Protein AF-A0A1V6BD80-F1 (afdb_monomer_lite)

Structure (mmCIF, N/CA/C/O backbone):
data_AF-A0A1V6BD80-F1
#
_entry.id   AF-A0A1V6BD80-F1
#
loop_
_atom_site.group_PDB
_atom_site.id
_atom_site.type_symbol
_atom_site.label_atom_id
_atom_site.label_alt_id
_atom_site.label_comp_id
_atom_site.label_asym_id
_atom_site.label_entity_id
_atom_site.label_seq_id
_atom_site.pdbx_PDB_ins_code
_atom_site.Cartn_x
_atom_site.Cartn_y
_atom_site.Cartn_z
_atom_site.occupancy
_atom_site.B_iso_or_equiv
_atom_site.auth_seq_id
_atom_site.auth_comp_id
_atom_site.auth_asym_id
_atom_site.auth_atom_id
_atom_site.pdbx_PDB_model_num
ATOM 1 N N . MET A 1 1 ? -1.612 -23.937 -11.381 1.00 33.44 1 MET A N 1
ATOM 2 C CA . MET A 1 1 ? -1.279 -22.529 -11.061 1.00 33.44 1 MET A CA 1
ATOM 3 C C . MET A 1 1 ? -0.034 -22.139 -11.838 1.00 33.44 1 MET A C 1
ATOM 5 O O . MET A 1 1 ? 0.987 -22.795 -11.669 1.00 33.44 1 MET A O 1
ATOM 9 N N . LYS A 1 2 ? -0.114 -21.125 -12.710 1.00 39.84 2 LYS A N 1
ATOM 10 C CA . LYS A 1 2 ? 1.081 -20.477 -13.278 1.00 39.84 2 LYS A CA 1
ATOM 11 C C . LYS A 1 2 ? 1.940 -19.962 -12.094 1.00 39.84 2 LYS A C 1
ATOM 13 O O . LYS A 1 2 ? 1.360 -19.466 -11.130 1.00 39.84 2 LYS A O 1
ATOM 18 N N . LYS A 1 3 ? 3.271 -20.152 -12.099 1.00 56.34 3 LYS A N 1
ATOM 19 C CA . LYS A 1 3 ? 4.185 -19.661 -11.031 1.00 56.34 3 LYS A CA 1
ATOM 20 C C . LYS A 1 3 ? 3.916 -18.170 -10.769 1.00 56.34 3 LYS A C 1
ATOM 22 O O . LYS A 1 3 ? 3.781 -17.457 -11.741 1.00 56.34 3 LYS A O 1
ATOM 27 N N . SER A 1 4 ? 3.813 -17.675 -9.535 1.00 78.81 4 SER A N 1
ATOM 28 C CA . SER A 1 4 ? 3.590 -16.231 -9.308 1.00 78.81 4 SER A CA 1
ATOM 29 C C . SER A 1 4 ? 4.830 -15.396 -9.673 1.00 78.81 4 SER A C 1
ATOM 31 O O . SER A 1 4 ? 5.955 -15.901 -9.593 1.00 78.81 4 SER A O 1
ATOM 33 N N . SER A 1 5 ? 4.660 -14.116 -10.030 1.00 76.75 5 SER A N 1
ATOM 34 C CA . SER A 1 5 ? 5.787 -13.170 -10.193 1.00 76.75 5 SER A CA 1
ATOM 35 C C . SER A 1 5 ? 6.710 -13.116 -8.980 1.00 76.75 5 SER A C 1
ATOM 37 O O . SER A 1 5 ? 7.924 -13.073 -9.144 1.00 76.75 5 SER A O 1
ATOM 39 N N . LEU A 1 6 ? 6.146 -13.244 -7.775 1.00 75.12 6 LEU A N 1
ATOM 40 C CA . LEU A 1 6 ? 6.903 -13.353 -6.528 1.00 75.12 6 LEU A CA 1
ATOM 41 C C . LEU A 1 6 ? 7.887 -14.533 -6.549 1.00 75.12 6 LEU A C 1
ATOM 43 O O . LEU A 1 6 ? 9.080 -14.343 -6.342 1.00 75.12 6 LEU A O 1
ATOM 47 N N . ARG A 1 7 ? 7.395 -15.736 -6.881 1.00 77.56 7 ARG A N 1
ATOM 48 C CA . ARG A 1 7 ? 8.230 -16.943 -6.995 1.00 77.56 7 ARG A CA 1
ATOM 49 C C . ARG A 1 7 ? 9.275 -16.799 -8.092 1.00 77.56 7 ARG A C 1
ATOM 51 O O . ARG A 1 7 ? 10.401 -17.231 -7.923 1.00 77.56 7 ARG A O 1
ATOM 58 N N . THR A 1 8 ? 8.908 -16.171 -9.208 1.00 76.25 8 THR A N 1
ATOM 59 C CA . THR A 1 8 ? 9.835 -15.947 -10.328 1.00 76.25 8 THR A CA 1
ATOM 60 C C . THR A 1 8 ? 10.978 -15.017 -9.919 1.00 76.25 8 THR A C 1
ATOM 62 O O . THR A 1 8 ? 12.126 -15.272 -10.271 1.00 76.25 8 THR A O 1
ATOM 65 N N . LEU A 1 9 ? 10.683 -13.958 -9.158 1.00 79.12 9 LEU A N 1
ATOM 66 C CA . LEU A 1 9 ? 11.697 -13.038 -8.645 1.00 79.12 9 LEU A CA 1
ATOM 67 C C . LEU A 1 9 ? 12.619 -13.731 -7.631 1.00 79.12 9 LEU A C 1
ATOM 69 O O . LEU A 1 9 ? 13.833 -13.597 -7.752 1.00 79.12 9 LEU A O 1
ATOM 73 N N . GLN A 1 10 ? 12.057 -14.516 -6.704 1.00 78.81 10 GLN A N 1
ATOM 74 C CA . GLN A 1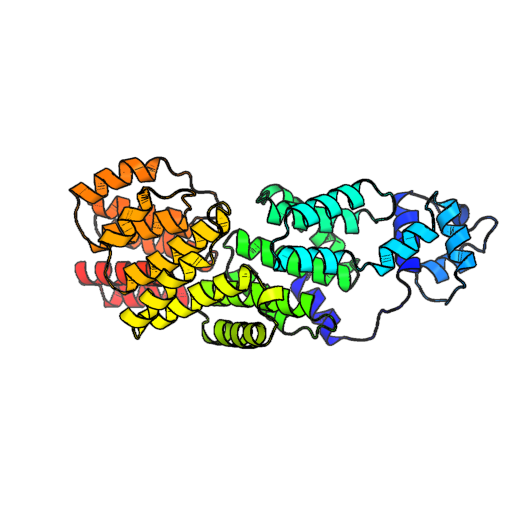 10 ? 12.829 -15.330 -5.752 1.00 78.81 10 GLN A CA 1
ATOM 75 C C . GLN A 1 10 ? 13.761 -16.313 -6.473 1.00 78.81 10 GLN A C 1
ATOM 77 O O . GLN A 1 10 ? 14.966 -16.282 -6.251 1.00 78.81 10 GLN A O 1
ATOM 82 N N . GLU A 1 11 ? 13.229 -17.111 -7.408 1.00 80.69 11 GLU A N 1
ATOM 83 C CA . GLU A 1 11 ? 14.008 -18.077 -8.198 1.00 80.69 11 GLU A CA 1
ATOM 84 C C . GLU A 1 11 ? 15.164 -17.390 -8.948 1.00 80.69 11 GLU A C 1
ATOM 86 O O . GLU A 1 11 ? 16.293 -17.882 -8.956 1.00 80.69 11 GLU A O 1
ATOM 91 N N . ARG A 1 12 ? 14.909 -16.224 -9.562 1.00 76.19 12 ARG A N 1
ATOM 92 C CA . ARG A 1 12 ? 15.939 -15.472 -10.294 1.00 76.19 12 ARG A CA 1
ATOM 93 C C . ARG A 1 12 ? 17.009 -14.890 -9.377 1.00 76.19 12 ARG A C 1
ATOM 95 O O . ARG A 1 12 ? 18.176 -14.877 -9.766 1.00 76.19 12 ARG A O 1
ATOM 102 N N . PHE A 1 13 ? 16.629 -14.447 -8.182 1.00 69.31 13 PHE A N 1
ATOM 103 C CA . PHE A 1 13 ? 17.567 -13.954 -7.179 1.00 69.31 13 PHE A CA 1
ATOM 104 C C . PHE A 1 13 ? 18.469 -15.077 -6.650 1.00 69.31 13 PHE A C 1
ATOM 106 O O . PHE A 1 13 ? 19.690 -14.930 -6.638 1.00 69.31 13 PHE A O 1
ATOM 113 N N . GLU A 1 14 ? 17.889 -16.230 -6.310 1.00 64.12 14 GLU A N 1
ATOM 114 C CA . GLU A 1 14 ? 18.634 -17.414 -5.857 1.00 64.12 14 GLU A CA 1
ATOM 115 C C . GLU A 1 14 ? 19.611 -17.930 -6.925 1.00 64.12 14 GLU A C 1
ATOM 117 O O . GLU A 1 14 ? 20.700 -18.402 -6.605 1.00 64.12 14 GLU A O 1
ATOM 122 N N . SER A 1 15 ? 19.259 -17.794 -8.207 1.00 58.94 15 SER A N 1
ATOM 123 C CA . SER A 1 15 ? 20.075 -18.268 -9.331 1.00 58.94 15 SER A CA 1
ATOM 124 C C . SER A 1 15 ? 21.201 -17.326 -9.782 1.00 58.94 15 SER A C 1
ATOM 126 O O . SER A 1 15 ? 21.818 -17.608 -10.807 1.00 58.94 15 SER A O 1
ATOM 128 N N . SER A 1 16 ? 21.456 -16.214 -9.075 1.00 48.81 16 SER A N 1
ATOM 129 C CA . SER A 1 16 ? 22.233 -15.070 -9.584 1.00 48.81 16 SER A CA 1
ATOM 130 C C . SER A 1 16 ? 23.499 -15.432 -10.393 1.00 48.81 16 SER A C 1
ATOM 132 O O . SER A 1 16 ? 24.585 -15.679 -9.872 1.00 48.81 16 SER A O 1
ATOM 134 N N . GLN A 1 17 ? 23.369 -15.370 -11.719 1.00 38.25 17 GLN A N 1
ATOM 135 C CA . GLN A 1 17 ? 24.434 -14.946 -12.615 1.00 38.25 17 GLN A CA 1
ATOM 136 C C . GLN A 1 17 ? 23.906 -13.795 -13.469 1.00 38.25 17 GLN A C 1
ATOM 138 O O . GLN A 1 17 ? 22.934 -13.931 -14.205 1.00 38.25 17 GLN A O 1
ATOM 143 N N . LEU A 1 18 ? 24.558 -12.647 -13.280 1.00 41.16 18 LEU A N 1
ATOM 144 C CA . LEU A 1 18 ? 24.707 -11.512 -14.189 1.00 41.16 18 LEU A CA 1
ATOM 145 C C . LEU A 1 18 ? 23.980 -11.622 -15.542 1.00 41.16 18 LEU A C 1
ATOM 147 O O . LEU A 1 18 ? 24.489 -12.224 -16.482 1.00 41.16 18 LEU A O 1
ATOM 151 N N . GLU A 1 19 ? 22.901 -10.859 -15.700 1.00 45.00 19 GLU A N 1
ATOM 152 C CA . GLU A 1 19 ? 22.595 -10.249 -16.995 1.00 45.00 19 GLU A CA 1
ATOM 153 C C . GLU A 1 19 ? 22.854 -8.743 -16.908 1.00 45.00 19 GLU A C 1
ATOM 155 O O . GLU A 1 19 ? 21.963 -7.930 -16.684 1.00 45.00 19 GLU A O 1
ATOM 160 N N . GLN A 1 20 ? 24.119 -8.374 -17.110 1.00 43.28 20 GLN A N 1
ATOM 161 C CA . GLN A 1 20 ? 24.481 -7.075 -17.688 1.00 43.28 20 GLN A CA 1
ATOM 162 C C . GLN A 1 20 ? 24.574 -7.157 -19.223 1.00 43.28 20 GLN A C 1
ATOM 164 O O . GLN A 1 20 ? 25.122 -6.267 -19.872 1.00 43.28 20 GLN A O 1
ATOM 169 N N . ASN A 1 21 ? 24.040 -8.219 -19.832 1.00 45.69 21 ASN A N 1
ATOM 170 C CA . ASN A 1 2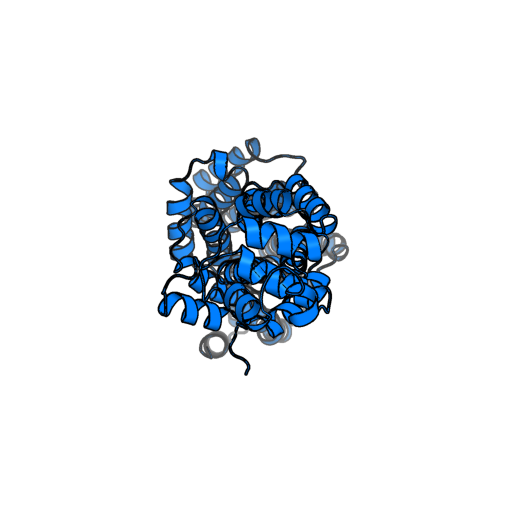1 ? 24.218 -8.469 -21.253 1.00 45.69 21 ASN A CA 1
ATOM 171 C C . ASN A 1 21 ? 23.222 -7.659 -22.091 1.00 45.69 21 ASN A C 1
ATOM 173 O O . ASN A 1 21 ? 22.164 -8.116 -22.509 1.00 45.69 21 ASN A O 1
ATOM 177 N N . ASN A 1 22 ? 23.672 -6.427 -22.332 1.00 63.56 22 ASN A N 1
ATOM 178 C CA . ASN A 1 22 ? 23.374 -5.536 -23.443 1.00 63.56 22 ASN A CA 1
ATOM 179 C C . ASN A 1 22 ? 21.903 -5.101 -23.565 1.00 63.56 22 ASN A C 1
ATOM 181 O O . ASN A 1 22 ? 21.145 -5.591 -24.402 1.00 63.56 22 ASN A O 1
ATOM 185 N N . THR A 1 23 ? 21.526 -4.098 -22.763 1.00 75.00 23 THR A N 1
ATOM 186 C CA . THR A 1 23 ? 20.229 -3.395 -22.810 1.00 75.00 23 THR A CA 1
ATOM 187 C C . THR A 1 23 ? 19.789 -3.072 -24.246 1.00 75.00 23 THR A C 1
ATOM 189 O O . THR A 1 23 ? 18.621 -3.241 -24.587 1.00 75.00 23 THR A O 1
ATOM 192 N N . PHE A 1 24 ? 20.726 -2.688 -25.121 1.00 87.06 24 PHE A N 1
ATOM 193 C CA . PHE A 1 24 ? 20.439 -2.374 -26.523 1.00 87.06 24 PHE A CA 1
ATOM 194 C C . PHE A 1 24 ? 20.006 -3.586 -27.356 1.00 87.06 24 PHE A C 1
ATOM 196 O O . PHE A 1 24 ? 19.081 -3.456 -28.153 1.00 87.06 24 PHE A O 1
ATOM 203 N N . SER A 1 25 ? 20.590 -4.770 -27.144 1.00 87.75 25 SER A N 1
ATOM 204 C CA . SER A 1 25 ? 20.184 -6.013 -27.820 1.00 87.75 25 SER A CA 1
ATOM 205 C C . SER A 1 25 ? 18.724 -6.362 -27.547 1.00 87.75 25 SER A C 1
ATOM 207 O O . SER A 1 25 ? 17.970 -6.697 -28.463 1.00 87.75 25 SER A O 1
ATOM 209 N N . GLN A 1 26 ? 18.323 -6.268 -26.278 1.00 84.69 26 GLN A N 1
ATOM 210 C CA . GLN A 1 26 ? 16.976 -6.624 -25.842 1.00 84.69 26 GLN A CA 1
ATOM 211 C C . GLN A 1 26 ? 15.941 -5.618 -26.354 1.00 84.69 26 GLN A C 1
ATOM 213 O O . GLN A 1 26 ? 14.894 -6.020 -26.868 1.00 84.69 26 GLN A O 1
ATOM 218 N N . VAL A 1 27 ? 16.254 -4.321 -26.272 1.00 88.62 27 VAL A N 1
ATOM 219 C CA . VAL A 1 27 ? 15.395 -3.254 -26.805 1.00 88.62 27 VAL A CA 1
ATOM 220 C C . VAL A 1 27 ? 15.253 -3.386 -28.319 1.00 88.62 27 VAL A C 1
ATOM 222 O O . VAL A 1 27 ? 14.135 -3.319 -28.823 1.00 88.62 27 VAL A O 1
ATOM 225 N N . LEU A 1 28 ? 16.346 -3.653 -29.041 1.00 91.38 28 LEU A N 1
ATOM 226 C CA . LEU A 1 28 ? 16.323 -3.842 -30.491 1.00 91.38 28 LEU A CA 1
ATOM 227 C C . LEU A 1 28 ? 15.363 -4.967 -30.892 1.00 91.38 28 LEU A C 1
ATOM 229 O O . LEU A 1 28 ? 14.482 -4.768 -31.729 1.00 91.38 28 LEU A O 1
ATOM 233 N N . LYS A 1 29 ? 15.490 -6.128 -30.237 1.00 91.50 29 LYS A N 1
ATOM 234 C CA . LYS A 1 29 ? 14.617 -7.283 -30.465 1.00 91.50 29 LYS A CA 1
ATOM 235 C C . LYS A 1 29 ? 13.148 -6.934 -30.241 1.00 91.50 29 LYS A C 1
ATOM 237 O O . LYS A 1 29 ? 12.304 -7.258 -31.075 1.00 91.50 29 LYS A O 1
ATOM 242 N N . ARG A 1 30 ? 12.834 -6.281 -29.119 1.00 90.25 30 ARG A N 1
ATOM 243 C CA . ARG A 1 30 ? 11.458 -5.906 -28.761 1.00 90.25 30 ARG A CA 1
ATOM 244 C C . ARG A 1 30 ? 10.882 -4.893 -29.744 1.00 90.25 30 ARG A C 1
ATOM 246 O O . ARG A 1 30 ? 9.821 -5.150 -30.304 1.00 90.25 30 ARG A O 1
ATOM 253 N N . LYS A 1 31 ? 11.622 -3.830 -30.063 1.00 91.81 31 LYS A N 1
ATOM 254 C CA . LYS A 1 31 ? 11.201 -2.813 -31.036 1.00 91.81 31 LYS A CA 1
ATOM 255 C C . LYS A 1 31 ? 10.992 -3.385 -32.435 1.00 91.81 31 LYS A C 1
ATOM 257 O O . LYS A 1 31 ? 10.010 -3.039 -33.091 1.00 91.81 31 LYS A O 1
ATOM 262 N N . ARG A 1 32 ? 11.845 -4.311 -32.883 1.00 94.50 32 ARG A N 1
ATOM 263 C CA . ARG A 1 32 ? 11.636 -5.021 -34.153 1.00 94.50 32 ARG A CA 1
ATOM 264 C C . ARG A 1 32 ? 10.308 -5.786 -34.157 1.00 94.50 32 ARG A C 1
ATOM 266 O O . ARG A 1 32 ? 9.566 -5.713 -35.137 1.00 94.50 32 ARG A O 1
ATOM 273 N N . LEU A 1 33 ? 10.013 -6.514 -33.077 1.00 92.00 33 LEU A N 1
ATOM 274 C CA . LEU A 1 33 ? 8.777 -7.291 -32.941 1.00 92.00 33 LEU A CA 1
ATOM 275 C C . LEU A 1 33 ? 7.533 -6.395 -32.851 1.00 92.00 33 LEU A C 1
ATOM 277 O O . LEU A 1 33 ? 6.545 -6.679 -33.525 1.00 92.00 33 LEU A O 1
ATOM 281 N N . GLU A 1 34 ? 7.595 -5.294 -32.099 1.00 90.88 34 GLU A N 1
ATOM 282 C CA . GLU A 1 34 ? 6.527 -4.283 -32.004 1.00 90.88 34 GLU A CA 1
ATOM 283 C C . GLU A 1 34 ? 6.202 -3.676 -33.374 1.00 90.88 34 GLU A C 1
ATOM 285 O O . GLU A 1 34 ? 5.038 -3.598 -33.770 1.00 90.88 34 GLU A O 1
ATOM 290 N N . LYS A 1 35 ? 7.239 -3.334 -34.151 1.00 91.88 35 LYS A N 1
ATOM 291 C CA . LYS A 1 35 ? 7.100 -2.829 -35.527 1.00 91.88 35 LYS A CA 1
ATOM 292 C C . LYS A 1 35 ? 6.825 -3.935 -36.558 1.00 91.88 35 LYS A C 1
ATOM 294 O O . LYS A 1 35 ? 6.759 -3.642 -37.750 1.00 91.88 35 LYS A O 1
ATOM 299 N N . LYS A 1 36 ? 6.649 -5.191 -36.122 1.00 93.75 36 LYS A N 1
ATOM 300 C CA . LYS A 1 36 ? 6.355 -6.377 -36.953 1.00 93.75 36 LYS A CA 1
ATOM 301 C C . LYS A 1 36 ? 7.334 -6.576 -38.119 1.00 93.75 36 LYS A C 1
ATOM 303 O O . LYS A 1 36 ? 6.940 -7.050 -39.181 1.00 93.75 36 LYS A O 1
ATOM 308 N N . ARG A 1 37 ? 8.609 -6.230 -37.918 1.00 93.38 37 ARG A N 1
ATOM 309 C CA . ARG A 1 37 ? 9.673 -6.381 -38.922 1.00 93.38 37 ARG A CA 1
ATOM 310 C C . ARG A 1 37 ? 10.319 -7.763 -38.840 1.00 93.38 37 ARG A C 1
ATOM 312 O O . ARG A 1 37 ? 10.579 -8.278 -37.742 1.00 93.38 37 ARG A O 1
ATOM 319 N N . THR A 1 38 ? 10.625 -8.366 -39.986 1.00 94.94 38 THR A N 1
ATOM 320 C CA . THR A 1 38 ? 11.359 -9.643 -40.002 1.00 94.94 38 THR A CA 1
ATOM 321 C C . THR A 1 38 ? 12.856 -9.432 -39.751 1.00 94.94 38 THR A C 1
ATOM 323 O O . THR A 1 38 ? 13.365 -8.308 -39.807 1.00 94.94 38 THR A O 1
ATOM 326 N N . LEU A 1 39 ? 13.581 -10.511 -39.435 1.00 93.94 39 LEU A N 1
ATOM 327 C CA . LEU A 1 39 ? 15.039 -10.440 -39.283 1.00 93.94 39 LEU A CA 1
ATOM 328 C C . LEU A 1 39 ? 15.711 -10.071 -40.610 1.00 93.94 39 LEU A C 1
ATOM 330 O O . LEU A 1 39 ? 16.692 -9.336 -40.616 1.00 93.94 39 LEU A O 1
ATOM 334 N N . GLU A 1 40 ? 15.175 -10.561 -41.724 1.00 94.44 40 GLU A N 1
ATOM 335 C CA . GLU A 1 40 ? 15.666 -10.292 -43.073 1.00 94.44 40 GLU A CA 1
ATOM 336 C C . GLU A 1 40 ? 15.544 -8.808 -43.418 1.00 94.44 40 GLU A C 1
ATOM 338 O O . GLU A 1 40 ? 16.520 -8.203 -43.861 1.00 94.44 40 GLU A O 1
ATOM 343 N N . GLU A 1 41 ? 14.381 -8.209 -43.155 1.00 93.06 41 GLU A N 1
ATOM 344 C CA . GLU A 1 41 ? 14.118 -6.791 -43.422 1.00 93.06 41 GLU A CA 1
ATOM 345 C C . GLU A 1 41 ? 15.059 -5.872 -42.632 1.00 93.06 41 GLU A C 1
ATOM 347 O O . GLU A 1 41 ? 15.635 -4.921 -43.181 1.00 93.06 41 GLU A O 1
ATOM 352 N N . LEU A 1 42 ? 15.240 -6.169 -41.340 1.00 94.62 42 LEU A N 1
ATOM 353 C CA . LEU A 1 42 ? 16.085 -5.355 -40.473 1.00 94.62 42 LEU A CA 1
ATOM 354 C C . LEU A 1 42 ? 17.576 -5.548 -40.786 1.00 94.62 42 LEU A C 1
ATOM 356 O O . LEU A 1 42 ? 18.321 -4.574 -40.828 1.00 94.62 42 LEU A O 1
ATOM 360 N N . ALA A 1 43 ? 18.017 -6.779 -41.058 1.00 94.38 43 ALA A N 1
ATOM 361 C CA . ALA A 1 43 ? 19.427 -7.075 -41.315 1.00 94.38 43 ALA A CA 1
ATOM 362 C C . ALA A 1 43 ? 19.909 -6.606 -42.701 1.00 94.38 43 ALA A C 1
ATOM 364 O O . ALA A 1 43 ? 21.104 -6.360 -42.880 1.00 94.38 43 ALA A O 1
ATOM 365 N N . GLN A 1 44 ? 19.006 -6.466 -43.681 1.00 94.00 44 GLN A N 1
ATOM 366 C CA . GLN A 1 44 ? 19.350 -6.154 -45.072 1.00 94.00 44 GLN A CA 1
ATOM 367 C C . GLN A 1 44 ? 20.283 -4.937 -45.188 1.00 94.00 44 GLN A C 1
ATOM 369 O O . GLN A 1 44 ? 19.950 -3.849 -44.727 1.00 94.00 44 GLN A O 1
ATOM 374 N N . GLY A 1 45 ? 21.431 -5.105 -45.849 1.00 91.00 45 GLY A N 1
ATOM 375 C CA . GLY A 1 45 ? 22.403 -4.025 -46.064 1.00 91.00 45 GLY A CA 1
ATOM 376 C C . GLY A 1 45 ? 23.255 -3.658 -44.843 1.00 91.00 45 GLY A C 1
ATOM 377 O O . GLY A 1 45 ? 24.088 -2.768 -44.959 1.00 91.00 45 GLY A O 1
ATOM 378 N N . ILE A 1 46 ? 23.079 -4.343 -43.706 1.00 93.44 46 ILE A N 1
ATOM 379 C CA . ILE A 1 46 ? 23.853 -4.126 -42.474 1.00 93.44 46 ILE A CA 1
ATOM 380 C C . ILE A 1 46 ? 24.614 -5.400 -42.096 1.00 93.44 46 ILE A C 1
ATOM 382 O O . ILE A 1 46 ? 25.832 -5.383 -41.942 1.00 93.44 46 ILE A O 1
ATOM 386 N N . CYS A 1 47 ? 23.908 -6.524 -41.940 1.00 92.88 47 CYS A N 1
ATOM 387 C CA . CYS A 1 47 ? 24.501 -7.806 -41.554 1.00 92.88 47 CYS A CA 1
ATOM 388 C C . CYS A 1 47 ? 23.650 -9.001 -42.027 1.00 92.88 47 CYS A C 1
ATOM 390 O O . CYS A 1 47 ? 22.655 -8.833 -42.729 1.00 92.88 47 CYS A O 1
ATOM 392 N N . SER A 1 48 ? 24.038 -10.235 -41.682 1.00 94.75 48 SER A N 1
ATOM 393 C CA . SER A 1 48 ? 23.213 -11.414 -41.983 1.00 94.75 48 SER A CA 1
ATOM 394 C C . SER A 1 48 ? 22.087 -11.593 -40.946 1.00 94.75 48 SER A C 1
ATOM 396 O O . SER A 1 48 ? 22.302 -11.291 -39.770 1.00 94.75 48 SER A O 1
ATOM 398 N N . PRO A 1 49 ? 20.916 -12.159 -41.312 1.00 94.25 49 PRO A N 1
ATOM 399 C CA . PRO A 1 49 ? 19.826 -12.418 -40.358 1.00 94.25 49 PRO A CA 1
ATOM 400 C C . PRO A 1 49 ? 20.253 -13.294 -39.170 1.00 94.25 49 PRO A C 1
ATOM 402 O O . PRO A 1 49 ? 19.843 -13.071 -38.032 1.00 94.25 49 PRO A O 1
ATOM 405 N N . SER A 1 50 ? 21.140 -14.267 -39.416 1.00 93.62 50 SER A N 1
ATOM 406 C CA . SER A 1 50 ? 21.727 -15.103 -38.362 1.00 93.62 50 SER A CA 1
ATOM 407 C C . SER A 1 50 ? 22.621 -14.297 -37.419 1.00 93.62 50 SER A C 1
ATOM 409 O O . SER A 1 50 ? 22.596 -14.527 -36.210 1.00 93.62 50 SER A O 1
ATOM 411 N N . TYR A 1 51 ? 23.391 -13.338 -37.946 1.00 93.50 51 TYR A N 1
ATOM 412 C CA . TYR A 1 51 ? 24.194 -12.449 -37.115 1.00 93.50 51 TYR A CA 1
ATOM 413 C C . TYR A 1 51 ? 23.296 -11.540 -36.276 1.00 93.50 51 TYR A C 1
ATOM 415 O O . TYR A 1 51 ? 23.443 -11.558 -35.059 1.00 93.50 51 TYR A O 1
ATOM 423 N N . LEU A 1 52 ? 22.293 -10.879 -36.873 1.00 92.94 52 LEU A N 1
ATOM 424 C CA . LEU A 1 52 ? 21.300 -10.069 -36.151 1.00 92.94 52 LEU A CA 1
ATOM 425 C C . LEU A 1 52 ? 20.616 -10.854 -35.021 1.00 92.94 52 LEU A C 1
ATOM 427 O O . LEU A 1 52 ? 20.505 -10.354 -33.907 1.00 92.94 52 LEU A O 1
ATOM 431 N N . SER A 1 53 ? 20.230 -12.109 -35.264 1.00 92.69 53 SER A N 1
ATOM 432 C CA . SER A 1 53 ? 19.664 -12.971 -34.220 1.00 92.69 53 SER A CA 1
ATOM 433 C C . SER A 1 53 ? 20.629 -13.179 -33.043 1.00 92.69 53 SER A C 1
ATOM 435 O O . SER A 1 53 ? 20.211 -13.167 -31.885 1.00 92.69 53 SER A O 1
ATOM 437 N N . LYS A 1 54 ? 21.934 -13.322 -33.304 1.00 90.81 54 LYS A N 1
ATOM 438 C CA . LYS A 1 54 ? 22.949 -13.391 -32.241 1.00 90.81 54 LYS A CA 1
ATOM 439 C C . LYS A 1 54 ? 23.092 -12.058 -31.501 1.00 90.81 54 LYS A C 1
ATOM 441 O O . LYS A 1 54 ? 23.282 -12.093 -30.287 1.00 90.81 54 LYS A O 1
ATOM 446 N N . ILE A 1 55 ? 22.974 -10.918 -32.196 1.00 90.88 55 ILE A N 1
ATOM 447 C CA . ILE A 1 55 ? 22.964 -9.580 -31.574 1.00 90.88 55 ILE A CA 1
ATOM 448 C C . ILE A 1 55 ? 21.769 -9.456 -30.628 1.00 90.88 55 ILE A C 1
ATOM 450 O O . ILE A 1 55 ? 21.954 -9.141 -29.459 1.00 90.88 55 ILE A O 1
ATOM 454 N N . GLU A 1 56 ? 20.557 -9.745 -31.105 1.00 90.00 56 GLU A N 1
ATOM 455 C CA . GLU A 1 56 ? 19.299 -9.609 -30.353 1.00 90.00 56 GLU A CA 1
ATOM 456 C C . GLU A 1 56 ? 19.224 -10.494 -29.104 1.00 90.00 56 GLU A C 1
ATOM 458 O O . GLU A 1 56 ? 18.556 -10.147 -28.133 1.00 90.00 56 GLU A O 1
ATOM 463 N N . ASN A 1 57 ? 19.903 -11.642 -29.120 1.00 86.12 57 ASN A N 1
ATOM 464 C CA . ASN A 1 57 ? 19.985 -12.551 -27.976 1.00 86.12 57 ASN A CA 1
ATOM 465 C C . ASN A 1 57 ? 21.243 -12.318 -27.118 1.00 86.12 57 ASN A C 1
ATOM 467 O O . ASN A 1 57 ? 21.572 -13.166 -26.295 1.00 86.12 57 ASN A O 1
ATOM 471 N N . ALA A 1 58 ? 21.959 -11.208 -27.335 1.00 85.06 58 ALA A N 1
ATOM 472 C CA . ALA A 1 58 ? 23.183 -10.836 -26.622 1.00 85.06 58 ALA A CA 1
ATOM 473 C C . ALA A 1 58 ? 24.276 -11.932 -26.615 1.00 85.06 58 ALA A C 1
ATOM 475 O O . ALA A 1 58 ? 25.101 -11.999 -25.707 1.00 85.06 58 ALA A O 1
ATOM 476 N N . ILE A 1 59 ? 24.302 -12.785 -27.647 1.00 86.06 59 ILE A N 1
ATOM 477 C CA . ILE A 1 59 ? 25.281 -13.876 -27.804 1.00 86.06 59 ILE A CA 1
ATOM 478 C C . ILE A 1 59 ? 26.630 -13.323 -28.280 1.00 86.06 59 ILE A C 1
ATOM 480 O O . ILE A 1 59 ? 27.681 -13.902 -28.010 1.00 86.06 59 ILE A O 1
ATOM 484 N N . VAL A 1 60 ? 26.610 -12.206 -29.010 1.00 85.62 60 VAL A N 1
ATOM 485 C CA . VAL A 1 60 ? 27.805 -11.538 -29.533 1.00 85.62 60 VAL A CA 1
ATOM 486 C C . VAL A 1 60 ? 27.888 -10.110 -29.011 1.00 85.62 60 VAL A C 1
ATOM 488 O O . VAL A 1 60 ? 26.882 -9.407 -28.925 1.00 85.62 60 VAL A O 1
ATOM 491 N N . LYS A 1 61 ? 29.106 -9.667 -28.685 1.00 82.25 61 LYS A N 1
ATOM 492 C CA . LYS A 1 61 ? 29.396 -8.254 -28.440 1.00 82.25 61 LYS A CA 1
ATOM 493 C C . LYS A 1 61 ? 29.584 -7.563 -29.785 1.00 82.25 61 LYS A C 1
ATOM 495 O O . LYS A 1 61 ? 30.291 -8.084 -30.646 1.00 82.25 61 LYS A O 1
ATOM 500 N N . VAL A 1 62 ? 28.938 -6.419 -29.954 1.00 85.25 62 VAL A N 1
ATOM 501 C CA . VAL A 1 62 ? 28.914 -5.680 -31.216 1.00 85.25 62 VAL A CA 1
ATOM 502 C C . VAL A 1 62 ? 29.251 -4.224 -30.945 1.00 85.25 62 VAL A C 1
ATOM 504 O O . VAL A 1 62 ? 28.877 -3.696 -29.896 1.00 85.25 62 VAL A O 1
ATOM 507 N N . ASP A 1 63 ? 29.960 -3.603 -31.882 1.00 86.88 63 ASP A N 1
ATOM 508 C CA . ASP A 1 63 ? 30.273 -2.179 -31.838 1.00 86.88 63 ASP A CA 1
ATOM 509 C C . ASP A 1 63 ? 29.008 -1.321 -31.940 1.00 86.88 63 ASP A C 1
ATOM 511 O O . ASP A 1 63 ? 28.044 -1.679 -32.623 1.00 86.88 63 ASP A O 1
ATOM 515 N N . GLU A 1 64 ? 29.040 -0.150 -31.298 1.00 87.69 64 GLU A N 1
ATOM 516 C CA . GLU A 1 64 ? 27.925 0.809 -31.285 1.00 87.69 64 GLU A CA 1
ATOM 517 C C . GLU A 1 64 ? 27.450 1.182 -32.693 1.00 87.69 64 GLU A C 1
ATOM 519 O O . GLU A 1 64 ? 26.253 1.347 -32.912 1.00 87.69 64 GLU A O 1
ATOM 524 N N . TYR A 1 65 ? 28.363 1.207 -33.668 1.00 90.94 65 TYR A N 1
ATOM 525 C CA . TYR A 1 65 ? 28.055 1.472 -35.072 1.00 90.94 65 TYR A CA 1
ATOM 526 C C . TYR A 1 65 ? 26.968 0.544 -35.644 1.00 90.94 65 TYR A C 1
ATOM 528 O O . TYR A 1 65 ? 26.092 0.990 -36.382 1.00 90.94 65 TYR A O 1
ATOM 536 N N . TYR A 1 66 ? 26.963 -0.742 -35.276 1.00 91.38 66 TYR A N 1
ATOM 537 C CA . TYR A 1 66 ? 25.905 -1.654 -35.722 1.00 91.38 66 TYR A CA 1
ATOM 538 C C . TYR A 1 66 ? 24.564 -1.330 -35.071 1.00 91.38 66 TYR A C 1
ATOM 540 O O . TYR A 1 66 ? 23.537 -1.413 -35.741 1.00 91.38 66 TYR A O 1
ATOM 548 N N . TYR A 1 67 ? 24.554 -0.962 -33.786 1.00 91.88 67 TYR A N 1
ATOM 549 C CA . TYR A 1 67 ? 23.320 -0.539 -33.128 1.00 91.88 67 TYR A CA 1
ATOM 550 C C . TYR A 1 67 ? 22.763 0.718 -33.777 1.00 91.88 67 TYR A C 1
ATOM 552 O O . TYR A 1 67 ? 21.569 0.752 -34.058 1.00 91.88 67 TYR A O 1
ATOM 560 N N . GLN A 1 68 ? 23.618 1.689 -34.091 1.00 93.38 68 GLN A N 1
ATOM 561 C CA . GLN A 1 68 ? 23.213 2.894 -34.797 1.00 93.38 68 GLN A CA 1
ATOM 562 C C . GLN A 1 68 ? 22.480 2.557 -36.104 1.00 93.38 68 GLN A C 1
ATOM 564 O O . GLN A 1 68 ? 21.323 2.938 -36.262 1.00 93.38 68 GLN A O 1
ATOM 569 N N . LEU A 1 69 ? 23.089 1.752 -36.981 1.00 94.19 69 LEU A N 1
ATOM 570 C CA . LEU A 1 69 ? 22.472 1.363 -38.256 1.00 94.19 69 LEU A CA 1
ATOM 571 C C . LEU A 1 69 ? 21.153 0.587 -38.076 1.00 94.19 69 LEU A C 1
ATOM 573 O O . LEU A 1 69 ? 20.201 0.773 -38.837 1.00 94.19 69 LEU A O 1
ATOM 577 N N . LEU A 1 70 ? 21.088 -0.307 -37.085 1.00 94.94 70 LEU A N 1
ATOM 578 C CA . LEU A 1 70 ? 19.910 -1.142 -36.833 1.00 94.94 70 LEU A CA 1
ATOM 579 C C . LEU A 1 70 ? 18.747 -0.332 -36.238 1.00 94.94 70 LEU A C 1
ATOM 581 O O . LEU A 1 70 ? 17.601 -0.546 -36.627 1.00 94.94 70 LEU A O 1
ATOM 585 N N . PHE A 1 71 ? 19.018 0.609 -35.331 1.00 93.62 71 PHE A N 1
ATOM 586 C CA . PHE A 1 71 ? 17.995 1.499 -34.776 1.00 93.62 71 PHE A CA 1
ATOM 587 C C . PHE A 1 71 ? 17.530 2.550 -35.792 1.00 93.62 71 PHE A C 1
ATOM 589 O O . PHE A 1 71 ? 16.326 2.783 -35.890 1.00 93.62 71 PHE A O 1
ATOM 596 N N . GLU A 1 72 ? 18.431 3.092 -36.618 1.00 92.25 72 GLU A N 1
ATOM 597 C CA . GLU A 1 72 ? 18.072 3.986 -37.730 1.00 92.25 72 GLU A CA 1
ATOM 598 C C . GLU A 1 72 ? 17.088 3.310 -38.694 1.00 92.25 72 GLU A C 1
ATOM 600 O O . GLU A 1 72 ? 16.089 3.909 -39.083 1.00 92.25 72 GLU A O 1
ATOM 605 N N . LYS A 1 73 ? 17.290 2.023 -39.006 1.00 93.38 73 LYS A N 1
ATOM 606 C CA . LYS A 1 73 ? 16.340 1.238 -39.814 1.00 93.38 73 LYS A CA 1
ATOM 607 C C . LYS A 1 73 ? 14.971 1.017 -39.174 1.00 93.38 73 LYS A C 1
ATOM 609 O O . LYS A 1 73 ? 14.021 0.665 -39.876 1.00 93.38 73 LYS A O 1
ATOM 614 N N . LEU A 1 74 ? 14.876 1.153 -37.858 1.00 92.00 74 LEU A N 1
ATOM 615 C CA . LEU A 1 74 ? 13.614 1.115 -37.130 1.00 92.00 74 LEU A CA 1
ATOM 616 C C . LEU A 1 74 ? 13.024 2.515 -36.946 1.00 92.00 74 LEU A C 1
ATOM 618 O O . LEU A 1 74 ? 12.043 2.626 -36.220 1.00 92.00 74 LEU A O 1
ATOM 622 N N . ASP A 1 75 ? 13.582 3.556 -37.569 1.00 91.94 75 ASP A N 1
ATOM 623 C CA . ASP A 1 75 ? 13.198 4.960 -37.377 1.00 91.94 75 ASP A CA 1
ATOM 624 C C . ASP A 1 75 ? 13.352 5.421 -35.913 1.00 91.94 75 ASP A C 1
ATOM 626 O O . ASP A 1 75 ? 12.550 6.200 -35.400 1.00 91.94 75 ASP A O 1
ATOM 630 N N . ILE A 1 76 ? 14.364 4.897 -35.211 1.00 91.50 76 ILE A N 1
ATOM 631 C CA . ILE A 1 76 ? 14.653 5.204 -33.805 1.00 91.50 76 ILE A CA 1
ATOM 632 C C . ILE A 1 76 ? 16.019 5.899 -33.722 1.00 91.50 76 ILE A C 1
ATOM 634 O O . ILE A 1 76 ? 17.031 5.288 -34.072 1.00 91.50 76 ILE A O 1
ATOM 638 N N . PRO A 1 77 ? 16.095 7.145 -33.223 1.00 91.75 77 PRO A N 1
ATOM 639 C CA . PRO A 1 77 ? 17.372 7.825 -33.025 1.00 91.75 77 PRO A CA 1
ATOM 640 C C . PRO A 1 77 ? 18.219 7.119 -31.952 1.00 91.75 77 PRO A C 1
ATOM 642 O O . PRO A 1 77 ? 17.853 7.087 -30.774 1.00 91.75 77 PRO A O 1
ATOM 645 N N . PHE A 1 78 ? 19.360 6.542 -32.348 1.00 89.94 78 PHE A N 1
ATOM 646 C CA . PHE A 1 78 ? 20.205 5.756 -31.439 1.00 89.94 78 PHE A CA 1
ATOM 647 C C . PHE A 1 78 ? 20.804 6.589 -30.298 1.00 89.94 78 PHE A C 1
ATOM 649 O O . PHE A 1 78 ? 20.815 6.133 -29.158 1.00 89.94 78 PHE A O 1
ATOM 656 N N . GLU A 1 79 ? 21.243 7.819 -30.573 1.00 89.69 79 GLU A N 1
ATOM 657 C CA . GLU A 1 79 ? 21.820 8.698 -29.545 1.00 89.69 79 GLU A CA 1
ATOM 658 C C . GLU A 1 79 ? 20.798 9.080 -28.466 1.00 89.69 79 GLU A C 1
ATOM 660 O O . GLU A 1 79 ? 21.108 9.052 -27.272 1.00 89.69 79 GLU A O 1
ATOM 665 N N . ASP A 1 80 ? 19.551 9.352 -28.862 1.00 88.75 80 ASP A N 1
ATOM 666 C CA . ASP A 1 80 ? 18.474 9.621 -27.906 1.00 88.75 80 ASP A CA 1
ATOM 667 C C . ASP A 1 80 ? 18.146 8.361 -27.093 1.00 88.75 80 ASP A C 1
ATOM 669 O O . ASP A 1 80 ? 18.031 8.422 -25.868 1.00 88.75 80 ASP A O 1
ATOM 673 N N . MET A 1 81 ? 18.068 7.194 -27.747 1.00 87.38 81 MET A N 1
ATOM 674 C CA . MET A 1 81 ? 17.872 5.901 -27.079 1.00 87.38 81 MET A CA 1
ATOM 675 C C . MET A 1 81 ? 18.966 5.622 -26.038 1.00 87.38 81 MET A C 1
ATOM 677 O O . MET A 1 81 ? 18.664 5.208 -24.916 1.00 87.38 81 MET A O 1
ATOM 681 N N . LYS A 1 82 ? 20.232 5.853 -26.400 1.00 87.31 82 LYS A N 1
ATOM 682 C CA . LYS A 1 82 ? 21.398 5.664 -25.530 1.00 87.31 82 LYS A CA 1
ATOM 683 C C . LYS A 1 82 ? 21.290 6.543 -24.288 1.00 87.31 82 LYS A C 1
ATOM 685 O O . LYS A 1 82 ? 21.298 6.027 -23.171 1.00 87.31 82 LYS A O 1
ATOM 690 N N . LYS A 1 83 ? 21.062 7.843 -24.488 1.00 86.31 83 LYS A N 1
ATOM 691 C CA . LYS A 1 83 ? 20.902 8.821 -23.407 1.00 86.31 83 LYS A CA 1
ATOM 692 C C . LYS A 1 83 ? 19.757 8.466 -22.456 1.00 86.31 83 LYS A C 1
ATOM 694 O O . LYS A 1 83 ? 19.918 8.559 -21.240 1.00 86.31 83 LYS A O 1
ATOM 699 N N . GLU A 1 84 ? 18.610 8.041 -22.982 1.00 85.31 84 GLU A N 1
ATOM 700 C CA . GLU A 1 84 ? 17.473 7.655 -22.141 1.00 85.31 84 GLU A CA 1
ATOM 701 C C . GLU A 1 84 ? 17.738 6.372 -21.345 1.00 85.31 84 GLU A C 1
ATOM 703 O O . GLU A 1 84 ? 17.285 6.252 -20.205 1.00 85.31 84 GLU A O 1
ATOM 708 N N . ARG A 1 85 ? 18.488 5.409 -21.895 1.00 82.94 85 ARG A N 1
ATOM 709 C CA . ARG A 1 85 ? 18.813 4.164 -21.178 1.00 82.94 85 ARG A CA 1
ATOM 710 C C . ARG A 1 85 ? 19.835 4.354 -20.060 1.00 82.94 85 ARG A C 1
ATOM 712 O O . ARG A 1 85 ? 19.749 3.633 -19.064 1.00 82.94 85 ARG A O 1
ATOM 719 N N . ASP A 1 86 ? 20.696 5.361 -20.157 1.00 74.62 86 ASP A N 1
ATOM 720 C CA . ASP A 1 86 ? 21.608 5.737 -19.071 1.00 74.62 86 ASP A CA 1
ATOM 721 C C . ASP A 1 86 ? 20.869 6.339 -17.859 1.00 74.62 86 ASP A C 1
ATOM 723 O O . ASP A 1 86 ? 21.333 6.227 -16.726 1.00 74.62 86 ASP A O 1
ATOM 727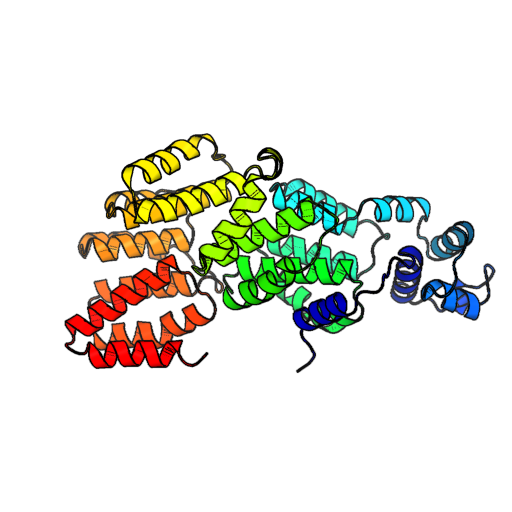 N N . SER A 1 87 ? 19.679 6.918 -18.061 1.00 69.50 87 SER A N 1
ATOM 728 C CA . SER A 1 87 ? 18.917 7.619 -17.011 1.00 69.50 87 SER A CA 1
ATOM 729 C C . SER A 1 87 ? 18.209 6.716 -15.979 1.00 69.50 87 SER A C 1
ATOM 731 O O . SER A 1 87 ? 17.642 7.222 -15.012 1.00 69.50 87 SER A O 1
ATOM 733 N N . ASN A 1 88 ? 18.236 5.388 -16.162 1.00 80.44 88 ASN A N 1
ATOM 734 C CA . ASN A 1 88 ? 17.597 4.373 -15.307 1.00 80.44 88 ASN A CA 1
ATOM 735 C C . ASN A 1 88 ? 16.169 4.743 -14.840 1.00 80.44 88 ASN A C 1
ATOM 737 O O . ASN A 1 88 ? 15.865 4.847 -13.650 1.00 80.44 88 ASN A O 1
ATOM 741 N N . LEU A 1 89 ? 15.283 4.921 -15.821 1.00 88.56 89 LEU A N 1
ATOM 742 C CA . LEU A 1 89 ? 13.891 5.367 -15.695 1.00 88.56 89 LEU A CA 1
ATOM 743 C C . LEU A 1 89 ? 13.113 4.819 -14.485 1.00 88.56 89 LEU A C 1
ATOM 745 O O . LEU A 1 89 ? 12.521 5.591 -13.734 1.00 88.56 89 LEU A O 1
ATOM 749 N N . PHE A 1 90 ? 13.119 3.499 -14.275 1.00 90.50 90 PHE A N 1
ATOM 750 C CA . PHE A 1 90 ? 12.386 2.865 -13.172 1.00 90.50 90 PHE A CA 1
ATOM 751 C C . PHE A 1 90 ? 12.889 3.313 -11.795 1.00 90.50 90 PHE A C 1
ATOM 753 O O . PHE A 1 90 ? 12.088 3.562 -10.895 1.00 90.50 90 PHE A O 1
ATOM 760 N N . GLN A 1 91 ? 14.206 3.465 -11.634 1.00 88.12 91 GLN A N 1
ATOM 761 C CA . GLN A 1 91 ? 14.787 3.979 -10.392 1.00 88.12 91 GLN A CA 1
ATOM 762 C C . GLN A 1 91 ? 14.429 5.450 -10.190 1.00 88.12 91 GLN A C 1
ATOM 764 O O . GLN A 1 91 ? 14.098 5.845 -9.074 1.00 88.12 91 GLN A O 1
ATOM 769 N N . ASN A 1 92 ? 14.427 6.247 -11.262 1.00 89.94 92 ASN A N 1
ATOM 770 C CA . ASN A 1 92 ? 14.036 7.652 -11.188 1.00 89.94 92 ASN A CA 1
ATOM 771 C C . ASN A 1 92 ? 12.564 7.819 -10.758 1.00 89.94 92 ASN A C 1
ATOM 773 O O . ASN A 1 92 ? 12.252 8.665 -9.919 1.00 89.94 92 ASN A O 1
ATOM 777 N N . LEU A 1 93 ? 11.660 6.971 -11.258 1.00 94.12 93 LEU A N 1
ATOM 778 C CA . LEU A 1 93 ? 10.255 6.955 -10.833 1.00 94.12 93 LEU A CA 1
ATOM 779 C C . LEU A 1 93 ? 10.102 6.578 -9.353 1.00 94.12 93 LEU A C 1
ATOM 781 O O . LEU A 1 93 ? 9.407 7.276 -8.615 1.00 94.12 93 LEU A O 1
ATOM 785 N N . ILE A 1 94 ? 10.788 5.523 -8.898 1.00 92.00 94 ILE A N 1
ATOM 786 C CA . ILE A 1 94 ? 10.758 5.100 -7.488 1.00 92.00 94 ILE A CA 1
ATOM 787 C C . ILE A 1 94 ? 11.344 6.181 -6.572 1.00 92.00 94 ILE A C 1
ATOM 789 O O . ILE A 1 94 ? 10.784 6.458 -5.512 1.00 92.00 94 ILE A O 1
ATOM 793 N N . ARG A 1 95 ? 12.434 6.838 -6.984 1.00 89.81 95 ARG A N 1
ATOM 794 C CA . ARG A 1 95 ? 13.012 7.965 -6.243 1.00 89.81 95 ARG A CA 1
ATOM 795 C C . ARG A 1 95 ? 12.002 9.101 -6.104 1.00 89.81 95 ARG A C 1
ATOM 797 O O . ARG A 1 95 ? 11.816 9.597 -4.997 1.00 89.81 95 ARG A O 1
ATOM 804 N N . ASN A 1 96 ? 11.362 9.517 -7.198 1.00 91.12 96 ASN A N 1
ATOM 805 C CA . ASN A 1 96 ? 10.379 10.600 -7.146 1.00 91.12 96 ASN A CA 1
ATOM 806 C C . ASN A 1 96 ? 9.156 10.229 -6.298 1.00 91.12 96 ASN A C 1
ATOM 808 O O . ASN A 1 96 ? 8.607 11.093 -5.620 1.00 91.12 96 ASN A O 1
ATOM 812 N N . TYR A 1 97 ? 8.774 8.950 -6.272 1.00 91.31 97 TYR A N 1
ATOM 813 C CA . TYR A 1 97 ? 7.754 8.452 -5.351 1.00 91.31 97 TYR A CA 1
ATOM 814 C C . TYR A 1 97 ? 8.189 8.591 -3.887 1.00 91.31 97 TYR A C 1
ATOM 816 O O . TYR A 1 97 ? 7.436 9.146 -3.089 1.00 91.31 97 TYR A O 1
ATOM 824 N N . LEU A 1 98 ? 9.414 8.174 -3.546 1.00 89.19 98 LEU A N 1
ATOM 825 C CA . LEU A 1 98 ? 9.946 8.264 -2.181 1.00 89.19 98 LEU A CA 1
ATOM 826 C C . LEU A 1 98 ? 9.954 9.706 -1.651 1.00 89.19 98 LEU A C 1
ATOM 828 O O . LEU A 1 98 ? 9.586 9.945 -0.506 1.00 89.19 98 LEU A O 1
ATOM 832 N N . ILE A 1 99 ? 10.325 10.675 -2.489 1.00 87.50 99 ILE A N 1
ATOM 833 C CA . ILE A 1 99 ? 10.355 12.097 -2.103 1.00 87.50 99 ILE A CA 1
ATOM 834 C C . ILE A 1 99 ? 8.996 12.804 -2.261 1.00 87.50 99 ILE A C 1
ATOM 836 O O . ILE A 1 99 ? 8.910 14.017 -2.078 1.00 87.50 99 ILE A O 1
ATOM 840 N N . ASN A 1 100 ? 7.936 12.064 -2.606 1.00 86.62 100 ASN A N 1
ATOM 841 C CA . ASN A 1 100 ? 6.581 12.564 -2.854 1.00 86.62 100 ASN A CA 1
ATOM 842 C C . ASN A 1 100 ? 6.486 13.648 -3.956 1.00 86.62 100 ASN A C 1
ATOM 844 O O . ASN A 1 100 ? 5.697 14.589 -3.863 1.00 86.62 100 ASN A O 1
ATOM 848 N N . ASN A 1 101 ? 7.278 13.529 -5.025 1.00 89.12 101 ASN A N 1
ATOM 849 C CA . ASN A 1 101 ? 7.287 14.464 -6.154 1.00 89.12 101 ASN A CA 1
ATOM 850 C C . ASN A 1 101 ? 6.354 13.996 -7.287 1.00 89.12 101 ASN A C 1
ATOM 852 O O . ASN A 1 101 ? 6.792 13.553 -8.351 1.00 89.12 101 ASN A O 1
ATOM 856 N N . LYS A 1 102 ? 5.039 14.074 -7.043 1.00 88.81 102 LYS A N 1
ATOM 857 C CA . LYS A 1 102 ? 4.004 13.577 -7.972 1.00 88.81 102 LYS A CA 1
ATOM 858 C C . LYS A 1 102 ? 4.022 14.284 -9.336 1.00 88.81 102 LYS A C 1
ATOM 860 O O . LYS A 1 102 ? 3.811 13.625 -10.351 1.00 88.81 102 LYS A O 1
ATOM 865 N N . SER A 1 103 ? 4.318 15.587 -9.377 1.00 90.62 103 SER A N 1
ATOM 866 C CA . SER A 1 103 ? 4.376 16.357 -10.629 1.00 90.62 103 SER A CA 1
ATOM 867 C C . SER A 1 103 ? 5.517 15.907 -11.539 1.00 90.62 103 SER A C 1
ATOM 869 O O . SER A 1 103 ? 5.336 15.818 -12.751 1.00 90.62 103 SER A O 1
ATOM 871 N N . GLU A 1 104 ? 6.677 15.572 -10.972 1.00 92.75 104 GLU A N 1
ATOM 872 C CA . GLU A 1 104 ? 7.794 15.039 -11.757 1.00 92.75 104 GLU A CA 1
ATOM 873 C C . GLU A 1 104 ? 7.497 13.629 -12.276 1.00 92.75 104 GLU A C 1
ATOM 875 O O . GLU A 1 104 ? 7.809 13.319 -13.423 1.00 92.75 104 GLU A O 1
ATOM 880 N N . ILE A 1 105 ? 6.831 12.785 -11.480 1.00 92.75 105 ILE A N 1
ATOM 881 C CA . ILE A 1 105 ? 6.380 11.462 -11.943 1.00 92.75 105 ILE A CA 1
ATOM 882 C C . ILE A 1 105 ? 5.468 11.615 -13.161 1.00 92.75 105 ILE A C 1
ATOM 884 O O . ILE A 1 105 ? 5.680 10.948 -14.171 1.00 92.75 105 ILE A O 1
ATOM 888 N N . GLU A 1 106 ? 4.487 12.514 -13.092 1.00 93.38 106 GLU A N 1
ATOM 889 C CA . GLU A 1 106 ? 3.588 12.793 -14.212 1.00 93.38 106 GLU A CA 1
ATOM 890 C C . GLU A 1 106 ? 4.346 13.325 -15.441 1.00 93.38 106 GLU A C 1
ATOM 892 O O . GLU A 1 106 ? 4.089 12.886 -16.566 1.00 93.38 106 GLU A O 1
ATOM 897 N N . ALA A 1 107 ? 5.318 14.221 -15.247 1.00 93.44 107 ALA A N 1
ATOM 898 C CA . ALA A 1 107 ? 6.153 14.738 -16.327 1.00 93.44 107 ALA A CA 1
ATOM 899 C C . ALA A 1 107 ? 6.974 13.629 -17.008 1.00 93.44 107 ALA A C 1
ATOM 901 O O . ALA A 1 107 ? 6.999 13.555 -18.241 1.00 93.44 107 ALA A O 1
ATOM 902 N N . ILE A 1 108 ? 7.589 12.737 -16.222 1.00 93.00 108 ILE A N 1
ATOM 903 C CA . ILE A 1 108 ? 8.335 11.574 -16.719 1.00 93.00 108 ILE A CA 1
ATOM 904 C C . ILE A 1 108 ? 7.403 10.655 -17.515 1.00 93.00 108 ILE A C 1
ATOM 906 O O . ILE A 1 108 ? 7.709 10.335 -18.661 1.00 93.00 108 ILE A O 1
ATOM 910 N N . VAL A 1 109 ? 6.243 10.288 -16.960 1.00 92.75 109 VAL A N 1
ATOM 911 C CA . VAL A 1 109 ? 5.255 9.410 -17.616 1.00 92.75 109 VAL A CA 1
ATOM 912 C C . VAL A 1 109 ? 4.811 10.003 -18.958 1.00 92.75 109 VAL A C 1
ATOM 914 O O . VAL A 1 109 ? 4.887 9.338 -19.993 1.00 92.75 109 VAL A O 1
ATOM 917 N N . ASN A 1 110 ? 4.410 11.277 -18.967 1.00 91.88 110 ASN A N 1
ATOM 918 C CA . ASN A 1 110 ? 3.942 11.968 -20.169 1.00 91.88 110 ASN A CA 1
ATOM 919 C C . ASN A 1 110 ? 5.031 12.099 -21.237 1.00 91.88 110 ASN A C 1
ATOM 921 O O . ASN A 1 110 ? 4.736 12.008 -22.432 1.00 91.88 110 ASN A O 1
ATOM 925 N N . ARG A 1 111 ? 6.283 12.320 -20.828 1.00 91.25 111 ARG A N 1
ATOM 926 C CA . ARG A 1 111 ? 7.430 12.328 -21.738 1.00 91.25 111 ARG A CA 1
ATOM 927 C C . ARG A 1 111 ? 7.658 10.938 -22.325 1.00 91.25 111 ARG A C 1
ATOM 929 O O . ARG A 1 111 ? 7.723 10.819 -23.544 1.00 91.25 111 ARG A O 1
ATOM 936 N N . THR A 1 112 ? 7.720 9.901 -21.491 1.00 90.75 112 THR A N 1
ATOM 937 C CA . THR A 1 112 ? 7.967 8.517 -21.919 1.00 90.75 112 THR A CA 1
ATOM 938 C C . THR A 1 112 ? 6.916 8.032 -22.916 1.00 90.75 112 THR A C 1
ATOM 940 O O . THR A 1 112 ? 7.290 7.488 -23.949 1.00 90.75 112 THR A O 1
ATOM 943 N N . ILE A 1 113 ? 5.626 8.288 -22.675 1.00 89.75 113 ILE A N 1
ATOM 944 C CA . ILE A 1 113 ? 4.539 7.874 -23.585 1.00 89.75 113 ILE A CA 1
ATOM 945 C C . ILE A 1 113 ? 4.666 8.532 -24.969 1.00 89.75 113 ILE A C 1
ATOM 947 O O . ILE A 1 113 ? 4.306 7.930 -25.978 1.00 89.75 113 ILE A O 1
ATOM 951 N N . LYS A 1 114 ? 5.170 9.769 -25.032 1.00 88.62 114 LYS A N 1
ATOM 952 C CA . LYS A 1 114 ? 5.320 10.518 -26.291 1.00 88.62 114 LYS A CA 1
ATOM 953 C C . LYS A 1 114 ? 6.567 10.128 -27.085 1.00 88.62 114 LYS A C 1
ATOM 955 O O . LYS A 1 114 ? 6.637 10.432 -28.273 1.00 88.62 114 LYS A O 1
ATOM 960 N N . MET A 1 115 ? 7.555 9.504 -26.448 1.00 85.88 115 MET A N 1
ATOM 961 C CA . MET A 1 115 ? 8.812 9.117 -27.086 1.00 85.88 115 MET A CA 1
ATOM 962 C C . MET A 1 115 ? 8.709 7.694 -27.650 1.00 85.88 115 MET A C 1
ATOM 964 O O . MET A 1 115 ? 8.469 6.753 -26.899 1.00 85.88 115 MET A O 1
ATOM 968 N N . ASP A 1 116 ? 9.010 7.489 -28.939 1.00 85.50 116 ASP A N 1
ATOM 969 C CA . ASP A 1 116 ? 9.150 6.137 -29.528 1.00 85.50 116 ASP A CA 1
ATOM 970 C C . ASP A 1 116 ? 10.495 5.469 -29.151 1.00 85.50 116 ASP A C 1
ATOM 972 O O . ASP A 1 116 ? 11.170 4.837 -29.960 1.00 85.50 116 ASP A O 1
ATOM 976 N N . LEU A 1 117 ? 10.917 5.633 -27.894 1.00 87.25 117 LEU A N 1
ATOM 977 C CA . LEU A 1 117 ? 12.176 5.109 -27.351 1.00 87.25 117 LEU A CA 1
ATOM 978 C C . LEU A 1 117 ? 11.962 4.009 -26.303 1.00 87.25 117 LEU A C 1
ATOM 980 O O . LEU A 1 117 ? 12.921 3.397 -25.834 1.00 87.25 117 LEU A O 1
ATOM 984 N N . TYR A 1 118 ? 10.721 3.741 -25.910 1.00 89.00 118 TYR A N 1
ATOM 985 C CA . TYR A 1 118 ? 10.390 2.739 -24.897 1.00 89.00 118 TYR A CA 1
ATOM 986 C C . TYR A 1 118 ? 9.518 1.648 -25.495 1.00 89.00 118 TYR A C 1
ATOM 988 O O . TYR A 1 118 ? 8.668 1.923 -26.342 1.00 89.00 118 TYR A O 1
ATOM 996 N N . CYS A 1 119 ? 9.779 0.408 -25.102 1.00 88.81 119 CYS A N 1
ATOM 997 C CA . CYS A 1 119 ? 8.991 -0.750 -25.506 1.00 88.81 119 CYS A CA 1
ATOM 998 C C . CYS A 1 119 ? 7.588 -0.673 -24.884 1.00 88.81 119 CYS A C 1
ATOM 1000 O O . CYS A 1 119 ? 7.407 -0.055 -23.831 1.00 88.81 119 CYS A O 1
ATOM 1002 N N . GLU A 1 120 ? 6.611 -1.359 -25.476 1.00 90.56 120 GLU A N 1
ATOM 1003 C CA . GLU A 1 120 ? 5.221 -1.393 -24.991 1.00 90.56 120 GLU A CA 1
ATOM 1004 C C . GLU A 1 120 ? 5.166 -1.826 -23.518 1.00 90.56 120 GLU A C 1
ATOM 1006 O O . GLU A 1 120 ? 4.530 -1.174 -22.696 1.00 90.56 120 GLU A O 1
ATOM 1011 N N . THR A 1 121 ? 5.932 -2.857 -23.149 1.00 90.75 121 THR A N 1
ATOM 1012 C CA . THR A 1 121 ? 6.018 -3.355 -21.767 1.00 90.75 121 THR A CA 1
ATOM 1013 C C . THR A 1 121 ? 6.595 -2.329 -20.787 1.00 90.75 121 THR A C 1
ATOM 1015 O O . THR A 1 121 ? 6.136 -2.245 -19.650 1.00 90.75 121 THR A O 1
ATOM 1018 N N . GLU A 1 122 ? 7.584 -1.529 -21.202 1.00 92.44 122 GLU A N 1
ATOM 1019 C CA . GLU A 1 122 ? 8.145 -0.467 -20.353 1.00 92.44 122 GLU A CA 1
ATOM 1020 C C . GLU A 1 122 ? 7.086 0.613 -20.102 1.00 92.44 122 GLU A C 1
ATOM 1022 O O . GLU A 1 122 ? 6.886 1.031 -18.961 1.00 92.44 122 GLU A O 1
ATOM 1027 N N . ILE A 1 123 ? 6.359 1.009 -21.151 1.00 93.94 123 ILE A N 1
ATOM 1028 C CA . ILE A 1 123 ? 5.265 1.982 -21.059 1.00 93.94 123 ILE A CA 1
ATOM 1029 C C . ILE A 1 123 ? 4.161 1.458 -20.133 1.00 93.94 123 ILE A C 1
ATOM 1031 O O . ILE A 1 123 ? 3.717 2.180 -19.243 1.00 93.94 123 ILE A O 1
ATOM 1035 N N . GLU A 1 124 ? 3.753 0.198 -20.277 1.00 95.25 124 GLU A N 1
ATOM 1036 C CA . GLU A 1 124 ? 2.733 -0.422 -19.423 1.00 95.25 124 GLU A CA 1
ATOM 1037 C C . GLU A 1 124 ? 3.113 -0.442 -17.947 1.00 95.25 124 GLU A C 1
ATOM 1039 O O . GLU A 1 124 ? 2.270 -0.158 -17.096 1.00 95.25 124 GLU A O 1
ATOM 1044 N N . LEU A 1 125 ? 4.373 -0.748 -17.632 1.00 96.69 125 LEU A N 1
ATOM 1045 C CA . LEU A 1 125 ? 4.879 -0.720 -16.260 1.00 96.69 125 LEU A CA 1
ATOM 1046 C C . LEU A 1 125 ? 4.795 0.690 -15.665 1.00 96.69 125 LEU A C 1
ATOM 1048 O O . LEU A 1 125 ? 4.376 0.864 -14.521 1.00 96.69 125 LEU A O 1
ATOM 1052 N N . ILE A 1 126 ? 5.157 1.705 -16.444 1.00 96.00 126 ILE A N 1
ATOM 1053 C CA . ILE A 1 126 ? 5.145 3.105 -16.003 1.00 96.00 126 ILE A CA 1
ATOM 1054 C C . ILE A 1 126 ? 3.712 3.606 -15.813 1.00 96.00 126 ILE A C 1
ATOM 1056 O O . ILE A 1 126 ? 3.418 4.266 -14.816 1.00 96.00 126 ILE A O 1
ATOM 1060 N N . VAL A 1 127 ? 2.806 3.255 -16.728 1.00 96.06 127 VAL A N 1
ATOM 1061 C CA . VAL A 1 127 ? 1.377 3.581 -16.613 1.00 96.06 127 VAL A CA 1
ATOM 1062 C C . VAL A 1 127 ? 0.753 2.851 -15.424 1.00 96.06 127 VAL A C 1
ATOM 1064 O O . VAL A 1 127 ? -0.022 3.456 -14.688 1.00 96.06 127 VAL A O 1
ATOM 1067 N N . LEU A 1 128 ? 1.126 1.592 -15.167 1.00 97.88 128 LEU A N 1
ATOM 1068 C CA . LEU A 1 128 ? 0.719 0.870 -13.959 1.00 97.88 128 LEU A CA 1
ATOM 1069 C C . LEU A 1 128 ? 1.113 1.655 -12.704 1.00 97.88 128 LEU A C 1
ATOM 1071 O O . LEU A 1 128 ? 0.267 1.910 -11.847 1.00 97.88 128 LEU A O 1
ATOM 1075 N N . PHE A 1 129 ? 2.377 2.062 -12.607 1.00 97.69 129 PHE A N 1
ATOM 1076 C CA . PHE A 1 129 ? 2.877 2.820 -11.464 1.00 97.69 129 PHE A CA 1
ATOM 1077 C C . PHE A 1 129 ? 2.152 4.164 -11.296 1.00 97.69 129 PHE A C 1
ATOM 1079 O O . PHE A 1 129 ? 1.731 4.512 -10.192 1.00 97.69 129 PHE A O 1
ATOM 1086 N N . SER A 1 130 ? 1.930 4.881 -12.399 1.00 96.81 130 SER A N 1
ATOM 1087 C CA . SER A 1 130 ? 1.192 6.148 -12.418 1.00 96.81 130 SER A CA 1
ATOM 1088 C C . SER A 1 130 ? -0.260 5.986 -11.952 1.00 96.81 130 SER A C 1
ATOM 1090 O O . SER A 1 130 ? -0.695 6.721 -11.064 1.00 96.81 130 SER A O 1
ATOM 1092 N N . ASN A 1 131 ? -0.975 4.971 -12.452 1.00 97.25 131 ASN A N 1
ATOM 1093 C CA . ASN A 1 131 ? -2.348 4.667 -12.042 1.00 97.25 131 ASN A CA 1
ATOM 1094 C C . ASN A 1 131 ? -2.445 4.383 -10.537 1.00 97.25 131 ASN A C 1
ATOM 1096 O O . ASN A 1 131 ? -3.389 4.829 -9.888 1.00 97.25 131 ASN A O 1
ATOM 1100 N N . ILE A 1 132 ? -1.461 3.682 -9.960 1.00 97.62 132 ILE A N 1
ATOM 1101 C CA . ILE A 1 132 ? -1.417 3.418 -8.514 1.00 97.62 132 ILE A CA 1
ATOM 1102 C C . ILE A 1 132 ? -1.275 4.725 -7.725 1.00 97.62 132 ILE A C 1
ATOM 1104 O O . ILE A 1 132 ? -2.001 4.929 -6.756 1.00 97.62 132 ILE A O 1
ATOM 1108 N N . ILE A 1 133 ? -0.377 5.621 -8.145 1.00 94.56 133 ILE A N 1
ATOM 1109 C CA . ILE A 1 133 ? -0.142 6.911 -7.472 1.00 94.56 133 ILE A CA 1
ATOM 1110 C C . ILE A 1 133 ? -1.370 7.824 -7.555 1.00 94.56 133 ILE A C 1
ATOM 1112 O O . ILE A 1 133 ? -1.671 8.540 -6.602 1.00 94.56 133 ILE A O 1
ATOM 1116 N N . GLN A 1 134 ? -2.083 7.790 -8.680 1.00 93.38 134 GLN A N 1
ATOM 1117 C CA . GLN A 1 134 ? -3.292 8.584 -8.912 1.00 93.38 134 GLN A CA 1
ATOM 1118 C C . GLN A 1 134 ? -4.551 7.980 -8.268 1.00 93.38 134 GLN A C 1
ATOM 1120 O O . GLN A 1 134 ? -5.616 8.588 -8.331 1.00 93.38 134 GLN A O 1
ATOM 1125 N N . GLY A 1 135 ? -4.464 6.788 -7.668 1.00 94.38 135 GLY A N 1
ATOM 1126 C CA . GLY A 1 135 ? -5.616 6.096 -7.083 1.00 94.38 135 GLY A CA 1
ATOM 1127 C C . GLY A 1 135 ? -6.545 5.418 -8.101 1.00 94.38 135 GLY A C 1
ATOM 1128 O O . GLY A 1 135 ? -7.627 4.959 -7.735 1.00 94.38 135 GLY A O 1
ATOM 1129 N N . SER A 1 136 ? -6.128 5.308 -9.365 1.00 96.62 136 SER A N 1
ATOM 1130 C CA . SER A 1 136 ? -6.846 4.617 -10.451 1.00 96.62 136 SER A CA 1
ATOM 1131 C C . SER A 1 136 ? -6.615 3.100 -10.371 1.00 96.62 136 SER A C 1
ATOM 1133 O O . SER A 1 136 ? -5.943 2.472 -11.194 1.00 96.62 136 SER A O 1
ATOM 1135 N N . TYR A 1 137 ? -7.093 2.499 -9.278 1.00 97.19 137 TYR A N 1
ATOM 1136 C CA . TYR A 1 137 ? -6.766 1.119 -8.903 1.00 97.19 137 TYR A CA 1
ATOM 1137 C C . TYR A 1 137 ? -7.407 0.053 -9.803 1.00 97.19 137 TYR A C 1
ATOM 1139 O O . TYR A 1 137 ? -6.915 -1.079 -9.857 1.00 97.19 137 TYR A O 1
ATOM 1147 N N . ASP A 1 138 ? -8.494 0.375 -10.501 1.00 96.38 138 ASP A N 1
ATOM 1148 C CA . ASP A 1 138 ? -9.138 -0.557 -11.428 1.00 96.38 138 ASP A CA 1
ATOM 1149 C C . ASP A 1 138 ? -8.339 -0.691 -12.726 1.00 96.38 138 ASP A C 1
ATOM 1151 O O . ASP A 1 138 ? -8.058 -1.806 -13.176 1.00 96.38 138 ASP A O 1
ATOM 1155 N N . GLU A 1 139 ? -7.859 0.428 -13.253 1.00 97.44 139 GLU A N 1
ATOM 1156 C CA . GLU A 1 139 ? -6.955 0.507 -14.395 1.00 97.44 139 GLU A CA 1
ATOM 1157 C C . GLU A 1 139 ? -5.617 -0.166 -14.068 1.00 97.44 139 GLU A C 1
ATOM 1159 O O . GLU A 1 139 ? -5.117 -0.985 -14.846 1.00 97.44 139 GLU A O 1
ATOM 1164 N N . ALA A 1 140 ? -5.071 0.095 -12.873 1.00 97.94 140 ALA A N 1
ATOM 1165 C CA . ALA A 1 140 ? -3.877 -0.588 -12.380 1.00 97.94 140 ALA A CA 1
ATOM 1166 C C . ALA A 1 140 ? -4.068 -2.115 -12.349 1.00 97.94 140 ALA A C 1
ATOM 1168 O O . ALA A 1 140 ? -3.201 -2.862 -12.800 1.00 97.94 140 ALA A O 1
ATOM 1169 N N . LYS A 1 141 ? -5.224 -2.604 -11.883 1.00 97.31 141 LYS A N 1
ATOM 1170 C CA . LYS A 1 141 ? -5.512 -4.045 -11.816 1.00 97.31 141 LYS A CA 1
ATOM 1171 C C . LYS A 1 141 ? -5.538 -4.709 -13.194 1.00 97.31 141 LYS A C 1
ATOM 1173 O O . LYS A 1 141 ? -5.083 -5.846 -13.325 1.00 97.31 141 LYS A O 1
ATOM 1178 N N . ILE A 1 142 ? -6.061 -4.025 -14.212 1.00 96.88 142 ILE A N 1
ATOM 1179 C CA . ILE A 1 142 ? -6.067 -4.528 -15.593 1.00 96.88 142 ILE A CA 1
ATOM 1180 C C . ILE A 1 142 ? -4.627 -4.711 -16.089 1.00 96.88 142 ILE A C 1
ATOM 1182 O O . ILE A 1 142 ? -4.290 -5.783 -16.600 1.00 96.88 142 ILE A O 1
ATOM 1186 N N . LEU A 1 143 ? -3.764 -3.713 -15.873 1.00 97.25 143 LEU A N 1
ATOM 1187 C CA . LEU A 1 143 ? -2.351 -3.779 -16.261 1.00 97.25 143 LEU A CA 1
ATOM 1188 C C . LEU A 1 143 ? -1.578 -4.845 -15.481 1.00 97.25 143 LEU A C 1
ATOM 1190 O O . LEU A 1 143 ? -0.800 -5.579 -16.085 1.00 97.25 143 LEU A O 1
ATOM 1194 N N . ILE A 1 144 ? -1.839 -5.003 -14.178 1.00 97.00 144 ILE A N 1
ATOM 1195 C CA . ILE A 1 144 ? -1.250 -6.086 -13.373 1.00 97.00 144 ILE A CA 1
ATOM 1196 C C . ILE A 1 144 ? -1.542 -7.442 -14.014 1.00 97.00 144 ILE A C 1
ATOM 1198 O O . ILE A 1 144 ? -0.622 -8.233 -14.200 1.00 97.00 144 ILE A O 1
ATOM 1202 N N . ASN A 1 145 ? -2.794 -7.703 -14.398 1.00 95.19 145 ASN A N 1
ATOM 1203 C CA . ASN A 1 145 ? -3.159 -8.973 -15.025 1.00 95.19 145 ASN A CA 1
ATOM 1204 C C . ASN A 1 145 ? -2.466 -9.165 -16.386 1.00 95.19 145 ASN A C 1
ATOM 1206 O O . ASN A 1 145 ? -1.969 -10.257 -16.655 1.00 95.19 145 ASN A O 1
ATOM 1210 N N . LYS A 1 146 ? -2.392 -8.111 -17.217 1.00 94.38 146 LYS A N 1
ATOM 1211 C CA . LYS A 1 146 ? -1.711 -8.153 -18.525 1.00 94.38 146 LYS A CA 1
ATOM 1212 C C . LYS A 1 146 ? -0.219 -8.475 -18.371 1.00 94.38 146 LYS A C 1
ATOM 1214 O O . LYS A 1 146 ? 0.290 -9.374 -19.038 1.00 94.38 146 LYS A O 1
ATOM 1219 N N . ILE A 1 147 ? 0.472 -7.783 -17.466 1.00 94.69 147 ILE A N 1
ATOM 1220 C CA . ILE A 1 147 ? 1.917 -7.943 -17.250 1.00 94.69 147 ILE A CA 1
ATOM 1221 C C . ILE A 1 147 ? 2.231 -9.290 -16.578 1.00 94.69 147 ILE A C 1
ATOM 1223 O O . ILE A 1 147 ? 3.209 -9.952 -16.933 1.00 94.69 147 ILE A O 1
ATOM 1227 N N . GLU A 1 148 ? 1.377 -9.758 -15.665 1.00 91.94 148 GLU A N 1
ATOM 1228 C CA . GLU A 1 148 ? 1.529 -11.057 -14.995 1.00 91.94 148 GLU A CA 1
ATOM 1229 C C . GLU A 1 148 ? 1.538 -12.234 -15.993 1.00 91.94 148 GLU A C 1
ATOM 1231 O O . GLU A 1 148 ? 2.239 -13.232 -15.773 1.00 91.94 148 GLU A O 1
ATOM 1236 N N . ASP A 1 149 ? 0.815 -12.125 -17.113 1.00 89.88 149 ASP A N 1
ATOM 1237 C CA . ASP A 1 149 ? 0.811 -13.140 -18.173 1.00 89.88 149 ASP A CA 1
ATOM 1238 C C . ASP A 1 149 ? 2.141 -13.218 -18.937 1.00 89.88 149 ASP A C 1
ATOM 1240 O O . ASP A 1 149 ? 2.533 -14.309 -19.366 1.00 89.88 149 ASP A O 1
ATOM 1244 N N . ILE A 1 150 ? 2.870 -12.103 -19.048 1.00 89.00 150 ILE A N 1
ATOM 1245 C CA . ILE A 1 150 ? 4.160 -12.023 -19.750 1.00 89.00 150 ILE A CA 1
ATOM 1246 C C . ILE A 1 150 ? 5.371 -11.984 -18.811 1.00 89.00 150 ILE A C 1
ATOM 1248 O O . ILE A 1 150 ? 6.501 -11.907 -19.293 1.00 89.00 150 ILE A O 1
ATOM 1252 N N . ARG A 1 151 ? 5.180 -12.102 -17.490 1.00 85.88 151 ARG A N 1
ATOM 1253 C CA . ARG A 1 151 ? 6.226 -11.914 -16.460 1.00 85.88 151 ARG A CA 1
ATOM 1254 C C . ARG A 1 151 ? 7.554 -12.638 -16.717 1.00 85.88 151 ARG A C 1
ATOM 1256 O O . ARG A 1 151 ? 8.615 -12.131 -16.380 1.00 85.88 151 ARG A O 1
ATOM 1263 N N . ASN A 1 152 ? 7.517 -13.823 -17.335 1.00 84.25 152 ASN A N 1
ATOM 1264 C CA . ASN A 1 152 ? 8.713 -14.625 -17.606 1.00 84.25 152 ASN A CA 1
ATOM 1265 C C . ASN A 1 152 ? 9.625 -13.976 -18.662 1.00 84.25 152 ASN A C 1
ATOM 1267 O O . ASN A 1 152 ? 10.801 -14.319 -18.741 1.00 84.25 152 ASN A O 1
ATOM 1271 N N . SER A 1 153 ? 9.084 -13.061 -19.466 1.00 84.12 153 SER A N 1
ATOM 1272 C CA . SER A 1 153 ? 9.807 -12.295 -20.484 1.00 84.12 153 SER A CA 1
ATOM 1273 C C . SER A 1 153 ? 10.329 -10.945 -19.980 1.00 84.12 153 SER A C 1
ATOM 1275 O O . SER A 1 153 ? 11.068 -10.272 -20.705 1.00 84.12 153 SER A O 1
ATOM 1277 N N . LEU A 1 154 ? 9.968 -10.554 -18.751 1.00 86.69 154 LEU A N 1
ATOM 1278 C CA . LEU A 1 154 ? 10.479 -9.340 -18.126 1.00 86.69 154 LEU A CA 1
ATOM 1279 C C . LEU A 1 154 ? 11.966 -9.499 -17.824 1.00 86.69 154 LEU A C 1
ATOM 1281 O O . LEU A 1 154 ? 12.426 -10.568 -17.406 1.00 86.69 154 LEU A O 1
ATOM 1285 N N . THR A 1 155 ? 12.707 -8.413 -17.994 1.00 85.25 155 THR A N 1
ATOM 1286 C CA . THR A 1 155 ? 14.065 -8.287 -17.461 1.00 85.25 155 THR A CA 1
ATOM 1287 C C . THR A 1 155 ? 14.028 -8.269 -15.934 1.00 85.25 155 THR A C 1
ATOM 1289 O O . THR A 1 155 ? 12.983 -8.048 -15.324 1.00 85.25 155 THR A O 1
ATOM 1292 N N . ASN A 1 156 ? 15.174 -8.457 -15.281 1.00 83.75 156 ASN A N 1
ATOM 1293 C CA . ASN A 1 156 ? 15.228 -8.396 -13.817 1.00 83.75 156 ASN A CA 1
ATOM 1294 C C . ASN A 1 156 ? 14.839 -7.011 -13.277 1.00 83.75 156 ASN A C 1
ATOM 1296 O O . ASN A 1 156 ? 14.147 -6.930 -12.267 1.00 83.75 156 ASN A O 1
ATOM 1300 N N . LYS A 1 157 ? 15.219 -5.929 -13.975 1.00 86.38 157 LYS A N 1
ATOM 1301 C CA . LYS A 1 157 ? 14.829 -4.559 -13.604 1.00 86.38 157 LYS A CA 1
ATOM 1302 C C . LYS A 1 157 ? 13.319 -4.349 -13.727 1.00 86.38 157 LYS A C 1
ATOM 1304 O O . LYS A 1 157 ? 12.707 -3.804 -12.816 1.00 86.38 157 LYS A O 1
ATOM 1309 N N . GLU A 1 158 ? 12.722 -4.817 -14.821 1.00 90.31 158 GLU A N 1
ATOM 1310 C CA . GLU A 1 158 ? 11.273 -4.745 -15.041 1.00 90.31 158 GLU A CA 1
ATOM 1311 C C . GLU A 1 158 ? 10.497 -5.594 -14.039 1.00 90.31 158 GLU A C 1
ATOM 1313 O O . GLU A 1 158 ? 9.506 -5.128 -13.492 1.00 90.31 158 GLU A O 1
ATOM 1318 N N . LEU A 1 159 ? 10.951 -6.821 -13.766 1.00 90.31 159 LEU A N 1
ATOM 1319 C CA . LEU A 1 159 ? 10.309 -7.704 -12.797 1.00 90.31 159 LEU A CA 1
ATOM 1320 C C . LEU A 1 159 ? 10.382 -7.117 -11.384 1.00 90.31 159 LEU A C 1
ATOM 1322 O O . LEU A 1 159 ? 9.395 -7.157 -10.657 1.00 90.31 159 LEU A O 1
ATOM 1326 N N . LEU A 1 160 ? 11.521 -6.536 -11.006 1.00 91.31 160 LEU A N 1
ATOM 1327 C CA . LEU A 1 160 ? 11.681 -5.856 -9.724 1.00 91.31 160 LEU A CA 1
ATOM 1328 C C . LEU A 1 160 ? 10.755 -4.640 -9.612 1.00 91.31 160 LEU A C 1
ATOM 1330 O O . LEU A 1 160 ? 10.038 -4.507 -8.621 1.00 91.31 160 LEU A O 1
ATOM 1334 N N . PHE A 1 161 ? 10.726 -3.784 -10.637 1.00 94.06 161 PHE A N 1
ATOM 1335 C CA . PHE A 1 161 ? 9.831 -2.627 -10.687 1.00 94.06 161 PHE A CA 1
ATOM 1336 C C . PHE A 1 161 ? 8.355 -3.045 -10.671 1.00 94.06 161 PHE A C 1
ATOM 1338 O O . PHE A 1 161 ? 7.540 -2.426 -9.987 1.00 94.06 161 PHE A O 1
ATOM 1345 N N . PHE A 1 162 ? 8.014 -4.132 -11.366 1.00 95.62 162 PHE A N 1
ATOM 1346 C CA . PHE A 1 162 ? 6.680 -4.715 -11.356 1.00 95.62 162 PHE A CA 1
ATOM 1347 C C . PHE A 1 162 ? 6.292 -5.194 -9.958 1.00 95.62 162 PHE A C 1
ATOM 1349 O O . PHE A 1 162 ? 5.248 -4.789 -9.461 1.00 95.62 162 PHE A O 1
ATOM 1356 N N . VAL A 1 163 ? 7.138 -5.987 -9.289 1.00 94.88 163 VAL A N 1
ATOM 1357 C CA . VAL A 1 163 ? 6.851 -6.493 -7.936 1.00 94.88 163 VAL A CA 1
ATOM 1358 C C . VAL A 1 163 ? 6.776 -5.353 -6.919 1.00 94.88 163 VAL A C 1
ATOM 1360 O O . VAL A 1 163 ? 5.879 -5.361 -6.076 1.00 94.88 163 VAL A O 1
ATOM 1363 N N . PHE A 1 164 ? 7.639 -4.337 -7.021 1.00 96.69 164 PHE A N 1
ATOM 1364 C CA . PHE A 1 164 ? 7.521 -3.118 -6.215 1.00 96.69 164 PHE A CA 1
ATOM 1365 C C . PHE A 1 164 ? 6.165 -2.432 -6.439 1.00 96.69 164 PHE A C 1
ATOM 1367 O O . PHE A 1 164 ? 5.433 -2.175 -5.484 1.00 96.69 164 PHE A O 1
ATOM 1374 N N . SER A 1 165 ? 5.782 -2.221 -7.702 1.00 97.88 165 SER A N 1
ATOM 1375 C CA . SER A 1 165 ? 4.507 -1.594 -8.071 1.00 97.88 165 SER A CA 1
ATOM 1376 C C . SER A 1 165 ? 3.303 -2.408 -7.589 1.00 97.88 165 SER A C 1
ATOM 1378 O O . SER A 1 165 ? 2.365 -1.843 -7.033 1.00 97.88 165 SER A O 1
ATOM 1380 N N . THR A 1 166 ? 3.316 -3.738 -7.719 1.00 97.69 166 THR A N 1
ATOM 1381 C CA . THR A 1 166 ? 2.220 -4.575 -7.207 1.00 97.69 166 THR A CA 1
ATOM 1382 C C . THR A 1 166 ? 2.165 -4.585 -5.683 1.00 97.69 166 THR A C 1
ATOM 1384 O O . THR A 1 166 ? 1.071 -4.622 -5.122 1.00 97.69 166 THR A O 1
ATOM 1387 N N . THR A 1 167 ? 3.314 -4.494 -5.008 1.00 98.12 167 THR A N 1
ATOM 1388 C CA . THR A 1 167 ? 3.370 -4.406 -3.539 1.00 98.12 167 THR A CA 1
ATOM 1389 C C . THR A 1 167 ? 2.721 -3.107 -3.084 1.00 98.12 167 THR A C 1
ATOM 1391 O O . THR A 1 167 ? 1.854 -3.119 -2.209 1.00 98.12 167 THR A O 1
ATOM 1394 N N . LEU A 1 168 ? 3.074 -1.999 -3.743 1.00 98.00 168 LEU A N 1
ATOM 1395 C CA . LEU A 1 168 ? 2.477 -0.693 -3.502 1.00 98.00 168 LEU A CA 1
ATOM 1396 C C . LEU A 1 168 ? 0.971 -0.698 -3.788 1.00 98.00 168 LEU A C 1
ATOM 1398 O O . LEU A 1 168 ? 0.198 -0.181 -2.987 1.00 98.00 168 LEU A O 1
ATOM 1402 N N . TYR A 1 169 ? 0.536 -1.328 -4.882 1.00 98.31 169 TYR A N 1
ATOM 1403 C CA . TYR A 1 169 ? -0.883 -1.511 -5.192 1.00 98.31 169 TYR A CA 1
ATOM 1404 C C . TYR A 1 169 ? -1.623 -2.252 -4.073 1.00 98.31 169 TYR A C 1
ATOM 1406 O O . TYR A 1 169 ? -2.686 -1.809 -3.634 1.00 98.31 169 TYR A O 1
ATOM 1414 N N . PHE A 1 170 ? -1.081 -3.376 -3.594 1.00 97.75 170 PHE A N 1
ATOM 1415 C CA . PHE A 1 170 ? -1.715 -4.134 -2.516 1.00 97.75 170 PHE A CA 1
ATOM 1416 C C . PHE A 1 170 ? -1.761 -3.334 -1.218 1.00 97.75 170 PHE A C 1
ATOM 1418 O O . PHE A 1 170 ? -2.795 -3.346 -0.560 1.00 97.75 170 PHE A O 1
ATOM 1425 N N . TYR A 1 171 ? -0.708 -2.584 -0.895 1.00 97.50 171 TYR A N 1
ATOM 1426 C CA . TYR A 1 171 ? -0.704 -1.675 0.249 1.00 97.50 171 TYR A CA 1
ATOM 1427 C C . TYR A 1 171 ? -1.779 -0.580 0.120 1.00 97.50 171 TYR A C 1
ATOM 1429 O O . TYR A 1 171 ? -2.640 -0.461 0.987 1.00 97.50 171 TYR A O 1
ATOM 1437 N N . LYS A 1 172 ? -1.807 0.158 -0.998 1.00 95.88 172 LYS A N 1
ATOM 1438 C CA . LYS A 1 172 ? -2.763 1.257 -1.238 1.00 95.88 172 LYS A CA 1
ATOM 1439 C C . LYS A 1 172 ? -4.223 0.793 -1.355 1.00 95.88 172 LYS A C 1
ATOM 1441 O O . LYS A 1 172 ? -5.134 1.577 -1.120 1.00 95.88 172 LYS A O 1
ATOM 1446 N N . THR A 1 173 ? -4.456 -0.481 -1.678 1.00 96.19 173 THR A N 1
ATOM 1447 C CA . THR A 1 173 ? -5.794 -1.107 -1.694 1.00 96.19 173 THR A CA 1
ATOM 1448 C C . THR A 1 173 ? -6.109 -1.906 -0.424 1.00 96.19 173 THR A C 1
ATOM 1450 O O . THR A 1 173 ? -7.025 -2.733 -0.428 1.00 96.19 173 THR A O 1
ATOM 1453 N N . ASN A 1 174 ? -5.340 -1.681 0.646 1.00 95.56 174 ASN A N 1
ATOM 1454 C CA . ASN A 1 174 ? -5.445 -2.334 1.951 1.00 95.56 174 ASN A CA 1
ATOM 1455 C C . ASN A 1 174 ? -5.375 -3.869 1.911 1.00 95.56 174 ASN A C 1
ATOM 1457 O O . ASN A 1 174 ? -5.786 -4.499 2.867 1.00 95.56 174 ASN A O 1
ATOM 1461 N N . GLN A 1 175 ? -4.880 -4.513 0.850 1.00 94.94 175 GLN A N 1
ATOM 1462 C CA . GLN A 1 175 ? -4.714 -5.975 0.763 1.00 94.94 175 GLN A CA 1
ATOM 1463 C C . GLN A 1 175 ? -3.455 -6.430 1.526 1.00 94.94 175 GLN A C 1
ATOM 1465 O O . GLN A 1 175 ? -2.491 -6.933 0.934 1.00 94.94 175 GLN A O 1
ATOM 1470 N N . SER A 1 176 ? -3.458 -6.228 2.843 1.00 92.12 176 SER A N 1
ATOM 1471 C CA . SER A 1 176 ? -2.278 -6.290 3.711 1.00 92.12 176 SER A CA 1
ATOM 1472 C C . SER A 1 176 ? -1.546 -7.633 3.699 1.00 92.12 176 SER A C 1
ATOM 1474 O O . SER A 1 176 ? -0.317 -7.646 3.736 1.00 92.12 176 SER A O 1
ATOM 1476 N N . ASP A 1 177 ? -2.249 -8.765 3.580 1.00 89.50 177 ASP A N 1
ATOM 1477 C CA . ASP A 1 177 ? -1.588 -10.079 3.516 1.00 89.50 177 ASP A CA 1
ATOM 1478 C C . ASP A 1 177 ? -0.741 -10.237 2.240 1.00 89.50 177 ASP A C 1
ATOM 1480 O O . ASP A 1 177 ? 0.424 -10.635 2.295 1.00 89.50 177 ASP A O 1
ATOM 1484 N N . ARG A 1 178 ? -1.278 -9.825 1.085 1.00 93.19 178 ARG A N 1
ATOM 1485 C CA . ARG A 1 178 ? -0.530 -9.848 -0.182 1.00 93.19 178 ARG A CA 1
ATOM 1486 C C . ARG A 1 178 ? 0.626 -8.858 -0.168 1.00 93.19 178 ARG A C 1
ATOM 1488 O O . ARG A 1 178 ? 1.718 -9.204 -0.614 1.00 93.19 178 ARG A O 1
ATOM 1495 N N . ALA A 1 179 ? 0.395 -7.657 0.363 1.00 96.50 179 ALA A N 1
ATOM 1496 C CA . ALA A 1 179 ? 1.434 -6.644 0.510 1.00 96.50 179 ALA A CA 1
ATOM 1497 C C . ALA A 1 179 ? 2.592 -7.170 1.374 1.00 96.50 179 ALA A C 1
ATOM 1499 O O . ALA A 1 179 ? 3.749 -7.090 0.968 1.00 96.50 179 ALA A O 1
ATOM 1500 N N . ARG A 1 180 ? 2.284 -7.806 2.513 1.00 94.88 180 ARG A N 1
ATOM 1501 C CA . ARG A 1 180 ? 3.261 -8.441 3.410 1.00 94.88 180 ARG A CA 1
ATOM 1502 C C . ARG A 1 180 ? 4.080 -9.517 2.706 1.00 94.88 180 ARG A C 1
ATOM 1504 O O . ARG A 1 180 ? 5.305 -9.487 2.795 1.00 94.88 180 ARG A O 1
ATOM 1511 N N . GLN A 1 181 ? 3.429 -10.450 2.010 1.00 92.06 181 GLN A N 1
ATOM 1512 C CA . GLN A 1 181 ? 4.121 -11.536 1.304 1.00 92.06 181 GLN A CA 1
ATOM 1513 C C . GLN A 1 181 ? 5.110 -10.998 0.262 1.00 92.06 181 GLN A C 1
ATOM 1515 O O . GLN A 1 181 ? 6.222 -11.510 0.146 1.00 92.06 181 GLN A O 1
ATOM 1520 N N . GLN A 1 182 ? 4.733 -9.951 -0.480 1.00 93.56 182 GLN A N 1
ATOM 1521 C CA . GLN A 1 182 ? 5.629 -9.348 -1.467 1.00 93.56 182 GLN A CA 1
ATOM 1522 C C . GLN A 1 182 ? 6.743 -8.513 -0.824 1.00 93.56 182 GLN A C 1
ATOM 1524 O O . GLN A 1 182 ? 7.896 -8.610 -1.247 1.00 93.56 182 GLN A O 1
ATOM 1529 N N . ALA A 1 183 ? 6.434 -7.765 0.238 1.00 95.19 183 ALA A N 1
ATOM 1530 C CA . ALA A 1 183 ? 7.421 -6.995 0.987 1.00 95.19 183 ALA A CA 1
ATOM 1531 C C . ALA A 1 183 ? 8.525 -7.890 1.567 1.00 95.19 183 ALA A C 1
ATOM 1533 O O . ALA A 1 183 ? 9.693 -7.526 1.479 1.00 95.19 183 ALA A O 1
ATOM 1534 N N . GLN A 1 184 ? 8.181 -9.076 2.088 1.00 92.25 184 GLN A N 1
ATOM 1535 C CA . GLN A 1 184 ? 9.157 -10.046 2.608 1.00 92.25 184 GLN A CA 1
ATOM 1536 C C . GLN A 1 184 ? 10.201 -10.457 1.563 1.00 92.25 184 GLN A C 1
ATOM 1538 O O . GLN A 1 184 ? 11.369 -10.592 1.899 1.00 92.25 184 GLN A O 1
ATOM 1543 N N . VAL A 1 185 ? 9.807 -10.579 0.296 1.00 90.62 185 VAL A N 1
ATOM 1544 C CA . VAL A 1 185 ? 10.748 -10.895 -0.786 1.00 90.62 185 VAL A CA 1
ATOM 1545 C C . VAL A 1 185 ? 11.573 -9.680 -1.182 1.00 90.62 185 VAL A C 1
ATOM 1547 O O . VAL A 1 185 ? 12.783 -9.787 -1.355 1.00 90.62 185 VAL A O 1
ATOM 1550 N N . LEU A 1 186 ? 10.946 -8.507 -1.307 1.00 92.69 186 LEU A N 1
ATOM 1551 C CA . LEU A 1 186 ? 11.657 -7.292 -1.706 1.00 92.69 186 LEU A CA 1
ATOM 1552 C C . LEU A 1 186 ? 12.767 -6.920 -0.714 1.00 92.69 186 LEU A C 1
ATOM 1554 O O . LEU A 1 186 ? 13.826 -6.470 -1.140 1.00 92.69 186 LEU A O 1
ATOM 1558 N N . VAL A 1 187 ? 12.566 -7.115 0.589 1.00 93.19 187 VAL A N 1
ATOM 1559 C CA . VAL A 1 187 ? 13.569 -6.745 1.606 1.00 93.19 187 VAL A CA 1
ATOM 1560 C C . VAL A 1 187 ? 14.778 -7.686 1.660 1.00 93.19 187 VAL A C 1
ATOM 1562 O O . VAL A 1 187 ? 15.796 -7.314 2.245 1.00 93.19 187 VAL A O 1
ATOM 1565 N N . GLU A 1 188 ? 14.682 -8.878 1.065 1.00 89.81 188 GLU A N 1
ATOM 1566 C CA . GLU A 1 188 ? 15.775 -9.859 0.979 1.00 89.81 188 GLU A CA 1
ATOM 1567 C C . GLU A 1 188 ? 16.722 -9.588 -0.199 1.00 89.81 188 GLU A C 1
ATOM 1569 O O . GLU A 1 188 ? 17.857 -10.068 -0.210 1.00 89.81 188 GLU A O 1
ATOM 1574 N N . ILE A 1 189 ? 16.289 -8.782 -1.171 1.00 87.94 189 ILE A N 1
ATOM 1575 C CA . ILE A 1 189 ? 17.092 -8.433 -2.342 1.00 87.94 189 ILE A CA 1
ATOM 1576 C C . ILE A 1 189 ? 18.226 -7.488 -1.933 1.00 87.94 189 ILE A C 1
ATOM 1578 O O . ILE A 1 189 ? 18.025 -6.502 -1.220 1.00 87.94 189 ILE A O 1
ATOM 1582 N N . ASN A 1 190 ? 19.435 -7.768 -2.423 1.00 85.44 190 ASN A N 1
ATOM 1583 C CA . ASN A 1 190 ? 20.552 -6.842 -2.297 1.00 85.44 190 ASN A CA 1
ATOM 1584 C C . ASN A 1 190 ? 20.475 -5.772 -3.395 1.00 85.44 190 ASN A C 1
ATOM 1586 O O . ASN A 1 190 ? 20.486 -6.092 -4.583 1.00 85.44 190 ASN A O 1
ATOM 1590 N N . TYR A 1 191 ? 20.398 -4.510 -2.984 1.00 85.12 191 TYR A N 1
ATOM 1591 C CA . TYR A 1 191 ? 20.271 -3.365 -3.879 1.00 85.12 191 TYR A CA 1
ATOM 1592 C C . TYR A 1 191 ? 21.583 -2.588 -3.931 1.00 85.12 191 TYR A C 1
ATOM 1594 O O . TYR A 1 191 ? 22.066 -2.134 -2.893 1.00 85.12 191 TYR A O 1
ATOM 1602 N N . ASP A 1 192 ? 22.097 -2.368 -5.140 1.00 81.38 192 ASP A N 1
ATOM 1603 C CA . ASP A 1 192 ? 23.240 -1.474 -5.364 1.00 81.38 192 ASP A CA 1
ATOM 1604 C C . ASP A 1 192 ? 22.837 0.006 -5.232 1.00 81.38 192 ASP A C 1
ATOM 1606 O O . ASP A 1 192 ? 23.634 0.848 -4.824 1.00 81.38 192 ASP A O 1
ATOM 1610 N N . ASP A 1 193 ? 21.581 0.328 -5.560 1.00 84.06 193 ASP A N 1
ATOM 1611 C CA . ASP A 1 193 ? 21.044 1.686 -5.491 1.00 84.06 193 ASP A CA 1
ATOM 1612 C C . ASP A 1 193 ? 20.436 1.980 -4.109 1.00 84.06 193 ASP A C 1
ATOM 1614 O O . ASP A 1 193 ? 19.494 1.321 -3.653 1.00 84.06 193 ASP A O 1
ATOM 1618 N N . MET A 1 194 ? 20.967 3.013 -3.450 1.00 86.38 194 MET A N 1
ATOM 1619 C CA . MET A 1 194 ? 20.541 3.430 -2.114 1.00 86.38 194 MET A CA 1
ATOM 1620 C C . MET A 1 194 ? 19.092 3.943 -2.072 1.00 86.38 194 MET A C 1
ATOM 1622 O O . MET A 1 194 ? 18.399 3.691 -1.087 1.00 86.38 194 MET A O 1
ATOM 1626 N N . PHE A 1 195 ? 18.614 4.632 -3.112 1.00 87.00 195 PHE A N 1
ATOM 1627 C CA . PHE A 1 195 ? 17.250 5.173 -3.166 1.00 87.00 195 PHE A CA 1
ATOM 1628 C C . PHE A 1 195 ? 16.224 4.066 -3.356 1.00 87.00 195 PHE A C 1
ATOM 1630 O O . PHE A 1 195 ? 15.184 4.074 -2.702 1.00 87.00 195 PHE A O 1
ATOM 1637 N N . LEU A 1 196 ? 16.530 3.085 -4.201 1.00 88.12 196 LEU A N 1
ATOM 1638 C CA . LEU A 1 196 ? 15.689 1.910 -4.386 1.00 88.12 196 LEU A CA 1
ATOM 1639 C C . LEU A 1 196 ? 15.586 1.103 -3.088 1.00 88.12 196 LEU A C 1
ATOM 1641 O O . LEU A 1 196 ? 14.486 0.735 -2.677 1.00 88.12 196 LEU A O 1
ATOM 1645 N N . LYS A 1 197 ? 16.716 0.897 -2.401 1.00 90.88 197 LYS A N 1
ATOM 1646 C CA . LYS A 1 197 ? 16.736 0.252 -1.083 1.00 90.88 197 LYS A CA 1
ATOM 1647 C C . LYS A 1 197 ? 15.895 1.019 -0.061 1.00 90.88 197 LYS A C 1
ATOM 1649 O O . LYS A 1 197 ? 15.107 0.410 0.659 1.00 90.88 197 LYS A O 1
ATOM 1654 N N . ALA A 1 198 ? 16.044 2.343 -0.016 1.00 92.44 198 ALA A N 1
ATOM 1655 C CA . ALA A 1 198 ? 15.279 3.209 0.874 1.00 92.44 198 ALA A CA 1
ATOM 1656 C C . ALA A 1 198 ? 13.775 3.130 0.588 1.00 92.44 198 ALA A C 1
ATOM 1658 O O . ALA A 1 198 ? 13.001 2.945 1.517 1.00 92.44 198 ALA A O 1
ATOM 1659 N N . ALA A 1 199 ? 13.361 3.177 -0.680 1.00 93.19 199 ALA A N 1
ATOM 1660 C CA . ALA A 1 199 ? 11.956 3.069 -1.069 1.00 93.19 199 ALA A CA 1
ATOM 1661 C C . ALA A 1 199 ? 11.338 1.711 -0.711 1.00 93.19 199 ALA A C 1
ATOM 1663 O O . ALA A 1 199 ? 10.184 1.638 -0.294 1.00 93.19 199 ALA A O 1
ATOM 1664 N N . VAL A 1 200 ? 12.108 0.628 -0.835 1.00 94.56 200 VAL A N 1
ATOM 1665 C CA . VAL A 1 200 ? 11.671 -0.705 -0.400 1.00 94.56 200 VAL A CA 1
ATOM 1666 C C . VAL A 1 200 ? 11.509 -0.758 1.117 1.00 94.56 200 VAL A C 1
ATOM 1668 O O . VAL A 1 200 ? 10.520 -1.304 1.598 1.00 94.56 200 VAL A O 1
ATOM 1671 N N . TYR A 1 201 ? 12.444 -0.185 1.878 1.00 95.50 201 TYR A N 1
ATOM 1672 C CA . TYR A 1 201 ? 12.358 -0.148 3.341 1.00 95.50 201 TYR A CA 1
ATOM 1673 C C . TYR A 1 201 ? 11.238 0.761 3.848 1.00 95.50 201 TYR A C 1
ATOM 1675 O O . TYR A 1 201 ? 10.574 0.390 4.809 1.00 95.50 201 TYR A O 1
ATOM 1683 N N . ASP A 1 202 ? 10.998 1.891 3.188 1.00 95.62 202 ASP A N 1
ATOM 1684 C CA . ASP A 1 202 ? 9.882 2.809 3.439 1.00 95.62 202 ASP A CA 1
ATOM 1685 C C . ASP A 1 202 ? 8.528 2.101 3.264 1.00 95.62 202 ASP A C 1
ATOM 1687 O O . ASP A 1 202 ? 7.731 2.021 4.202 1.00 95.62 202 ASP A O 1
ATOM 1691 N N . LEU A 1 203 ? 8.310 1.464 2.108 1.00 96.75 203 LEU A N 1
ATOM 1692 C CA . LEU A 1 203 ? 7.088 0.700 1.845 1.00 96.75 203 LEU A CA 1
ATOM 1693 C C . LEU A 1 203 ? 6.938 -0.499 2.796 1.00 96.75 203 LEU A C 1
ATOM 1695 O O . LEU A 1 203 ? 5.842 -0.783 3.282 1.00 96.75 203 LEU A O 1
ATOM 1699 N N . ALA A 1 204 ? 8.031 -1.211 3.081 1.00 97.50 204 ALA A N 1
ATOM 1700 C CA . ALA A 1 204 ? 8.017 -2.328 4.017 1.00 97.50 204 ALA A CA 1
ATOM 1701 C C . ALA A 1 204 ? 7.659 -1.869 5.437 1.00 97.50 204 ALA A C 1
ATOM 1703 O O . ALA A 1 204 ? 6.840 -2.519 6.085 1.00 97.50 204 ALA A O 1
ATOM 1704 N N . ALA A 1 205 ? 8.232 -0.761 5.917 1.00 97.75 205 ALA A N 1
ATOM 1705 C CA . ALA A 1 205 ? 7.934 -0.208 7.234 1.00 97.75 205 ALA A CA 1
ATOM 1706 C C . ALA A 1 205 ? 6.432 0.075 7.388 1.00 97.75 205 ALA A C 1
ATOM 1708 O O . ALA A 1 205 ? 5.836 -0.390 8.361 1.00 97.75 205 ALA A O 1
ATOM 1709 N N . ASP A 1 206 ? 5.804 0.712 6.398 1.00 97.06 206 ASP A N 1
ATOM 1710 C CA . ASP A 1 206 ? 4.358 0.959 6.400 1.00 97.06 206 ASP A CA 1
ATOM 1711 C C . ASP A 1 206 ? 3.534 -0.326 6.457 1.00 97.06 206 ASP A C 1
ATOM 1713 O O . ASP A 1 206 ? 2.618 -0.452 7.273 1.00 97.06 206 ASP A O 1
ATOM 1717 N N . ILE A 1 207 ? 3.870 -1.307 5.617 1.00 98.25 207 ILE A N 1
ATOM 1718 C CA . ILE A 1 207 ? 3.161 -2.589 5.581 1.00 98.25 207 ILE A CA 1
ATOM 1719 C C . ILE A 1 207 ? 3.289 -3.301 6.930 1.00 98.25 207 ILE A C 1
ATOM 1721 O O . ILE A 1 207 ? 2.283 -3.740 7.488 1.00 98.25 207 ILE A O 1
ATOM 1725 N N . PHE A 1 208 ? 4.506 -3.398 7.477 1.00 98.12 208 PHE A N 1
ATOM 1726 C CA . PHE A 1 208 ? 4.760 -4.067 8.754 1.00 98.12 208 PHE A CA 1
ATOM 1727 C C . PHE A 1 208 ? 4.126 -3.329 9.940 1.00 98.12 208 PHE A C 1
ATOM 1729 O O . PHE A 1 208 ? 3.691 -3.986 10.889 1.00 98.12 208 PHE A O 1
ATOM 1736 N N . TYR A 1 209 ? 4.011 -2.001 9.875 1.00 98.00 209 TYR A N 1
ATOM 1737 C CA . TYR A 1 209 ? 3.262 -1.211 10.849 1.00 98.00 209 TYR A CA 1
ATOM 1738 C C . TYR A 1 209 ? 1.765 -1.536 10.808 1.00 98.00 209 TYR A C 1
ATOM 1740 O O . TYR A 1 209 ? 1.187 -1.877 11.843 1.00 98.00 209 TYR A O 1
ATOM 1748 N N . VAL A 1 210 ? 1.150 -1.475 9.619 1.00 96.50 210 VAL A N 1
ATOM 1749 C CA . VAL A 1 210 ? -0.292 -1.717 9.426 1.00 96.50 210 VAL A CA 1
ATOM 1750 C C . VAL A 1 210 ? -0.687 -3.109 9.901 1.00 96.50 210 VAL A C 1
ATOM 1752 O O . VAL A 1 210 ? -1.718 -3.251 10.557 1.00 96.50 210 VAL A O 1
ATOM 1755 N N . ILE A 1 211 ? 0.138 -4.128 9.640 1.00 95.88 211 ILE A N 1
ATOM 1756 C CA . ILE A 1 211 ? -0.167 -5.497 10.077 1.00 95.88 211 ILE A CA 1
ATOM 1757 C C . ILE A 1 211 ? 0.188 -5.797 11.538 1.00 95.88 211 ILE A C 1
ATOM 1759 O O . ILE A 1 211 ? -0.011 -6.922 11.984 1.00 95.88 211 ILE A O 1
ATOM 1763 N N . GLY A 1 212 ? 0.773 -4.844 12.267 1.00 96.06 212 GLY A N 1
ATOM 1764 C CA . GLY A 1 212 ? 1.130 -5.036 13.673 1.00 96.06 212 GLY A CA 1
ATOM 1765 C C . GLY A 1 212 ? 2.457 -5.747 13.929 1.00 96.06 212 GLY A C 1
ATOM 1766 O O . GLY A 1 212 ? 2.792 -6.031 15.079 1.00 96.06 212 GLY A O 1
ATOM 1767 N N . ASN A 1 213 ? 3.262 -6.008 12.897 1.00 96.19 213 ASN A N 1
ATOM 1768 C CA . ASN A 1 213 ? 4.577 -6.622 13.054 1.00 96.19 213 ASN A CA 1
ATOM 1769 C C . ASN A 1 213 ? 5.644 -5.563 13.379 1.00 96.19 213 ASN A C 1
ATOM 1771 O O . ASN A 1 213 ? 6.551 -5.260 12.596 1.00 96.19 213 ASN A O 1
ATOM 1775 N N . TYR A 1 214 ? 5.518 -4.988 14.575 1.00 96.19 214 TYR A N 1
ATOM 1776 C CA . TYR A 1 214 ? 6.342 -3.870 15.023 1.00 96.19 214 TYR A CA 1
ATOM 1777 C C . TYR A 1 214 ? 7.855 -4.149 15.062 1.00 96.19 214 TYR A C 1
ATOM 1779 O O . TYR A 1 214 ? 8.609 -3.224 14.762 1.00 96.19 214 TYR A O 1
ATOM 1787 N N . PRO A 1 215 ? 8.354 -5.369 15.362 1.00 96.81 215 PRO A N 1
ATOM 1788 C CA . PRO A 1 215 ? 9.786 -5.659 15.258 1.00 96.81 215 PRO A CA 1
ATOM 1789 C C . PRO A 1 215 ? 10.360 -5.412 13.857 1.00 96.81 215 PRO A C 1
ATOM 1791 O O . PRO A 1 215 ? 11.435 -4.824 13.731 1.00 96.81 215 PRO A O 1
ATOM 1794 N N . TYR A 1 216 ? 9.640 -5.807 12.801 1.00 95.88 216 TYR A N 1
ATOM 1795 C CA . TYR A 1 216 ? 10.069 -5.538 11.426 1.00 95.88 216 TYR A CA 1
ATOM 1796 C C . TYR A 1 216 ? 9.918 -4.060 11.061 1.00 95.88 216 TYR A C 1
ATOM 1798 O O . TYR A 1 216 ? 10.834 -3.508 10.455 1.00 95.88 216 TYR A O 1
ATOM 1806 N N . PHE A 1 217 ? 8.839 -3.397 11.492 1.00 97.81 217 PHE A N 1
ATOM 1807 C CA . PHE A 1 217 ? 8.712 -1.940 11.359 1.00 97.81 217 PHE A CA 1
ATOM 1808 C C . PHE A 1 217 ? 9.933 -1.216 11.948 1.00 97.81 217 PHE A C 1
ATOM 1810 O O . PHE A 1 217 ? 10.605 -0.481 11.231 1.00 97.81 217 PHE A O 1
ATOM 1817 N N . TYR A 1 218 ? 10.289 -1.484 13.212 1.00 97.31 218 TYR A N 1
ATOM 1818 C CA . TYR A 1 218 ? 11.441 -0.848 13.859 1.00 97.31 218 TYR A CA 1
ATOM 1819 C C . TYR A 1 218 ? 12.766 -1.189 13.178 1.00 97.31 218 TYR A C 1
ATOM 1821 O O . TYR A 1 218 ? 13.640 -0.329 13.109 1.00 97.31 218 TYR A O 1
ATOM 1829 N N . ARG A 1 219 ? 12.925 -2.407 12.643 1.00 96.25 219 ARG A N 1
ATOM 1830 C CA . ARG A 1 219 ? 14.119 -2.785 11.874 1.00 96.25 219 ARG A CA 1
ATOM 1831 C C . ARG A 1 219 ? 14.298 -1.893 10.645 1.00 96.25 219 ARG A C 1
ATOM 1833 O O . ARG A 1 219 ? 15.388 -1.365 10.438 1.00 96.25 219 ARG A O 1
ATOM 1840 N N . PHE A 1 220 ? 13.260 -1.729 9.827 1.00 96.00 220 PHE A N 1
ATOM 1841 C CA . PHE A 1 220 ? 13.355 -0.910 8.613 1.00 96.00 220 PHE A CA 1
ATOM 1842 C C . PHE A 1 220 ? 13.399 0.577 8.933 1.00 96.00 220 PHE A C 1
ATOM 1844 O O . PHE A 1 220 ? 14.222 1.292 8.364 1.00 96.00 220 PHE A O 1
ATOM 1851 N N . TRP A 1 221 ? 12.611 1.022 9.909 1.00 96.00 221 TRP A N 1
ATOM 1852 C CA . TRP A 1 221 ? 12.652 2.396 10.387 1.00 96.00 221 TRP A CA 1
ATOM 1853 C C . TRP A 1 221 ? 14.043 2.782 10.900 1.00 96.00 221 TRP A C 1
ATOM 1855 O O . TRP A 1 221 ? 14.567 3.822 10.515 1.00 96.00 221 TRP A O 1
ATOM 1865 N N . PHE A 1 222 ? 14.709 1.906 11.660 1.00 95.25 222 PHE A N 1
ATOM 1866 C CA . PHE A 1 222 ? 16.087 2.127 12.104 1.00 95.25 222 PHE A CA 1
ATOM 1867 C C . PHE A 1 222 ? 17.056 2.327 10.933 1.00 95.25 222 PHE A C 1
ATOM 1869 O O . PHE A 1 222 ? 17.925 3.191 11.006 1.00 95.25 222 PHE A O 1
ATOM 1876 N N . HIS A 1 223 ? 16.913 1.562 9.844 1.00 92.69 223 HIS A N 1
ATOM 1877 C CA . HIS A 1 223 ? 17.733 1.755 8.645 1.00 92.69 223 HIS A CA 1
ATOM 1878 C C . HIS A 1 223 ? 17.436 3.085 7.946 1.00 92.69 223 HIS A C 1
ATOM 1880 O O . HIS A 1 223 ? 18.372 3.766 7.531 1.00 92.69 223 HIS A O 1
ATOM 1886 N N . LEU A 1 224 ? 16.163 3.470 7.843 1.00 93.25 224 LEU A N 1
ATOM 1887 C CA . LEU A 1 224 ? 1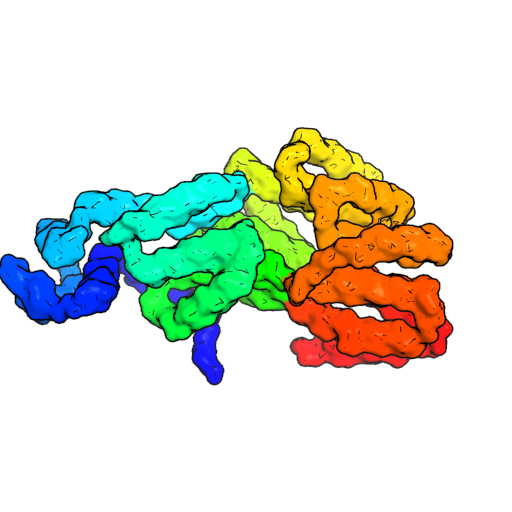5.744 4.745 7.255 1.00 93.25 224 LEU A CA 1
ATOM 1888 C C . LEU A 1 224 ? 16.251 5.944 8.067 1.00 93.25 224 LEU A C 1
ATOM 1890 O O . LEU A 1 224 ? 16.643 6.946 7.482 1.00 93.25 224 LEU A O 1
ATOM 1894 N N . GLN A 1 225 ? 16.341 5.825 9.393 1.00 92.75 225 GLN A N 1
ATOM 1895 C CA . GLN A 1 225 ? 16.909 6.859 10.266 1.00 92.75 225 GLN A CA 1
ATOM 1896 C C . GLN A 1 225 ? 18.404 7.120 10.039 1.00 92.75 225 GLN A C 1
ATOM 1898 O O . GLN A 1 225 ? 18.893 8.179 10.422 1.00 92.75 225 GLN A O 1
ATOM 1903 N N . GLN A 1 226 ? 19.130 6.176 9.432 1.00 90.00 226 GLN A N 1
ATOM 1904 C CA . GLN A 1 226 ? 20.537 6.374 9.062 1.00 90.00 226 GLN A CA 1
ATOM 1905 C C . GLN A 1 226 ? 20.699 7.114 7.727 1.00 90.00 226 GLN A C 1
ATOM 1907 O O . GLN A 1 226 ? 21.813 7.490 7.363 1.00 90.00 226 GLN A O 1
ATOM 1912 N N . ILE A 1 227 ? 19.613 7.283 6.971 1.00 87.00 227 ILE A N 1
ATOM 1913 C CA . ILE A 1 227 ? 19.591 8.045 5.724 1.00 87.00 227 ILE A CA 1
ATOM 1914 C C . ILE A 1 227 ? 19.355 9.515 6.070 1.00 87.00 227 ILE A C 1
ATOM 1916 O O . ILE A 1 227 ? 18.630 9.822 7.014 1.00 87.00 227 ILE A O 1
ATOM 1920 N N . ASP A 1 228 ? 19.959 10.424 5.301 1.00 81.81 228 ASP A N 1
ATOM 1921 C CA . ASP A 1 228 ? 19.706 11.859 5.437 1.00 81.81 228 ASP A CA 1
ATOM 1922 C C . ASP A 1 228 ? 18.184 12.133 5.408 1.00 81.81 228 ASP A C 1
ATOM 1924 O O . ASP A 1 228 ? 17.528 11.819 4.407 1.00 81.81 228 ASP A O 1
ATOM 1928 N N . PRO A 1 229 ? 17.599 12.712 6.475 1.00 78.50 229 PRO A N 1
ATOM 1929 C CA . PRO A 1 229 ? 16.166 12.983 6.543 1.00 78.50 229 PRO A CA 1
ATOM 1930 C C . PRO A 1 229 ? 15.651 13.855 5.395 1.00 78.50 229 PRO A C 1
ATOM 1932 O O . PRO A 1 229 ? 14.484 13.738 5.026 1.00 78.50 229 PRO A O 1
ATOM 1935 N N . THR A 1 230 ? 16.501 14.693 4.792 1.00 76.00 230 THR A N 1
ATOM 1936 C CA . THR A 1 230 ? 16.127 15.516 3.631 1.00 76.00 230 THR A CA 1
ATOM 1937 C C . THR A 1 230 ? 15.814 14.678 2.390 1.00 76.00 230 THR A C 1
ATOM 1939 O O . THR A 1 230 ? 15.022 15.107 1.553 1.00 76.00 230 THR A O 1
ATOM 1942 N N . ILE A 1 231 ? 16.367 13.463 2.295 1.00 78.44 231 ILE A N 1
ATOM 1943 C CA . ILE A 1 231 ? 16.084 12.511 1.215 1.00 78.44 231 ILE A CA 1
ATOM 1944 C C . ILE A 1 231 ? 14.701 11.886 1.391 1.00 78.44 231 ILE A C 1
ATOM 1946 O O . ILE A 1 231 ? 13.992 11.696 0.414 1.00 78.44 231 ILE A O 1
ATOM 1950 N N . LEU A 1 232 ? 14.309 11.549 2.619 1.00 81.50 232 LEU A N 1
ATOM 1951 C CA . LEU A 1 232 ? 13.007 10.933 2.898 1.00 81.50 232 LEU A CA 1
ATOM 1952 C C . LEU A 1 232 ? 11.889 11.981 2.997 1.00 81.50 232 LEU A C 1
ATOM 1954 O O . LEU A 1 232 ? 10.721 11.679 2.750 1.00 81.50 232 LEU A O 1
ATOM 1958 N N . GLY A 1 233 ? 12.243 13.215 3.363 1.00 81.75 233 GLY A N 1
ATOM 1959 C CA . GLY A 1 233 ? 11.342 14.356 3.447 1.00 81.75 233 GLY A CA 1
ATOM 1960 C C . GLY A 1 233 ? 10.067 14.024 4.220 1.00 81.75 233 GLY A C 1
ATOM 1961 O O . GLY A 1 233 ? 10.094 13.655 5.395 1.00 81.75 233 GLY A O 1
ATOM 1962 N N . LYS A 1 234 ? 8.934 14.111 3.521 1.00 85.81 234 LYS A N 1
ATOM 1963 C CA . LYS A 1 234 ? 7.585 13.869 4.050 1.00 85.81 234 LYS A CA 1
ATOM 1964 C C . LYS A 1 234 ? 7.410 12.463 4.649 1.00 85.81 234 LYS A C 1
ATOM 1966 O O . LYS A 1 234 ? 6.686 12.301 5.631 1.00 85.81 234 LYS A O 1
ATOM 1971 N N . ARG A 1 235 ? 8.108 11.462 4.107 1.00 89.75 235 ARG A N 1
ATOM 1972 C CA . ARG A 1 235 ? 8.053 10.063 4.563 1.00 89.75 235 ARG A CA 1
ATOM 1973 C C . ARG A 1 235 ? 8.753 9.844 5.902 1.00 89.75 235 ARG A C 1
ATOM 1975 O O . ARG A 1 235 ? 8.316 9.026 6.705 1.00 89.75 235 ARG A O 1
ATOM 1982 N N . PHE A 1 236 ? 9.786 10.634 6.199 1.00 90.50 236 PHE A N 1
ATOM 1983 C CA . PHE A 1 236 ? 10.440 10.586 7.507 1.00 90.50 236 PHE A CA 1
ATOM 1984 C C . PHE A 1 236 ? 9.462 10.956 8.627 1.00 90.50 236 PHE A C 1
ATOM 1986 O O . PHE A 1 236 ? 9.370 10.260 9.636 1.00 90.50 236 PHE A O 1
ATOM 1993 N N . ILE A 1 237 ? 8.690 12.028 8.420 1.00 91.19 237 ILE A N 1
ATOM 1994 C CA . ILE A 1 237 ? 7.675 12.485 9.375 1.00 91.19 237 ILE A CA 1
ATOM 1995 C C . ILE A 1 237 ? 6.595 11.411 9.543 1.00 91.19 237 ILE A C 1
ATOM 1997 O O . ILE A 1 237 ? 6.250 11.083 10.673 1.00 91.19 237 ILE A O 1
ATOM 2001 N N . HIS A 1 238 ? 6.132 10.796 8.448 1.00 93.62 238 HIS A N 1
ATOM 2002 C CA . HIS A 1 238 ? 5.151 9.704 8.488 1.00 93.62 238 HIS A CA 1
ATOM 2003 C C . HIS A 1 238 ? 5.548 8.588 9.473 1.00 93.62 238 HIS A C 1
ATOM 2005 O O . HIS A 1 238 ? 4.777 8.233 10.368 1.00 93.62 238 HIS A O 1
ATOM 2011 N N . HIS A 1 239 ? 6.776 8.077 9.374 1.00 95.19 239 HIS A N 1
ATOM 2012 C CA . HIS A 1 239 ? 7.245 7.016 10.267 1.00 95.19 239 HIS A CA 1
ATOM 2013 C C . HIS A 1 239 ? 7.501 7.489 11.709 1.00 95.19 239 HIS A C 1
ATOM 2015 O O . HIS A 1 239 ? 7.334 6.704 12.648 1.00 95.19 239 HIS A O 1
ATOM 2021 N N . LYS A 1 240 ? 7.838 8.770 11.929 1.00 94.31 240 LYS A N 1
ATOM 2022 C CA . LYS A 1 240 ? 7.867 9.347 13.287 1.00 94.31 240 LYS A CA 1
ATOM 2023 C C . LYS A 1 240 ? 6.480 9.340 13.927 1.00 94.31 240 LYS A C 1
ATOM 2025 O O . LYS A 1 240 ? 6.358 8.942 15.083 1.00 94.31 240 LYS A O 1
ATOM 2030 N N . LEU A 1 241 ? 5.436 9.707 13.177 1.00 96.31 241 LEU A N 1
ATOM 2031 C CA . LEU A 1 241 ? 4.054 9.654 13.666 1.00 96.31 241 LEU A CA 1
ATOM 2032 C C . LEU A 1 241 ? 3.670 8.219 14.062 1.00 96.31 241 LEU A C 1
ATOM 2034 O O . LEU A 1 241 ? 3.178 7.988 15.169 1.00 96.31 241 LEU A O 1
ATOM 2038 N N . GLN A 1 242 ? 3.980 7.239 13.206 1.00 97.19 242 GLN A N 1
ATOM 2039 C CA . GLN A 1 242 ? 3.797 5.812 13.497 1.00 97.19 242 GLN A CA 1
ATOM 2040 C C . GLN A 1 242 ? 4.507 5.394 14.794 1.00 97.19 242 GLN A C 1
ATOM 2042 O O . GLN A 1 242 ? 3.887 4.789 15.676 1.00 97.19 242 GLN A O 1
ATOM 2047 N N . GLN A 1 243 ? 5.790 5.740 14.941 1.00 96.56 243 GLN A N 1
ATOM 2048 C CA . GLN A 1 243 ? 6.575 5.445 16.140 1.00 96.56 243 GLN A CA 1
ATOM 2049 C C . GLN A 1 243 ? 5.955 6.070 17.397 1.00 96.56 243 GLN A C 1
ATOM 2051 O O . GLN A 1 243 ? 5.853 5.394 18.425 1.00 96.56 243 GLN A O 1
ATOM 2056 N N . ALA A 1 244 ? 5.520 7.326 17.328 1.00 96.75 244 ALA A N 1
ATOM 2057 C CA . ALA A 1 244 ? 4.948 8.025 18.470 1.00 96.75 244 ALA A CA 1
ATOM 2058 C C . ALA A 1 244 ? 3.611 7.406 18.921 1.00 96.75 244 ALA A C 1
ATOM 2060 O O . ALA A 1 244 ? 3.378 7.264 20.122 1.00 96.75 244 ALA A O 1
ATOM 2061 N N . VAL A 1 245 ? 2.784 6.898 17.999 1.00 97.44 245 VAL A N 1
ATOM 2062 C CA . VAL A 1 245 ? 1.589 6.102 18.350 1.00 97.44 245 VAL A CA 1
ATOM 2063 C C . VAL A 1 245 ? 1.955 4.817 19.102 1.00 97.44 245 VAL A C 1
ATOM 2065 O O . VAL A 1 245 ? 1.274 4.431 20.050 1.00 97.44 245 VAL A O 1
ATOM 2068 N N . LEU A 1 246 ? 3.043 4.136 18.729 1.00 96.25 246 LEU A N 1
ATOM 2069 C CA . LEU A 1 246 ? 3.495 2.953 19.475 1.00 96.25 246 LEU A CA 1
ATOM 2070 C C . LEU A 1 246 ? 4.023 3.328 20.864 1.00 96.25 246 LEU A C 1
ATOM 2072 O O . LEU A 1 246 ? 3.765 2.610 21.833 1.00 96.25 246 LEU A O 1
ATOM 2076 N N . ASN A 1 247 ? 4.714 4.464 20.975 1.00 95.44 247 ASN A N 1
ATOM 2077 C CA . ASN A 1 247 ? 5.201 4.990 22.248 1.00 95.44 247 ASN A CA 1
ATOM 2078 C C . ASN A 1 247 ? 4.047 5.388 23.181 1.00 95.44 247 ASN A C 1
ATOM 2080 O O . ASN A 1 247 ? 4.135 5.140 24.389 1.00 95.44 247 ASN A O 1
ATOM 2084 N N . SER A 1 248 ? 2.945 5.922 22.642 1.00 95.81 248 SER A N 1
ATOM 208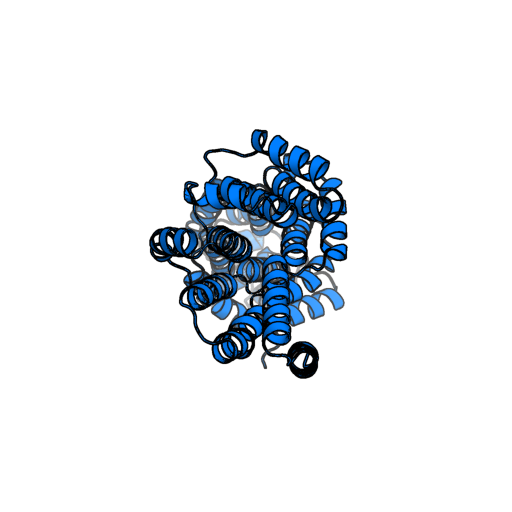5 C CA . SER A 1 248 ? 1.798 6.369 23.443 1.00 95.81 248 SER A CA 1
ATOM 2086 C C . SER A 1 248 ? 1.121 5.230 24.214 1.00 95.81 248 SER A C 1
ATOM 2088 O O . SER A 1 248 ? 0.563 5.473 25.283 1.00 95.81 248 SER A O 1
ATOM 2090 N N . LYS A 1 249 ? 1.248 3.976 23.745 1.00 91.88 249 LYS A N 1
ATOM 2091 C CA . LYS A 1 249 ? 0.783 2.778 24.474 1.00 91.88 249 LYS A CA 1
ATOM 2092 C C . LYS A 1 249 ? 1.470 2.609 25.834 1.00 91.88 249 LYS A C 1
ATOM 2094 O O . LYS A 1 249 ? 0.884 2.026 26.741 1.00 91.88 249 LYS A O 1
ATOM 2099 N N . LYS A 1 250 ? 2.721 3.066 25.965 1.00 91.25 250 LYS A N 1
ATOM 2100 C CA . LYS A 1 250 ? 3.526 2.942 27.193 1.00 91.25 250 LYS A CA 1
ATOM 2101 C C . LYS A 1 250 ? 3.603 4.251 27.967 1.00 91.25 250 LYS A C 1
ATOM 2103 O O . LYS A 1 250 ? 3.552 4.228 29.192 1.00 91.25 250 LYS A O 1
ATOM 2108 N N . ASN A 1 251 ? 3.773 5.369 27.264 1.00 94.25 251 ASN A N 1
ATOM 2109 C CA . ASN A 1 251 ? 3.961 6.678 27.871 1.00 94.25 251 ASN A CA 1
ATOM 2110 C C . ASN A 1 251 ? 3.243 7.749 27.041 1.00 94.25 251 ASN A C 1
ATOM 2112 O O . ASN A 1 251 ? 3.794 8.289 26.083 1.00 94.25 251 ASN A O 1
ATOM 2116 N N . TYR A 1 252 ? 1.982 8.001 27.392 1.00 95.12 252 TYR A N 1
ATOM 2117 C CA . TYR A 1 252 ? 1.076 8.832 26.603 1.00 95.12 252 TYR A CA 1
ATOM 2118 C C . TYR A 1 252 ? 1.515 10.304 26.527 1.00 95.12 252 TYR A C 1
ATOM 2120 O O . TYR A 1 252 ? 1.617 10.836 25.428 1.00 95.12 252 TYR A O 1
ATOM 2128 N N . GLU A 1 253 ? 1.821 10.949 27.659 1.00 95.44 253 GLU A N 1
ATOM 2129 C CA . GLU A 1 253 ? 2.078 12.403 27.699 1.00 95.44 253 GLU A CA 1
ATOM 2130 C C . GLU A 1 253 ? 3.305 12.842 26.867 1.00 95.44 253 GLU A C 1
ATOM 2132 O O . GLU A 1 253 ? 3.198 13.797 26.090 1.00 95.44 253 GLU A O 1
ATOM 2137 N N . PRO A 1 254 ? 4.466 12.154 26.920 1.00 95.31 254 PRO A N 1
ATOM 2138 C CA . PRO A 1 254 ? 5.588 12.511 26.053 1.00 95.31 254 PRO A CA 1
ATOM 2139 C C . PRO A 1 254 ? 5.295 12.237 24.576 1.00 95.31 254 PRO A C 1
ATOM 2141 O O . PRO A 1 254 ? 5.637 13.051 23.724 1.00 95.31 254 PRO A O 1
ATOM 2144 N N . ALA A 1 255 ? 4.633 11.115 24.276 1.00 95.56 255 ALA A N 1
ATOM 2145 C CA . ALA A 1 255 ? 4.331 10.718 22.906 1.00 95.56 255 ALA A CA 1
ATOM 2146 C C . ALA A 1 255 ? 3.324 11.659 22.232 1.00 95.56 255 ALA A C 1
ATOM 2148 O O . ALA A 1 255 ? 3.467 11.968 21.052 1.00 95.56 255 ALA A O 1
ATOM 2149 N N . ILE A 1 256 ? 2.317 12.138 22.970 1.00 96.12 256 ILE A N 1
ATOM 2150 C CA . ILE A 1 256 ? 1.347 13.084 22.419 1.00 96.12 256 ILE A CA 1
ATOM 2151 C C . ILE A 1 256 ? 1.967 14.462 22.205 1.00 96.12 256 ILE A C 1
ATOM 2153 O O . ILE A 1 256 ? 1.715 15.078 21.178 1.00 96.12 256 ILE A O 1
ATOM 2157 N N . THR A 1 257 ? 2.848 14.897 23.110 1.00 94.94 257 THR A N 1
ATOM 2158 C CA . THR A 1 257 ? 3.607 16.143 22.940 1.00 94.94 257 THR A CA 1
ATOM 2159 C C . THR A 1 257 ? 4.493 16.070 21.694 1.00 94.94 257 THR A C 1
ATOM 2161 O O . THR A 1 257 ? 4.552 17.019 20.916 1.00 94.94 257 THR A O 1
ATOM 2164 N N . GLU A 1 258 ? 5.163 14.934 21.469 1.00 94.06 258 GLU A N 1
ATOM 2165 C CA . GLU A 1 258 ? 5.939 14.682 20.249 1.00 94.06 258 GLU A CA 1
ATOM 2166 C C . GLU A 1 258 ? 5.054 14.763 18.993 1.00 94.06 258 GLU A C 1
ATOM 2168 O O . GLU A 1 258 ? 5.376 15.518 18.077 1.00 94.06 258 GLU A O 1
ATOM 2173 N N . LEU A 1 259 ? 3.910 14.068 18.976 1.00 94.44 259 LEU A N 1
ATOM 2174 C CA . LEU A 1 259 ? 2.952 14.103 17.861 1.00 94.44 259 LEU A CA 1
ATOM 2175 C C . LEU A 1 259 ? 2.420 15.511 17.581 1.00 94.44 259 LEU A C 1
ATOM 2177 O O . LEU A 1 259 ? 2.378 15.933 16.429 1.00 94.44 259 LEU A O 1
ATOM 2181 N N . GLU A 1 260 ? 2.007 16.246 18.611 1.00 93.62 260 GLU A N 1
ATOM 2182 C CA . GLU A 1 260 ? 1.463 17.599 18.467 1.00 93.62 260 GLU A CA 1
ATOM 2183 C C . GLU A 1 260 ? 2.522 18.568 17.914 1.00 93.62 260 GLU A C 1
ATOM 2185 O O . GLU A 1 260 ? 2.208 19.374 17.036 1.00 93.62 260 GLU A O 1
ATOM 2190 N N . ASN A 1 261 ? 3.787 18.430 18.326 1.00 93.50 261 ASN A N 1
ATOM 2191 C CA . ASN A 1 261 ? 4.896 19.245 17.820 1.00 93.50 261 ASN A CA 1
ATOM 2192 C C . ASN A 1 261 ? 5.228 18.975 16.344 1.00 93.50 261 ASN A C 1
ATOM 2194 O O . ASN A 1 261 ? 5.610 19.902 15.626 1.00 93.50 261 ASN A O 1
ATOM 2198 N N . GLU A 1 262 ? 5.042 17.742 15.859 1.00 93.00 262 GLU A N 1
ATOM 2199 C CA . GLU A 1 262 ? 5.265 17.410 14.443 1.00 93.00 262 GLU A CA 1
ATOM 2200 C C . GLU A 1 262 ? 4.310 18.152 13.500 1.00 93.00 262 GLU A C 1
ATOM 2202 O O . GLU A 1 262 ? 4.597 18.260 12.308 1.00 93.00 262 GLU A O 1
ATOM 2207 N N . ARG A 1 263 ? 3.228 18.759 14.013 1.00 91.31 263 ARG A N 1
ATOM 2208 C CA . ARG A 1 263 ? 2.313 19.593 13.222 1.00 91.31 263 ARG A CA 1
ATOM 2209 C C . ARG A 1 263 ? 3.031 20.677 12.419 1.00 91.31 263 ARG A C 1
ATOM 2211 O O . ARG A 1 263 ? 2.600 20.987 11.313 1.00 91.31 263 ARG A O 1
ATOM 2218 N N . ILE A 1 264 ? 4.108 21.244 12.965 1.00 89.88 264 ILE A N 1
ATOM 2219 C CA . ILE A 1 264 ? 4.891 22.319 12.332 1.00 89.88 264 ILE A CA 1
ATOM 2220 C C . ILE A 1 264 ? 5.555 21.840 11.031 1.00 89.88 264 ILE A C 1
ATOM 2222 O O . ILE A 1 264 ? 5.769 22.637 10.120 1.00 89.88 264 ILE A O 1
ATOM 2226 N N . ASN A 1 265 ? 5.842 20.541 10.925 1.00 89.06 265 ASN A N 1
ATOM 2227 C CA . ASN A 1 265 ? 6.503 19.936 9.771 1.00 89.06 265 ASN A CA 1
ATOM 2228 C C . ASN A 1 265 ? 5.507 19.411 8.717 1.00 89.06 265 ASN A C 1
ATOM 2230 O O . ASN A 1 265 ? 5.926 18.879 7.688 1.00 89.06 265 ASN A O 1
ATOM 2234 N N . ILE A 1 266 ? 4.196 19.540 8.959 1.00 89.44 266 ILE A N 1
ATOM 2235 C CA . ILE A 1 266 ? 3.139 19.082 8.053 1.00 89.44 266 ILE A CA 1
ATOM 2236 C C . ILE A 1 266 ? 2.702 20.220 7.129 1.00 89.44 266 ILE A C 1
ATOM 2238 O O . ILE A 1 266 ? 2.285 21.290 7.578 1.00 89.44 266 ILE A O 1
ATOM 2242 N N . ASP A 1 267 ? 2.738 19.961 5.824 1.00 87.81 267 ASP A N 1
ATOM 2243 C CA . ASP A 1 267 ? 2.224 20.882 4.816 1.00 87.81 267 ASP A CA 1
ATOM 2244 C C . ASP A 1 267 ? 0.694 20.960 4.899 1.00 87.81 267 ASP A C 1
ATOM 2246 O O . ASP A 1 267 ? -0.013 19.978 4.678 1.00 87.81 267 ASP A O 1
ATOM 2250 N N . SER A 1 268 ? 0.168 22.146 5.213 1.00 85.88 268 SER A N 1
ATOM 2251 C CA . SER A 1 268 ? -1.277 22.362 5.361 1.00 85.88 268 SER A CA 1
ATOM 2252 C C . SER A 1 268 ? -2.049 22.367 4.039 1.00 85.88 268 SER A C 1
ATOM 2254 O O . SER A 1 268 ? -3.277 22.423 4.062 1.00 85.88 268 SER A O 1
ATOM 2256 N N . PHE A 1 269 ? -1.362 22.302 2.899 1.00 86.31 269 PHE A N 1
ATOM 2257 C CA . PHE A 1 269 ? -1.984 22.158 1.582 1.00 86.31 269 PHE A CA 1
ATOM 2258 C C . PHE A 1 269 ? -1.881 20.728 1.035 1.00 86.31 269 PHE A C 1
ATOM 2260 O O . PHE A 1 269 ? -2.538 20.406 0.044 1.00 86.31 269 PHE A O 1
ATOM 2267 N N . ASP A 1 270 ? -1.106 19.856 1.686 1.00 87.94 270 ASP A N 1
ATOM 2268 C CA . ASP A 1 270 ? -0.992 18.447 1.320 1.00 87.94 270 ASP A CA 1
ATOM 2269 C C . ASP A 1 270 ? -2.025 17.617 2.090 1.00 87.94 270 ASP A C 1
ATOM 2271 O O . ASP A 1 270 ? -1.835 17.242 3.251 1.00 87.94 270 ASP A O 1
ATOM 2275 N N . GLY A 1 271 ? -3.144 17.329 1.423 1.00 89.25 271 GLY A N 1
ATOM 2276 C CA . GLY A 1 271 ? -4.238 16.560 2.007 1.00 89.25 271 GLY A CA 1
ATOM 2277 C C . GLY A 1 271 ? -3.825 15.173 2.513 1.00 89.25 271 GLY A C 1
ATOM 2278 O O . GLY A 1 271 ? -4.366 14.737 3.524 1.00 89.25 271 GLY A O 1
ATOM 2279 N N . GLU A 1 272 ? -2.857 14.501 1.875 1.00 88.62 272 GLU A N 1
ATOM 2280 C CA . GLU A 1 272 ? -2.393 13.165 2.292 1.00 88.62 272 GLU A CA 1
ATOM 2281 C C . GLU A 1 272 ? -1.604 13.254 3.605 1.00 88.62 272 GLU A C 1
ATOM 2283 O O . GLU A 1 272 ? -1.865 12.498 4.540 1.00 88.62 272 GLU A O 1
ATOM 2288 N N . GLN A 1 273 ? -0.707 14.238 3.731 1.00 89.75 273 GLN A N 1
ATOM 2289 C CA . GLN A 1 273 ? 0.038 14.444 4.977 1.00 89.75 273 GLN A CA 1
ATOM 2290 C C . GLN A 1 273 ? -0.846 14.895 6.135 1.00 89.75 273 GLN A C 1
ATOM 2292 O O . GLN A 1 273 ? -0.636 14.479 7.276 1.00 89.75 273 GLN A O 1
ATOM 2297 N N . LEU A 1 274 ? -1.809 15.776 5.861 1.00 92.44 274 LEU A N 1
ATOM 2298 C CA . LEU A 1 274 ? -2.753 16.210 6.878 1.00 92.44 274 LEU A CA 1
ATOM 2299 C C . LEU A 1 274 ? -3.574 15.031 7.394 1.00 92.44 274 LEU A C 1
ATOM 2301 O O . LEU A 1 274 ? -3.731 14.874 8.603 1.00 92.44 274 LEU A O 1
ATOM 2305 N N . GLU A 1 275 ? -4.070 14.199 6.488 1.00 93.81 275 GLU A N 1
ATOM 2306 C CA . GLU A 1 275 ? -4.858 13.024 6.830 1.00 93.81 275 GLU A CA 1
ATOM 2307 C C . GLU A 1 275 ? -4.036 12.000 7.636 1.00 93.81 275 GLU A C 1
ATOM 2309 O O . GLU A 1 275 ? -4.508 11.553 8.682 1.00 93.81 275 GLU A O 1
ATOM 2314 N N . ASP A 1 276 ? -2.780 11.729 7.252 1.00 93.38 276 ASP A N 1
ATOM 2315 C CA . ASP A 1 276 ? -1.817 10.948 8.053 1.00 93.38 276 ASP A CA 1
ATOM 2316 C C . ASP A 1 276 ? -1.645 11.504 9.468 1.00 93.38 276 ASP A C 1
ATOM 2318 O O . ASP A 1 276 ? -1.749 10.766 10.453 1.00 93.38 276 ASP A O 1
ATOM 2322 N N . TYR A 1 277 ? -1.404 12.810 9.579 1.00 95.25 277 TYR A N 1
ATOM 2323 C CA . TYR A 1 277 ? -1.227 13.480 10.860 1.00 95.25 277 TYR A CA 1
ATOM 2324 C C . TYR A 1 277 ? -2.434 13.277 11.780 1.00 95.25 277 TYR A C 1
ATOM 2326 O O . TYR A 1 277 ? -2.272 12.811 12.910 1.00 95.25 277 TYR A O 1
ATOM 2334 N N . TYR A 1 278 ? -3.645 13.581 11.303 1.00 95.75 278 TYR A N 1
ATOM 2335 C CA . TYR A 1 278 ? -4.853 13.459 12.122 1.00 95.75 278 TYR A CA 1
ATOM 2336 C C . TYR A 1 278 ? -5.200 12.007 12.439 1.00 95.75 278 TYR A C 1
ATOM 2338 O O . TYR A 1 278 ? -5.637 11.721 13.556 1.00 95.75 278 TYR A O 1
ATOM 2346 N N . PHE A 1 279 ? -4.960 11.076 11.515 1.00 96.94 279 PHE A N 1
ATOM 2347 C CA . PHE A 1 279 ? -5.170 9.661 11.790 1.00 96.94 279 PHE A CA 1
ATOM 2348 C C . PHE A 1 279 ? -4.272 9.165 12.932 1.00 96.94 279 PHE A C 1
ATOM 2350 O O . PHE A 1 279 ? -4.775 8.590 13.902 1.00 96.94 279 PHE A O 1
ATOM 2357 N N . TYR A 1 280 ? -2.960 9.417 12.870 1.00 97.62 280 TYR A N 1
ATOM 2358 C CA . TYR A 1 280 ? -2.032 8.957 13.909 1.00 97.62 280 TYR A CA 1
ATOM 2359 C C . TYR A 1 280 ? -2.207 9.717 15.228 1.00 97.62 280 TYR A C 1
ATOM 2361 O O . TYR A 1 280 ? -2.212 9.091 16.292 1.00 97.62 280 TYR A O 1
ATOM 2369 N N . LEU A 1 281 ? -2.448 11.031 15.184 1.00 97.19 281 LEU A N 1
ATOM 2370 C CA . LEU A 1 281 ? -2.805 11.809 16.373 1.00 97.19 281 LEU A CA 1
ATOM 2371 C C . LEU A 1 281 ? -4.058 11.234 17.047 1.00 97.19 281 LEU A C 1
ATOM 2373 O O . LEU A 1 281 ? -4.094 11.039 18.262 1.00 97.19 281 LEU A O 1
ATOM 2377 N N . GLY A 1 282 ? -5.066 10.891 16.250 1.00 97.38 282 GLY A N 1
ATOM 2378 C CA . GLY A 1 282 ? -6.296 10.288 16.733 1.00 97.38 282 GLY A CA 1
ATOM 2379 C C . GLY A 1 282 ? -6.095 8.897 17.321 1.00 97.38 282 GLY A C 1
ATOM 2380 O O . GLY A 1 282 ? -6.672 8.595 18.364 1.00 97.38 282 GLY A O 1
ATOM 2381 N N . CYS A 1 283 ? -5.247 8.065 16.712 1.00 98.00 283 CYS A N 1
ATOM 2382 C CA . CYS A 1 283 ? -4.861 6.777 17.289 1.00 98.00 283 CYS A CA 1
ATOM 2383 C C . CYS A 1 283 ? -4.231 6.968 18.675 1.00 98.00 283 CYS A C 1
ATOM 2385 O O . CYS A 1 283 ? -4.574 6.250 19.616 1.00 98.00 283 CYS A O 1
ATOM 2387 N N . ALA A 1 284 ? -3.350 7.961 18.833 1.00 97.94 284 ALA A N 1
ATOM 2388 C CA . ALA A 1 284 ? -2.738 8.270 20.119 1.00 97.94 284 ALA A CA 1
ATOM 2389 C C . ALA A 1 284 ? -3.760 8.786 21.145 1.00 97.94 284 ALA A C 1
ATOM 2391 O O . ALA A 1 284 ? -3.771 8.286 22.272 1.00 97.94 284 ALA A O 1
ATOM 2392 N N . TYR A 1 285 ? -4.652 9.711 20.768 1.00 98.06 285 TYR A N 1
ATOM 2393 C CA . TYR A 1 285 ? -5.751 10.166 21.631 1.00 98.06 285 TYR A CA 1
ATOM 2394 C C . TYR A 1 285 ? -6.667 9.019 22.053 1.00 98.06 285 TYR A C 1
ATOM 2396 O O . TYR A 1 285 ? -7.019 8.924 23.230 1.00 98.06 285 TYR A O 1
ATOM 2404 N N . PHE A 1 286 ? -6.998 8.111 21.137 1.00 97.94 286 PHE A N 1
ATOM 2405 C CA . PHE A 1 286 ? -7.795 6.928 21.439 1.00 97.94 286 PHE A CA 1
ATOM 2406 C C . PHE A 1 286 ? -7.100 6.031 22.474 1.00 97.94 286 PHE A C 1
ATOM 2408 O O . PHE A 1 286 ? -7.710 5.662 23.478 1.00 97.94 286 PHE A O 1
ATOM 2415 N N . LEU A 1 287 ? -5.807 5.742 22.292 1.00 96.56 287 LEU A N 1
ATOM 2416 C CA . LEU A 1 287 ? -5.008 4.967 23.254 1.00 96.56 287 LEU A CA 1
ATOM 2417 C C . LEU A 1 287 ? -4.902 5.665 24.623 1.00 96.56 287 LEU A C 1
ATOM 2419 O O . LEU A 1 287 ? -4.931 5.001 25.658 1.00 96.56 287 LEU A O 1
ATOM 2423 N N . GLY A 1 288 ? -4.846 6.999 24.635 1.00 96.38 288 GLY A N 1
ATOM 2424 C CA . GLY A 1 288 ? -4.891 7.837 25.838 1.00 96.38 288 GLY A CA 1
ATOM 2425 C C . GLY A 1 288 ? -6.284 8.040 26.439 1.00 96.38 288 GLY A C 1
ATOM 2426 O O . GLY A 1 288 ? -6.426 8.819 27.385 1.00 96.38 288 GLY A O 1
ATOM 2427 N N . LYS A 1 289 ? -7.315 7.372 25.901 1.00 96.56 289 LYS A N 1
ATOM 2428 C CA . LYS A 1 289 ? -8.726 7.491 26.310 1.00 96.56 289 LYS A CA 1
ATOM 2429 C C . LYS A 1 289 ? -9.279 8.922 26.227 1.00 96.56 289 LYS A C 1
ATOM 2431 O O . LYS A 1 289 ? -10.151 9.295 27.007 1.00 96.56 289 LYS A O 1
ATOM 2436 N N . LYS A 1 290 ? -8.764 9.738 25.307 1.00 97.38 290 LYS A N 1
ATOM 2437 C CA . LYS A 1 290 ? -9.243 11.097 25.005 1.00 97.38 290 LYS A CA 1
ATOM 2438 C C . LYS A 1 290 ? -10.207 11.053 23.820 1.00 97.38 290 LYS A C 1
ATOM 2440 O O . LYS A 1 290 ? -9.930 11.613 22.762 1.00 97.38 290 LYS A O 1
ATOM 2445 N N . TYR A 1 291 ? -11.309 10.325 23.970 1.00 97.75 291 TYR A N 1
ATOM 2446 C CA . TYR A 1 291 ? -12.227 10.034 22.865 1.00 97.75 291 TYR A CA 1
ATOM 2447 C C . TYR A 1 291 ? -12.919 11.289 22.329 1.00 97.75 291 TYR A C 1
ATOM 2449 O O . TYR A 1 291 ? -13.118 11.411 21.126 1.00 97.75 291 TYR A O 1
ATOM 2457 N N . GLU A 1 292 ? -13.214 12.254 23.194 1.00 96.75 292 GLU A N 1
ATOM 2458 C CA . GLU A 1 292 ? -13.833 13.526 22.825 1.00 96.75 292 GLU A CA 1
ATOM 2459 C C . GLU A 1 292 ? -12.959 14.310 21.841 1.00 96.75 292 GLU A C 1
ATOM 2461 O O . GLU A 1 292 ? -13.477 14.839 20.862 1.00 96.75 292 GLU A O 1
ATOM 2466 N N . LYS A 1 293 ? -11.631 14.294 22.030 1.00 96.38 293 LYS A N 1
ATOM 2467 C CA . LYS A 1 293 ? -10.689 14.933 21.099 1.00 96.38 293 LYS A CA 1
ATOM 2468 C C . LYS A 1 293 ? -10.708 14.291 19.711 1.00 96.38 293 LYS A C 1
ATOM 2470 O O . LYS A 1 293 ? -10.526 14.977 18.716 1.00 96.38 293 LYS A O 1
ATOM 2475 N N . VAL A 1 294 ? -10.929 12.978 19.631 1.00 97.25 294 VAL A N 1
ATOM 2476 C CA . VAL A 1 294 ? -11.043 12.271 18.344 1.00 97.25 294 VAL A CA 1
ATOM 2477 C C . VAL A 1 294 ? -12.294 12.726 17.589 1.00 97.25 294 VAL A C 1
ATOM 2479 O O . VAL A 1 294 ? -12.259 12.854 16.368 1.00 97.25 294 VAL A O 1
ATOM 2482 N N . LEU A 1 295 ? -13.393 13.005 18.298 1.00 96.31 295 LEU A N 1
ATOM 2483 C CA . LEU A 1 295 ? -14.638 13.455 17.673 1.00 96.31 295 LEU A CA 1
ATOM 2484 C C . LEU A 1 295 ? -14.505 14.824 16.995 1.00 96.31 295 LEU A C 1
ATOM 2486 O O . LEU A 1 295 ? -15.165 15.059 15.986 1.00 96.31 295 LEU A O 1
ATOM 2490 N N . GLU A 1 296 ? -13.622 15.700 17.487 1.00 94.25 296 GLU A N 1
ATOM 2491 C CA . GLU A 1 296 ? -13.341 17.007 16.872 1.00 94.25 296 GLU A CA 1
ATOM 2492 C C . GLU A 1 296 ? -12.864 16.877 15.415 1.00 94.25 296 GLU A C 1
ATOM 2494 O O . GLU A 1 296 ? -13.055 17.788 14.608 1.00 94.25 296 GLU A O 1
ATOM 2499 N N . PHE A 1 297 ? -12.313 15.718 15.039 1.00 92.94 297 PHE A N 1
ATOM 2500 C CA . PHE A 1 297 ? -11.835 15.466 13.682 1.00 92.94 297 PHE A CA 1
ATOM 2501 C C . PHE A 1 297 ? -12.962 15.308 12.665 1.00 92.94 297 PHE A C 1
ATOM 2503 O O . PHE A 1 297 ? -12.680 15.341 11.475 1.00 92.94 297 PHE A O 1
ATOM 2510 N N . ILE A 1 298 ? -14.232 15.217 13.078 1.00 88.69 298 ILE A N 1
ATOM 2511 C CA . ILE A 1 298 ? -15.369 15.211 12.142 1.00 88.69 298 ILE A CA 1
ATOM 2512 C C . ILE A 1 298 ? -15.423 16.482 11.274 1.00 88.69 298 ILE A C 1
ATOM 2514 O O . ILE A 1 298 ? -15.972 16.459 10.174 1.00 88.69 298 ILE A O 1
ATOM 2518 N N . TYR A 1 299 ? -14.832 17.582 11.752 1.00 85.12 299 TYR A N 1
ATOM 2519 C CA . TYR A 1 299 ? -14.765 18.864 11.046 1.00 85.12 299 TYR A CA 1
ATOM 2520 C C . TYR A 1 299 ? -13.513 19.017 10.169 1.00 85.12 299 TYR A C 1
ATOM 2522 O O . TYR A 1 299 ? -13.335 20.053 9.528 1.00 85.12 299 TYR A O 1
ATOM 2530 N N . PHE A 1 300 ? -12.635 18.012 10.141 1.00 80.81 300 PHE A N 1
ATOM 2531 C CA . PHE A 1 300 ? -11.409 18.028 9.351 1.00 80.81 300 PHE A CA 1
ATOM 2532 C C . PHE A 1 300 ? -11.653 17.602 7.888 1.00 80.81 300 PHE A C 1
ATOM 2534 O O . PHE A 1 300 ? -12.554 16.821 7.583 1.00 80.81 300 PHE A O 1
ATOM 2541 N N . ASN A 1 301 ? -10.827 18.120 6.973 1.00 80.00 301 ASN A N 1
ATOM 2542 C CA . ASN A 1 301 ? -10.844 17.813 5.543 1.00 80.00 301 ASN A CA 1
ATOM 2543 C C . ASN A 1 301 ? -9.385 17.710 5.028 1.00 80.00 301 ASN A C 1
ATOM 2545 O O . ASN A 1 301 ? -8.622 18.647 5.285 1.00 80.00 301 ASN A O 1
ATOM 2549 N N . PRO A 1 302 ? -8.982 16.649 4.292 1.00 85.19 302 PRO A N 1
ATOM 2550 C CA . PRO A 1 302 ? -9.803 15.544 3.786 1.00 85.19 302 PRO A CA 1
ATOM 2551 C C . PRO A 1 302 ? -10.187 14.489 4.825 1.00 85.19 302 PRO A C 1
ATOM 2553 O O . PRO A 1 302 ? -9.363 13.999 5.587 1.00 85.19 302 PRO A O 1
ATOM 2556 N N . MET A 1 303 ? -11.458 14.094 4.796 1.00 90.31 303 MET A N 1
ATOM 2557 C CA . MET A 1 303 ? -11.960 12.954 5.557 1.00 90.31 303 MET A CA 1
ATOM 2558 C C . MET A 1 303 ? -11.591 11.642 4.856 1.00 90.31 303 MET A C 1
ATOM 2560 O O . MET A 1 303 ? -11.745 11.532 3.639 1.00 90.31 303 MET A O 1
ATOM 2564 N N . SER A 1 304 ? -11.164 10.632 5.613 1.00 94.12 304 SER A N 1
ATOM 2565 C CA . SER A 1 304 ? -10.812 9.304 5.095 1.00 94.12 304 SER A CA 1
ATOM 2566 C C . SER A 1 304 ? -11.587 8.191 5.798 1.00 94.12 304 SER A C 1
ATOM 2568 O O . SER A 1 304 ? -12.110 8.378 6.901 1.00 94.12 304 SER A O 1
ATOM 2570 N N . ALA A 1 305 ? -11.610 6.995 5.202 1.00 95.81 305 ALA A N 1
ATOM 2571 C CA . ALA A 1 305 ? -12.277 5.841 5.801 1.00 95.81 305 ALA A CA 1
ATOM 2572 C C . ALA A 1 305 ? -11.695 5.478 7.176 1.00 95.81 305 ALA A C 1
ATOM 2574 O O . ALA A 1 305 ? -12.446 5.130 8.088 1.00 95.81 305 ALA A O 1
ATOM 2575 N N . ARG A 1 306 ? -10.373 5.604 7.353 1.00 95.88 306 ARG A N 1
ATOM 2576 C CA . ARG A 1 306 ? -9.701 5.306 8.624 1.00 95.88 306 ARG A CA 1
ATOM 2577 C C . ARG A 1 306 ? -9.986 6.354 9.704 1.00 95.88 306 ARG A C 1
ATOM 2579 O O . ARG A 1 306 ? -10.165 5.974 10.858 1.00 95.88 306 ARG A O 1
ATOM 2586 N N . ILE A 1 307 ? -10.118 7.638 9.355 1.00 96.94 307 ILE A N 1
ATOM 2587 C CA . ILE A 1 307 ? -10.550 8.676 10.309 1.00 96.94 307 ILE A CA 1
ATOM 2588 C C . ILE A 1 307 ? -12.016 8.460 10.700 1.00 96.94 307 ILE A C 1
ATOM 2590 O O . ILE A 1 307 ? -12.337 8.480 11.886 1.00 96.94 307 ILE A O 1
ATOM 2594 N N . ILE A 1 308 ? -12.900 8.169 9.741 1.00 97.25 308 ILE A N 1
ATOM 2595 C CA . ILE A 1 308 ? -14.311 7.866 10.024 1.00 97.25 308 ILE A CA 1
ATOM 2596 C C . ILE A 1 308 ? -14.446 6.643 10.938 1.00 97.25 308 ILE A C 1
ATOM 2598 O O . ILE A 1 308 ? -15.188 6.682 11.922 1.00 97.25 308 ILE A O 1
ATOM 2602 N N . ALA A 1 309 ? -13.705 5.569 10.657 1.00 97.75 309 ALA A N 1
ATOM 2603 C CA . ALA A 1 309 ? -13.685 4.384 11.507 1.00 97.75 309 ALA A CA 1
ATOM 2604 C C . ALA A 1 309 ? -13.152 4.691 12.910 1.00 97.75 309 ALA A C 1
ATOM 2606 O O . ALA A 1 309 ? -13.672 4.167 13.893 1.00 97.75 309 ALA A O 1
ATOM 2607 N N . LEU A 1 310 ? -12.156 5.569 13.026 1.00 98.00 310 LEU A N 1
ATOM 2608 C CA . LEU A 1 310 ? -11.615 6.001 14.309 1.00 98.00 310 LEU A CA 1
ATOM 2609 C C . LEU A 1 310 ? -12.621 6.845 15.116 1.00 98.00 310 LEU A C 1
ATOM 2611 O O . LEU A 1 310 ? -12.764 6.627 16.320 1.00 98.00 310 LEU A O 1
ATOM 2615 N N . ILE A 1 311 ? -13.358 7.750 14.465 1.00 97.88 311 ILE A N 1
ATOM 2616 C CA . ILE A 1 311 ? -14.460 8.505 15.083 1.00 97.88 311 ILE A CA 1
ATOM 2617 C C . ILE A 1 311 ? -15.544 7.537 15.573 1.00 97.88 311 ILE A C 1
ATOM 2619 O O . ILE A 1 311 ? -15.977 7.636 16.720 1.00 97.88 311 ILE A O 1
ATOM 2623 N N . ALA A 1 312 ? -15.934 6.552 14.756 1.00 97.81 312 ALA A N 1
ATOM 2624 C CA . ALA A 1 312 ? -16.885 5.519 15.169 1.00 97.81 312 ALA A CA 1
ATOM 2625 C C . ALA A 1 312 ? -16.380 4.732 16.393 1.00 97.81 312 ALA A C 1
ATOM 2627 O O . ALA A 1 312 ? -17.136 4.523 17.339 1.00 97.81 312 ALA A O 1
ATOM 2628 N N . SER A 1 313 ? -15.094 4.372 16.435 1.00 98.00 313 SER A N 1
ATOM 2629 C CA . SER A 1 313 ? -14.483 3.751 17.618 1.00 98.00 313 SER A CA 1
ATOM 2630 C C . SER A 1 313 ? -14.577 4.638 18.861 1.00 98.00 313 SER A C 1
ATOM 2632 O O . SER A 1 313 ? -14.855 4.141 19.950 1.00 98.00 313 SER A O 1
ATOM 2634 N N . ALA A 1 314 ? -14.336 5.945 18.733 1.00 98.19 314 ALA A N 1
ATOM 2635 C CA . ALA A 1 314 ? -14.433 6.880 19.853 1.00 98.19 314 ALA A CA 1
ATOM 2636 C C . ALA A 1 314 ? -15.875 6.997 20.377 1.00 98.19 314 ALA A C 1
ATOM 2638 O O . ALA A 1 314 ? -16.086 6.955 21.590 1.00 98.19 314 ALA A O 1
ATOM 2639 N N . LEU A 1 315 ? -16.868 7.055 19.481 1.00 97.69 315 LEU A N 1
ATOM 2640 C CA . LEU A 1 315 ? -18.290 7.020 19.847 1.00 97.69 315 LEU A CA 1
ATOM 2641 C C . LEU A 1 315 ? -18.641 5.740 20.613 1.00 97.69 315 LEU A C 1
ATOM 2643 O O . LEU A 1 315 ? -19.298 5.814 21.650 1.00 97.69 315 LEU A O 1
ATOM 2647 N N . ASP A 1 316 ? -18.156 4.588 20.141 1.00 96.50 316 ASP A N 1
ATOM 2648 C CA . ASP A 1 316 ? -18.363 3.285 20.786 1.00 96.50 316 ASP A CA 1
ATOM 2649 C C . ASP A 1 316 ? -17.846 3.258 22.234 1.00 96.50 316 ASP A C 1
ATOM 2651 O O . ASP A 1 316 ? -18.469 2.666 23.114 1.00 96.50 316 ASP A O 1
ATOM 2655 N N . ARG A 1 317 ? -16.722 3.937 22.504 1.00 96.69 317 ARG A N 1
ATOM 2656 C CA . ARG A 1 317 ? -16.124 4.019 23.847 1.00 96.69 317 ARG A CA 1
ATOM 2657 C C . ARG A 1 317 ? -16.792 5.043 24.765 1.00 96.69 317 ARG A C 1
ATOM 2659 O O . ARG A 1 317 ? -16.717 4.874 25.979 1.00 96.69 317 ARG A O 1
ATOM 2666 N N . LEU A 1 318 ? -17.430 6.075 24.214 1.00 96.12 318 LEU A N 1
ATOM 2667 C CA . LEU A 1 318 ? -18.186 7.069 24.986 1.00 96.12 318 LEU A CA 1
ATOM 2668 C C . LEU A 1 318 ? -19.576 6.572 25.406 1.00 96.12 318 LEU A C 1
ATOM 2670 O O . LEU A 1 318 ? -20.137 7.102 26.361 1.00 96.12 318 LEU A O 1
ATOM 2674 N N . ASP A 1 319 ? -20.131 5.591 24.686 1.00 93.38 319 ASP A N 1
ATOM 2675 C CA . ASP A 1 319 ? -21.432 4.958 24.960 1.00 93.38 319 ASP A CA 1
ATOM 2676 C C . ASP A 1 319 ? -22.603 5.957 25.116 1.00 93.38 319 ASP A C 1
ATOM 2678 O O . ASP A 1 319 ? -23.571 5.744 25.845 1.00 93.38 319 ASP A O 1
ATOM 2682 N N . ASN A 1 320 ? -22.537 7.088 24.404 1.00 95.12 320 ASN A N 1
ATOM 2683 C CA . ASN A 1 320 ? -23.594 8.096 24.388 1.00 95.12 320 ASN A CA 1
ATOM 2684 C C . ASN A 1 320 ? -24.463 7.930 23.137 1.00 95.12 320 ASN A C 1
ATOM 2686 O O . ASN A 1 320 ? -24.133 8.435 22.065 1.00 95.12 320 ASN A O 1
ATOM 2690 N N . THR A 1 321 ? -25.604 7.247 23.280 1.00 94.06 321 THR A N 1
ATOM 2691 C CA . THR A 1 321 ? -26.492 6.925 22.149 1.00 94.06 321 THR A CA 1
ATOM 2692 C C . THR A 1 321 ? -26.968 8.156 21.382 1.00 94.06 321 THR A C 1
ATOM 2694 O O . THR A 1 321 ? -27.007 8.123 20.157 1.00 94.06 321 THR A O 1
ATOM 2697 N N . LYS A 1 322 ? -27.325 9.245 22.076 1.00 93.56 322 LYS A N 1
ATOM 2698 C CA . LYS A 1 322 ? -27.822 10.456 21.409 1.00 93.56 322 LYS A CA 1
ATOM 2699 C C . LYS A 1 322 ? -26.729 11.073 20.536 1.00 93.56 322 LYS A C 1
ATOM 2701 O O . LYS A 1 322 ? -26.959 11.317 19.358 1.00 93.56 322 LYS A O 1
ATOM 2706 N N . LEU A 1 323 ? -25.540 11.251 21.113 1.00 94.88 323 LEU A N 1
ATOM 2707 C CA . LEU A 1 323 ? -24.382 11.795 20.408 1.00 94.88 323 LEU A CA 1
ATOM 2708 C C . LEU A 1 323 ? -23.976 10.910 19.222 1.00 94.88 323 LEU A C 1
ATOM 2710 O O . LEU A 1 323 ? -23.716 11.414 18.136 1.00 94.88 323 LEU A O 1
ATOM 2714 N N . ALA A 1 324 ? -23.959 9.588 19.407 1.00 94.88 324 ALA A N 1
ATOM 2715 C CA . ALA A 1 324 ? -23.601 8.653 18.346 1.00 94.88 324 ALA A CA 1
ATOM 2716 C C . ALA A 1 324 ? -24.549 8.746 17.144 1.00 94.88 324 ALA A C 1
ATOM 2718 O O . ALA A 1 324 ? -24.082 8.788 16.008 1.00 94.88 324 ALA A O 1
ATOM 2719 N N . LEU A 1 325 ? -25.863 8.825 17.380 1.00 92.81 325 LEU A N 1
ATOM 2720 C CA . LEU A 1 325 ? -26.847 8.958 16.302 1.00 92.81 325 LEU A CA 1
ATOM 2721 C C . LEU A 1 325 ? -26.666 10.267 15.515 1.00 92.81 325 LEU A C 1
ATOM 2723 O O . LEU A 1 325 ? -26.694 10.223 14.288 1.00 92.81 325 LEU A O 1
ATOM 2727 N N . GLU A 1 326 ? -26.388 11.390 16.188 1.00 93.38 326 GLU A N 1
ATOM 2728 C CA . GLU A 1 326 ? -26.085 12.676 15.530 1.00 93.38 326 GLU A CA 1
ATOM 2729 C C . GLU A 1 326 ? -24.836 12.577 14.633 1.00 93.38 326 GLU A C 1
ATOM 2731 O O . GLU A 1 326 ? -24.836 13.036 13.490 1.00 93.38 326 GLU A O 1
ATOM 2736 N N . TYR A 1 327 ? -23.775 11.915 15.105 1.00 95.56 327 TYR A N 1
ATOM 2737 C CA . TYR A 1 327 ? -22.567 11.709 14.299 1.00 95.56 327 TYR A CA 1
ATOM 2738 C C . TYR A 1 327 ? -22.804 10.759 13.121 1.00 95.56 327 TYR A C 1
ATOM 2740 O O . TYR A 1 327 ? -22.248 10.981 12.044 1.00 95.56 327 TYR A O 1
ATOM 2748 N N . PHE A 1 328 ? -23.637 9.726 13.275 1.00 95.25 328 PHE A N 1
ATOM 2749 C CA . PHE A 1 328 ? -23.943 8.808 12.175 1.00 95.25 328 PHE A CA 1
ATOM 2750 C C . PHE A 1 328 ? -24.720 9.471 11.031 1.00 95.25 328 PHE A C 1
ATOM 2752 O O . PHE A 1 328 ? -24.534 9.075 9.879 1.00 95.25 328 PHE A O 1
ATOM 2759 N N . GLU A 1 329 ? -25.495 10.527 11.288 1.00 91.56 329 GLU A N 1
ATOM 2760 C CA . GLU A 1 329 ? -26.090 11.343 10.218 1.00 91.56 329 GLU A CA 1
ATOM 2761 C C . GLU A 1 329 ? -25.021 12.024 9.348 1.00 91.56 329 GLU A C 1
ATOM 2763 O O . GLU A 1 329 ? -25.191 12.156 8.135 1.00 91.56 329 GLU A O 1
ATOM 2768 N N . ILE A 1 330 ? -23.892 12.419 9.941 1.00 91.31 330 ILE A N 1
ATOM 2769 C CA . ILE A 1 330 ? -22.759 13.010 9.217 1.00 91.31 330 ILE A CA 1
ATOM 2770 C C . ILE A 1 330 ? -21.948 11.911 8.524 1.00 91.31 330 ILE A C 1
ATOM 2772 O O . ILE A 1 330 ? -21.705 11.995 7.320 1.00 91.31 330 ILE A O 1
ATOM 2776 N N . ILE A 1 331 ? -21.580 10.859 9.262 1.00 93.56 331 ILE A N 1
ATOM 2777 C CA . ILE A 1 331 ? -20.777 9.731 8.768 1.00 93.56 331 ILE A CA 1
ATOM 2778 C C . ILE A 1 331 ? -21.460 9.036 7.586 1.00 93.56 331 ILE A C 1
ATOM 2780 O O . ILE A 1 331 ? -20.780 8.648 6.642 1.00 93.56 331 ILE A O 1
ATOM 2784 N N . SER A 1 332 ? -22.792 8.924 7.583 1.00 91.31 332 SER A N 1
ATOM 2785 C CA . SER A 1 332 ? -23.546 8.290 6.488 1.00 91.31 332 SER A CA 1
ATOM 2786 C C . SER A 1 332 ? -23.380 8.973 5.123 1.00 91.31 332 SER A C 1
ATOM 2788 O O . SER A 1 332 ? -23.678 8.364 4.098 1.00 91.31 332 SER A O 1
ATOM 2790 N N . LYS A 1 333 ? -22.884 10.218 5.088 1.00 92.00 333 LYS A N 1
ATOM 2791 C CA . LYS A 1 333 ? -22.570 10.944 3.848 1.00 92.00 333 LYS A CA 1
ATOM 2792 C C . LYS A 1 333 ? -21.217 10.540 3.257 1.00 92.00 333 LYS A C 1
ATOM 2794 O O . LYS A 1 333 ? -20.961 10.813 2.086 1.00 92.00 333 LYS A O 1
ATOM 2799 N N . PHE A 1 334 ? -20.344 9.917 4.049 1.00 94.38 334 PHE A N 1
ATOM 2800 C CA . PHE A 1 334 ? -19.058 9.417 3.582 1.00 94.38 334 PHE A CA 1
ATOM 2801 C C . PHE A 1 334 ? -19.253 8.150 2.743 1.00 94.38 334 PHE A C 1
ATOM 2803 O O . PHE A 1 334 ? -19.960 7.225 3.141 1.00 94.38 334 PHE A O 1
ATOM 2810 N N . THR A 1 335 ? -18.611 8.095 1.576 1.00 94.62 335 THR A N 1
ATOM 2811 C CA . THR A 1 335 ? -18.684 6.934 0.681 1.00 94.62 335 THR A CA 1
ATOM 2812 C C . THR A 1 335 ? -17.409 6.114 0.801 1.00 94.62 335 THR A C 1
ATOM 2814 O O . THR A 1 335 ? -16.344 6.557 0.380 1.00 94.62 335 THR A O 1
ATOM 2817 N N . PHE A 1 336 ? -17.528 4.904 1.344 1.00 95.69 336 PHE A N 1
ATOM 2818 C CA . PHE A 1 336 ? -16.428 3.943 1.379 1.00 95.69 336 PHE A CA 1
ATOM 2819 C C . PHE A 1 336 ? -16.191 3.341 -0.004 1.00 95.69 336 PHE A C 1
ATOM 2821 O O . PHE A 1 336 ? -17.131 2.982 -0.719 1.00 95.69 336 PHE A O 1
ATOM 2828 N N . SER A 1 337 ? -14.925 3.168 -0.363 1.00 94.50 337 SER A N 1
ATOM 2829 C CA . SER A 1 337 ? -14.544 2.398 -1.539 1.00 94.50 337 SER A CA 1
ATOM 2830 C C . SER A 1 337 ? -14.594 0.891 -1.258 1.00 94.50 337 SER A C 1
ATOM 2832 O O . SER A 1 337 ? -14.530 0.420 -0.121 1.00 94.50 337 SER A O 1
ATOM 2834 N N . LYS A 1 338 ? -14.609 0.090 -2.327 1.00 93.88 338 LYS A N 1
ATOM 2835 C CA . LYS A 1 338 ? -14.511 -1.379 -2.236 1.00 93.88 338 LYS A CA 1
ATOM 2836 C C . LYS A 1 338 ? -13.182 -1.889 -1.653 1.00 93.88 338 LYS A C 1
ATOM 2838 O O . LYS A 1 338 ? -13.066 -3.081 -1.378 1.00 93.88 338 LYS A O 1
ATOM 2843 N N . TYR A 1 339 ? -12.184 -1.014 -1.513 1.00 93.94 339 TYR A N 1
ATOM 2844 C CA . TYR A 1 339 ? -10.866 -1.322 -0.952 1.00 93.94 339 TYR A CA 1
ATOM 2845 C C . TYR A 1 339 ? -10.768 -0.994 0.542 1.00 93.94 339 TYR A C 1
ATOM 2847 O O . TYR A 1 339 ? -9.707 -1.152 1.135 1.00 93.94 339 TYR A O 1
ATOM 2855 N N . GLU A 1 340 ? -11.864 -0.564 1.170 1.00 95.69 340 GLU A N 1
ATOM 2856 C CA . GLU A 1 340 ? -11.916 -0.178 2.584 1.00 95.69 340 GLU A CA 1
ATOM 2857 C C . GLU A 1 340 ? -12.898 -1.036 3.413 1.00 95.69 340 GLU A C 1
ATOM 2859 O O . GLU A 1 340 ? -13.580 -0.505 4.295 1.00 95.69 340 GLU A O 1
ATOM 2864 N N . PRO A 1 341 ? -13.013 -2.363 3.173 1.00 95.69 341 PRO A N 1
ATOM 2865 C CA . PRO A 1 341 ? -14.038 -3.171 3.826 1.00 95.69 341 PRO A CA 1
ATOM 2866 C C . PRO A 1 341 ? -13.867 -3.223 5.346 1.00 95.69 341 PRO A C 1
ATOM 2868 O O . PRO A 1 341 ? -14.865 -3.201 6.051 1.00 95.69 341 PRO A O 1
ATOM 2871 N N . VAL A 1 342 ? -12.634 -3.237 5.866 1.00 95.38 342 VAL A N 1
ATOM 2872 C CA . VAL A 1 342 ? -12.385 -3.251 7.320 1.00 95.38 342 VAL A CA 1
ATOM 2873 C C . VAL A 1 342 ? -12.959 -2.003 7.990 1.00 95.38 342 VAL A C 1
ATOM 2875 O O . VAL A 1 342 ? -13.723 -2.112 8.944 1.00 95.38 342 VAL A O 1
ATOM 2878 N N . PHE A 1 343 ? -12.687 -0.818 7.440 1.00 97.44 343 PHE A N 1
ATOM 2879 C CA . PHE A 1 343 ? -13.203 0.436 7.989 1.00 97.44 343 PHE A CA 1
ATOM 2880 C C . PHE A 1 343 ? -14.727 0.527 7.862 1.00 97.44 343 PHE A C 1
ATOM 2882 O O . PHE A 1 343 ? -15.408 0.864 8.829 1.00 97.44 343 PHE A O 1
ATOM 2889 N N . CYS A 1 344 ? -15.269 0.179 6.690 1.00 97.50 344 CYS A N 1
ATOM 2890 C CA . CYS A 1 344 ? -16.709 0.186 6.444 1.00 97.50 344 CYS A CA 1
ATOM 2891 C C . CYS A 1 344 ? -17.443 -0.765 7.399 1.00 97.50 344 CYS A C 1
ATOM 2893 O O . CYS A 1 344 ? -18.382 -0.363 8.084 1.00 97.50 344 CYS A O 1
ATOM 2895 N N . TYR A 1 345 ? -16.991 -2.017 7.496 1.00 97.94 345 TYR A N 1
ATOM 2896 C CA . TYR A 1 345 ? -17.649 -3.020 8.326 1.00 97.94 345 TYR A CA 1
ATOM 2897 C C . TYR A 1 345 ? -17.537 -2.709 9.816 1.00 97.94 345 TYR A C 1
ATOM 2899 O O . TYR A 1 345 ? -18.503 -2.958 10.537 1.00 97.94 345 TYR A O 1
ATOM 2907 N N . HIS A 1 346 ? -16.428 -2.122 10.268 1.00 97.81 346 HIS A N 1
ATOM 2908 C CA . HIS A 1 346 ? -16.292 -1.637 11.641 1.00 97.81 346 HIS A CA 1
ATOM 2909 C C . HIS A 1 346 ? -17.307 -0.531 11.963 1.00 97.81 346 HIS A C 1
ATOM 2911 O O . HIS A 1 346 ? -18.043 -0.625 12.945 1.00 97.81 346 HIS A O 1
ATOM 2917 N N . VAL A 1 347 ? -17.416 0.485 11.103 1.00 97.94 347 VAL A N 1
ATOM 2918 C CA . VAL A 1 347 ? -18.386 1.586 11.264 1.00 97.94 347 VAL A CA 1
ATOM 2919 C C . VAL A 1 347 ? -19.819 1.054 11.301 1.00 97.94 347 VAL A C 1
ATOM 2921 O O . VAL A 1 347 ? -20.609 1.438 12.165 1.00 97.94 347 VAL A O 1
ATOM 2924 N N . GLU A 1 348 ? -20.140 0.118 10.410 1.00 97.31 348 GLU A N 1
ATOM 2925 C CA . GLU A 1 348 ? -21.437 -0.557 10.359 1.00 97.31 348 GLU A CA 1
ATOM 2926 C C . GLU A 1 348 ? -21.734 -1.375 11.622 1.00 97.31 348 GLU A C 1
ATOM 2928 O O . GLU A 1 348 ? -22.867 -1.375 12.108 1.00 97.31 348 GLU A O 1
ATOM 2933 N N . TYR A 1 349 ? -20.731 -2.042 12.194 1.00 97.62 349 TYR A N 1
ATOM 2934 C CA . TYR A 1 349 ? -20.876 -2.747 13.467 1.00 97.62 349 TYR A CA 1
ATOM 2935 C C . TYR A 1 349 ? -21.224 -1.785 14.609 1.00 97.62 349 TYR A C 1
ATOM 2937 O O . TYR A 1 349 ? -22.182 -2.030 15.349 1.00 97.62 349 TYR A O 1
ATOM 2945 N N . VAL A 1 350 ? -20.490 -0.673 14.731 1.00 97.19 350 VAL A N 1
ATOM 2946 C CA . VAL A 1 350 ? -20.748 0.324 15.780 1.00 97.19 350 VAL A CA 1
ATOM 2947 C C . VAL A 1 350 ? -22.144 0.928 15.610 1.00 97.19 350 VAL A C 1
ATOM 2949 O O . VAL A 1 350 ? -22.884 1.041 16.589 1.00 97.19 350 VAL A O 1
ATOM 2952 N N . ARG A 1 351 ? -22.562 1.237 14.375 1.00 96.31 351 ARG A N 1
ATOM 2953 C CA . ARG A 1 351 ? -23.921 1.730 14.101 1.00 96.31 351 ARG A CA 1
ATOM 2954 C C . ARG A 1 351 ? -24.989 0.744 14.577 1.00 96.31 351 ARG A C 1
ATOM 2956 O O . ARG A 1 351 ? -25.880 1.128 15.331 1.00 96.31 351 ARG A O 1
ATOM 2963 N N . GLN A 1 352 ? -24.866 -0.535 14.214 1.00 95.31 352 GLN A N 1
ATOM 2964 C CA . GLN A 1 352 ? -25.808 -1.584 14.633 1.00 95.31 352 GLN A CA 1
ATOM 2965 C C . GLN A 1 352 ? -25.897 -1.726 16.161 1.00 95.31 352 GLN A C 1
ATOM 2967 O O . GLN A 1 352 ? -26.974 -2.007 16.698 1.00 95.31 352 GLN A O 1
ATOM 2972 N N . LYS A 1 353 ? -24.786 -1.515 16.878 1.00 94.62 353 LYS A N 1
ATOM 2973 C CA . LYS A 1 353 ? -24.770 -1.511 18.347 1.00 94.62 353 LYS A CA 1
ATOM 2974 C C . LYS A 1 353 ? -25.636 -0.377 18.910 1.00 94.62 353 LYS A C 1
ATOM 2976 O O . LYS A 1 353 ? -26.467 -0.634 19.782 1.00 94.62 353 LYS A O 1
ATOM 2981 N N . PHE A 1 354 ? -25.520 0.842 18.378 1.00 94.56 354 PHE A N 1
ATOM 2982 C CA . PHE A 1 354 ? -26.345 1.987 18.800 1.00 94.56 354 PHE A CA 1
ATOM 2983 C C . PHE A 1 354 ? -27.809 1.896 18.344 1.00 94.56 354 PHE A C 1
ATOM 2985 O O . PHE A 1 354 ? -28.699 2.370 19.052 1.00 94.56 354 PHE A O 1
ATOM 2992 N N . GLU A 1 355 ? -28.086 1.196 17.242 1.00 92.12 355 GLU A N 1
ATOM 2993 C CA . GLU A 1 355 ? -29.442 0.801 16.826 1.00 92.12 355 GLU A CA 1
ATOM 2994 C C . GLU A 1 355 ? -30.040 -0.330 17.692 1.00 92.12 355 GLU A C 1
ATOM 2996 O O . GLU A 1 355 ? -31.150 -0.800 17.433 1.00 92.12 355 GLU A O 1
ATOM 3001 N N . LYS A 1 356 ? -29.335 -0.760 18.750 1.00 90.69 356 LYS A N 1
ATOM 3002 C CA . LYS A 1 356 ? -29.767 -1.767 19.736 1.00 90.69 356 LYS A CA 1
ATOM 3003 C C . LYS A 1 356 ? -30.040 -3.145 19.137 1.00 90.69 356 LYS A C 1
ATOM 3005 O O . LYS A 1 356 ? -30.954 -3.857 19.563 1.00 90.69 356 LYS A O 1
ATOM 3010 N N . TYR A 1 357 ? -29.236 -3.552 18.160 1.00 92.00 357 TYR A N 1
ATOM 3011 C CA . TYR A 1 357 ? -29.315 -4.909 17.630 1.00 92.00 357 TYR A CA 1
ATOM 3012 C C . TYR A 1 357 ? -28.902 -5.919 18.710 1.00 92.00 357 TYR A C 1
ATOM 3014 O O . TYR A 1 357 ? -28.019 -5.664 19.526 1.00 92.00 357 TYR A O 1
ATOM 3022 N N . GLY A 1 358 ? -29.543 -7.091 18.724 1.00 92.12 358 GLY A N 1
ATOM 3023 C CA . GLY A 1 358 ? -29.277 -8.110 19.742 1.00 92.12 358 GLY A CA 1
ATOM 3024 C C . GLY A 1 358 ? -27.843 -8.652 19.692 1.00 92.12 358 GLY A C 1
ATOM 3025 O O . GLY A 1 358 ? -27.282 -8.845 18.612 1.00 92.12 358 GLY A O 1
ATOM 3026 N N . TYR A 1 359 ? -27.274 -8.988 20.856 1.00 91.06 359 TYR A N 1
ATOM 3027 C CA . TYR A 1 359 ? -25.883 -9.448 20.987 1.00 91.06 359 TYR A CA 1
ATOM 3028 C C . TYR A 1 359 ? -25.515 -10.625 20.074 1.00 91.06 359 TYR A C 1
ATOM 3030 O O . TYR A 1 359 ? -24.420 -10.655 19.523 1.00 91.06 359 TYR A O 1
ATOM 3038 N N . GLN A 1 360 ? -26.436 -11.567 19.844 1.00 90.38 360 GLN A N 1
ATOM 3039 C CA . GLN A 1 360 ? -26.203 -12.695 18.932 1.00 90.38 360 GLN A CA 1
ATOM 3040 C C . GLN A 1 360 ? -25.969 -12.241 17.485 1.00 90.38 360 GLN A C 1
ATOM 3042 O O . GLN A 1 360 ? -25.121 -12.802 16.792 1.00 90.38 360 GLN A O 1
ATOM 3047 N N . ARG A 1 361 ? -26.695 -11.210 17.035 1.00 94.12 361 ARG A N 1
ATOM 3048 C CA . ARG A 1 361 ? -26.544 -10.639 15.692 1.00 94.12 361 ARG A CA 1
ATOM 3049 C C . ARG A 1 361 ? -25.211 -9.912 15.561 1.00 94.12 361 ARG A C 1
ATOM 3051 O O . ARG A 1 361 ? -24.510 -10.133 14.580 1.00 94.12 361 ARG A O 1
ATOM 3058 N N . LEU A 1 362 ? -24.845 -9.113 16.563 1.00 95.31 362 LEU A N 1
ATOM 3059 C CA . LEU A 1 362 ? -23.556 -8.417 16.610 1.00 95.31 362 LEU A CA 1
ATOM 3060 C C . LEU A 1 362 ? -22.381 -9.409 16.605 1.00 95.31 362 LEU A C 1
ATOM 3062 O O . LEU A 1 362 ? -21.440 -9.254 15.832 1.00 95.31 362 LEU A O 1
ATOM 3066 N N . MET A 1 363 ? -22.483 -10.489 17.383 1.00 92.25 363 MET A N 1
ATOM 3067 C CA . MET A 1 363 ? -21.487 -11.563 17.418 1.00 92.25 363 MET A CA 1
ATOM 3068 C C . MET A 1 363 ? -21.326 -12.256 16.060 1.00 92.25 363 MET A C 1
ATOM 3070 O O . MET A 1 363 ? -20.209 -12.481 15.593 1.00 92.25 363 MET A O 1
ATOM 3074 N N . ALA A 1 364 ? -22.447 -12.592 15.413 1.00 92.81 364 ALA A N 1
ATOM 3075 C CA . ALA A 1 364 ? -22.441 -13.200 14.087 1.00 92.81 364 ALA A CA 1
ATOM 3076 C C . ALA A 1 364 ? -21.854 -12.254 13.031 1.00 92.81 364 ALA A C 1
ATOM 3078 O O . ALA A 1 364 ? -21.160 -12.715 12.127 1.00 92.81 364 ALA A O 1
ATOM 3079 N N . TYR A 1 365 ? -22.098 -10.947 13.156 1.00 96.31 365 TYR A N 1
ATOM 3080 C CA . TYR A 1 365 ? -21.533 -9.941 12.265 1.00 96.31 365 TYR A CA 1
ATOM 3081 C C . TYR A 1 365 ? -20.006 -9.868 12.392 1.00 96.31 365 TYR A C 1
ATOM 3083 O O . TYR A 1 365 ? -19.316 -9.954 11.378 1.00 96.31 365 TYR A O 1
ATOM 3091 N N . ILE A 1 366 ? -19.458 -9.821 13.614 1.00 94.50 366 ILE A N 1
ATOM 3092 C CA . ILE A 1 366 ? -17.998 -9.848 13.797 1.00 94.50 366 ILE A CA 1
ATOM 3093 C C . ILE A 1 366 ? -17.403 -11.123 13.180 1.00 94.50 366 ILE A C 1
ATOM 3095 O O . ILE A 1 366 ? -16.495 -11.050 12.352 1.00 94.50 366 ILE A O 1
ATOM 3099 N N . LYS A 1 367 ? -17.959 -12.290 13.527 1.00 92.19 367 LYS A N 1
ATOM 3100 C CA . LYS A 1 367 ? -17.430 -13.592 13.095 1.00 92.19 367 LYS A CA 1
ATOM 3101 C C . LYS A 1 367 ? -17.489 -13.798 11.580 1.00 92.19 367 LYS A C 1
ATOM 3103 O O . LYS A 1 367 ? -16.557 -14.351 11.008 1.00 92.19 367 LYS A O 1
ATOM 3108 N N . ASN A 1 368 ? -18.590 -13.411 10.940 1.00 93.94 368 ASN A N 1
ATOM 3109 C CA . ASN A 1 368 ? -18.858 -13.778 9.546 1.00 93.94 368 ASN A CA 1
ATOM 3110 C C . ASN A 1 368 ? -18.577 -12.647 8.548 1.00 93.94 368 ASN A C 1
ATOM 3112 O O . ASN A 1 368 ? -18.569 -12.906 7.346 1.00 93.94 368 ASN A O 1
ATOM 3116 N N . VAL A 1 369 ? -18.370 -11.412 9.014 1.00 96.00 369 VAL A N 1
ATOM 3117 C CA . VAL A 1 369 ? -18.136 -10.244 8.148 1.00 96.00 369 VAL A CA 1
ATOM 3118 C C . VAL A 1 369 ? -16.787 -9.604 8.453 1.00 96.00 369 VAL A C 1
ATOM 3120 O O . VAL A 1 369 ? -15.929 -9.549 7.573 1.00 96.00 369 VAL A O 1
ATOM 3123 N N . ILE A 1 370 ? -16.575 -9.170 9.696 1.00 95.69 370 ILE A N 1
ATOM 3124 C CA . ILE A 1 370 ? -15.371 -8.421 10.081 1.00 95.69 370 ILE A CA 1
ATOM 3125 C C . ILE A 1 370 ? -14.126 -9.308 10.038 1.00 95.69 370 ILE A C 1
ATOM 3127 O O . ILE A 1 370 ? -13.182 -9.005 9.314 1.00 95.69 370 ILE A O 1
ATOM 3131 N N . PHE A 1 371 ? -14.123 -10.436 10.749 1.00 93.69 371 PHE A N 1
ATOM 3132 C CA . PHE A 1 371 ? -12.957 -11.319 10.808 1.00 93.69 371 PHE A CA 1
ATOM 3133 C C . PHE A 1 371 ? -12.530 -11.853 9.420 1.00 93.69 371 PHE A C 1
ATOM 3135 O O . PHE A 1 371 ? -11.340 -11.788 9.096 1.00 93.69 371 PHE A O 1
ATOM 3142 N N . PRO A 1 372 ? -13.445 -12.288 8.525 1.00 93.19 372 PRO A N 1
ATOM 3143 C CA . PRO A 1 372 ? -13.092 -12.628 7.144 1.00 93.19 372 PRO A CA 1
ATOM 3144 C C . PRO A 1 372 ? -12.509 -11.465 6.340 1.00 93.19 372 PRO A C 1
ATOM 3146 O O . PRO A 1 372 ? -11.640 -11.690 5.493 1.00 93.19 372 PRO A O 1
ATOM 3149 N N . ALA A 1 373 ? -12.964 -10.232 6.584 1.00 93.94 373 ALA A N 1
ATOM 3150 C CA . ALA A 1 373 ? -12.365 -9.051 5.975 1.00 93.94 373 ALA A CA 1
ATOM 3151 C C . ALA A 1 373 ? -10.947 -8.812 6.513 1.00 93.94 373 ALA A C 1
ATOM 3153 O O . ALA A 1 373 ? -10.043 -8.601 5.706 1.00 93.94 373 ALA A O 1
ATOM 3154 N N . GLN A 1 374 ? -10.727 -8.944 7.825 1.00 92.44 374 GLN A N 1
ATOM 3155 C CA . GLN A 1 374 ? -9.416 -8.774 8.460 1.00 92.44 374 GLN A CA 1
ATOM 3156 C C . GLN A 1 374 ? -8.367 -9.769 7.942 1.00 92.44 374 GLN A C 1
ATOM 3158 O O . GLN A 1 374 ? -7.236 -9.366 7.710 1.00 92.44 374 GLN A O 1
ATOM 3163 N N . LYS A 1 375 ? -8.726 -11.021 7.609 1.00 89.75 375 LYS A N 1
ATOM 3164 C CA . LYS A 1 375 ? -7.769 -11.960 6.971 1.00 89.75 375 LYS A CA 1
ATOM 3165 C C . LYS A 1 375 ? -7.147 -11.415 5.679 1.00 89.75 375 LYS A C 1
ATOM 3167 O O . LYS A 1 375 ? -6.005 -11.721 5.356 1.00 89.75 375 LYS A O 1
ATOM 3172 N N . LYS A 1 376 ? -7.904 -10.630 4.906 1.00 89.81 376 LYS A N 1
ATOM 3173 C CA . LYS A 1 376 ? -7.461 -10.104 3.602 1.00 89.81 376 LYS A CA 1
ATOM 3174 C C . LYS A 1 376 ? -6.963 -8.669 3.684 1.00 89.81 376 LYS A C 1
ATOM 3176 O O . LYS A 1 376 ? -6.010 -8.327 2.985 1.00 89.81 376 LYS A O 1
ATOM 3181 N N . PHE A 1 377 ? -7.625 -7.856 4.501 1.00 93.19 377 PHE A N 1
ATOM 3182 C CA . PHE A 1 377 ? -7.442 -6.413 4.564 1.00 93.19 377 PHE A CA 1
ATOM 3183 C C . PHE A 1 377 ? -6.927 -5.923 5.921 1.00 93.19 377 PHE A C 1
ATOM 3185 O O . PHE A 1 377 ? -7.268 -4.824 6.352 1.00 93.19 377 PHE A O 1
ATOM 3192 N N . HIS A 1 378 ? -6.152 -6.774 6.602 1.00 93.88 378 HIS A N 1
ATOM 3193 C CA . HIS A 1 378 ? -5.754 -6.607 7.999 1.00 93.88 378 HIS A CA 1
ATOM 3194 C C . HIS A 1 378 ? -5.277 -5.193 8.327 1.00 93.88 378 HIS A C 1
ATOM 3196 O O . HIS A 1 378 ? -4.373 -4.674 7.664 1.00 93.88 378 HIS A O 1
ATOM 3202 N N . HIS A 1 379 ? -5.832 -4.612 9.387 1.00 96.25 379 HIS A N 1
ATOM 3203 C CA . HIS A 1 379 ? -5.322 -3.384 9.985 1.00 96.25 379 HIS A CA 1
ATOM 3204 C C . HIS A 1 379 ? -5.287 -3.526 11.507 1.00 96.25 379 HIS A C 1
ATOM 3206 O O . HIS A 1 379 ? -6.316 -3.435 12.179 1.00 96.25 379 HIS A O 1
ATOM 3212 N N . GLU A 1 380 ? -4.084 -3.654 12.065 1.00 96.25 380 GLU A N 1
ATOM 3213 C CA . GLU A 1 380 ? -3.854 -4.066 13.452 1.00 96.25 380 GLU A CA 1
ATOM 3214 C C . GLU A 1 380 ? -4.596 -3.202 14.473 1.00 96.25 380 GLU A C 1
ATOM 3216 O O . GLU A 1 380 ? -5.236 -3.719 15.381 1.00 96.25 380 GLU A O 1
ATOM 3221 N N . PHE A 1 381 ? -4.548 -1.875 14.321 1.00 97.00 381 PHE A N 1
ATOM 3222 C CA . PHE A 1 381 ? -5.216 -0.971 15.260 1.00 97.00 381 PHE A CA 1
ATOM 3223 C C . PHE A 1 381 ? -6.725 -1.250 15.383 1.00 97.00 381 PHE A C 1
ATOM 3225 O O . PHE A 1 381 ? -7.243 -1.343 16.493 1.00 97.00 381 PHE A O 1
ATOM 3232 N N . PHE A 1 382 ? -7.423 -1.422 14.256 1.00 97.19 382 PHE A N 1
ATOM 3233 C CA . PHE A 1 382 ? -8.859 -1.707 14.248 1.00 97.19 382 PHE A CA 1
ATOM 3234 C C . PHE A 1 382 ? -9.149 -3.152 14.630 1.00 97.19 382 PHE A C 1
ATOM 3236 O O . PHE A 1 382 ? -10.085 -3.389 15.386 1.00 97.19 382 PHE A O 1
ATOM 3243 N N . PHE A 1 383 ? -8.300 -4.095 14.217 1.00 96.25 383 PHE A N 1
ATOM 3244 C CA . PHE A 1 383 ? -8.415 -5.484 14.642 1.00 96.25 383 PHE A CA 1
ATOM 3245 C C . PHE A 1 383 ? -8.401 -5.620 16.171 1.00 96.25 383 PHE A C 1
ATOM 3247 O O . PHE A 1 383 ? -9.228 -6.332 16.734 1.00 96.25 383 PHE A O 1
ATOM 3254 N N . GLN A 1 384 ? -7.530 -4.884 16.869 1.00 95.69 384 GLN A N 1
ATOM 3255 C CA . GLN A 1 384 ? -7.499 -4.886 18.336 1.00 95.69 384 GLN A CA 1
ATOM 3256 C C . GLN A 1 384 ? -8.795 -4.332 18.955 1.00 95.69 384 GLN A C 1
ATOM 3258 O O . GLN A 1 384 ? -9.278 -4.865 19.956 1.00 95.69 384 GLN A O 1
ATOM 3263 N N . ILE A 1 385 ? -9.394 -3.299 18.353 1.00 96.62 385 ILE A N 1
ATOM 3264 C CA . ILE A 1 385 ? -10.682 -2.741 18.800 1.00 96.62 385 ILE A CA 1
ATOM 3265 C C . ILE A 1 385 ? -11.811 -3.755 18.588 1.00 96.62 385 ILE A C 1
ATOM 3267 O O . ILE A 1 385 ? -12.620 -3.982 19.487 1.00 96.62 385 ILE A O 1
ATOM 3271 N N . GLU A 1 386 ? -11.856 -4.386 17.420 1.00 95.81 386 GLU A N 1
ATOM 3272 C CA . GLU A 1 386 ? -12.855 -5.395 17.069 1.00 95.81 386 GLU A CA 1
ATOM 3273 C C . GLU A 1 386 ? -12.729 -6.646 17.940 1.00 95.81 386 GLU A C 1
ATOM 3275 O O . GLU A 1 386 ? -13.739 -7.181 18.397 1.00 95.81 386 GLU A O 1
ATOM 3280 N N . LEU A 1 387 ? -11.500 -7.084 18.225 1.00 93.94 387 LEU A N 1
ATOM 3281 C CA . LEU A 1 387 ? -11.223 -8.185 19.139 1.00 93.94 387 LEU A CA 1
ATOM 3282 C C . LEU A 1 387 ? -11.714 -7.860 20.549 1.00 93.94 387 LEU A C 1
ATOM 3284 O O . LEU A 1 387 ? -12.402 -8.676 21.163 1.00 93.94 387 LEU A O 1
ATOM 3288 N N . GLN A 1 388 ? -11.425 -6.658 21.050 1.00 93.94 388 GLN A N 1
ATOM 3289 C CA . GLN A 1 388 ? -11.950 -6.210 22.337 1.00 93.94 388 GLN A CA 1
ATOM 3290 C C . GLN A 1 388 ? -13.486 -6.245 22.348 1.00 93.94 388 GLN A C 1
ATOM 3292 O O . GLN A 1 388 ? -14.083 -6.813 23.261 1.00 93.94 388 GLN A O 1
ATOM 3297 N N . ASN A 1 389 ? -14.125 -5.715 21.305 1.00 93.44 389 ASN A N 1
ATOM 3298 C CA . ASN A 1 389 ? -15.580 -5.696 21.175 1.00 93.44 389 ASN A CA 1
ATOM 3299 C C . ASN A 1 389 ? -16.178 -7.116 21.113 1.00 93.44 389 ASN A C 1
ATOM 3301 O O . ASN A 1 389 ? -17.203 -7.390 21.738 1.00 93.44 389 ASN A O 1
ATOM 3305 N N . PHE A 1 390 ? -15.518 -8.045 20.420 1.00 93.75 390 PHE A N 1
ATOM 3306 C CA . PHE A 1 390 ? -15.909 -9.455 20.356 1.00 93.75 390 PHE A CA 1
ATOM 3307 C C . PHE A 1 390 ? -15.856 -10.136 21.730 1.00 93.75 390 PHE A C 1
ATOM 3309 O O . PHE A 1 390 ? -16.789 -10.846 22.118 1.00 93.75 390 PHE A O 1
ATOM 3316 N N . LEU A 1 391 ? -14.786 -9.891 22.490 1.00 92.50 391 LEU A N 1
ATOM 3317 C CA . LEU A 1 391 ? -14.615 -10.428 23.839 1.00 92.50 391 LEU A CA 1
ATOM 3318 C C . LEU A 1 391 ? -15.636 -9.834 24.822 1.00 92.50 391 LEU A C 1
ATOM 3320 O O . LEU A 1 391 ? -16.223 -10.581 25.609 1.00 92.50 391 LEU A O 1
ATOM 3324 N N . GLU A 1 392 ? -15.898 -8.527 24.743 1.00 91.38 392 GLU A N 1
ATOM 3325 C CA . GLU A 1 392 ? -16.918 -7.835 25.545 1.00 91.38 392 GLU A CA 1
ATOM 3326 C C . GLU A 1 392 ? -18.321 -8.409 25.284 1.00 91.38 392 GLU A C 1
ATOM 3328 O O . GLU A 1 392 ? -19.036 -8.732 26.233 1.00 91.38 392 GLU A O 1
ATOM 3333 N N . LEU A 1 393 ? -18.692 -8.649 24.020 1.00 91.88 393 LEU A N 1
ATOM 3334 C CA . LEU A 1 393 ? -19.955 -9.312 23.666 1.00 91.88 393 LEU A CA 1
ATOM 3335 C C . LEU A 1 393 ? -20.049 -10.729 24.242 1.00 91.88 393 LEU A C 1
ATOM 3337 O O . LEU A 1 393 ? -21.080 -11.116 24.802 1.00 91.88 393 LEU A O 1
ATOM 3341 N N . GLY A 1 394 ? -18.974 -11.509 24.113 1.00 90.50 394 GLY A N 1
ATOM 3342 C CA . GLY A 1 394 ? -18.879 -12.852 24.681 1.00 90.50 394 GLY A CA 1
ATOM 3343 C C . GLY A 1 394 ? -19.091 -12.861 26.193 1.00 90.50 394 GLY A C 1
ATOM 3344 O O . GLY A 1 394 ? -19.818 -13.715 26.715 1.00 90.50 394 GLY A O 1
ATOM 3345 N N . TYR A 1 395 ? -18.508 -11.881 26.884 1.00 89.25 395 TYR A N 1
ATOM 3346 C CA . TYR A 1 395 ? -18.694 -11.661 28.313 1.00 89.25 395 TYR A CA 1
ATOM 3347 C C . TYR A 1 395 ? -20.145 -11.289 28.649 1.00 89.25 395 TYR A C 1
ATOM 3349 O O . TYR A 1 395 ? -20.755 -11.955 29.487 1.00 89.25 395 TYR A O 1
ATOM 3357 N N . SER A 1 396 ? -20.742 -10.318 27.948 1.00 87.81 396 SER A N 1
ATOM 3358 C CA . SER A 1 396 ? -22.139 -9.896 28.155 1.00 87.81 396 SER A CA 1
ATOM 3359 C C . SER A 1 396 ? -23.157 -11.020 27.934 1.00 87.81 396 SER A C 1
ATOM 3361 O O . SER A 1 396 ? -24.218 -11.020 28.552 1.00 87.81 396 SER A O 1
ATOM 3363 N N . MET A 1 397 ? -22.842 -12.000 27.083 1.00 88.00 397 MET A N 1
ATOM 3364 C CA . MET A 1 397 ? -23.684 -13.180 26.850 1.00 88.00 397 MET A CA 1
ATOM 3365 C C . MET A 1 397 ? -23.404 -14.353 27.807 1.00 88.00 397 MET A C 1
ATOM 3367 O O . MET A 1 397 ? -24.087 -15.374 27.717 1.00 88.00 397 MET A O 1
ATOM 3371 N N . GLY A 1 398 ? -22.384 -14.270 28.669 1.00 87.94 398 GLY A N 1
ATOM 3372 C CA . GLY A 1 398 ? -21.928 -15.394 29.497 1.00 87.94 398 GLY A CA 1
ATOM 3373 C C . GLY A 1 398 ? -21.278 -16.540 28.703 1.00 87.94 398 GLY A C 1
ATOM 3374 O O . GLY A 1 398 ? -21.164 -17.654 29.210 1.00 87.94 398 GLY A O 1
ATOM 3375 N N . ARG A 1 399 ? -20.842 -16.289 27.460 1.00 88.75 399 ARG A N 1
ATOM 3376 C CA . ARG A 1 399 ? -20.307 -17.286 26.509 1.00 88.75 399 ARG A CA 1
ATOM 3377 C C . ARG A 1 399 ? -18.808 -17.118 26.255 1.00 88.75 399 ARG A C 1
ATOM 3379 O O . ARG A 1 399 ? -18.336 -17.285 25.132 1.00 88.75 399 ARG A O 1
ATOM 3386 N N . TYR A 1 400 ? -18.034 -16.780 27.283 1.00 84.25 400 TYR A N 1
ATOM 3387 C CA . TYR A 1 400 ? -16.602 -16.485 27.138 1.00 84.25 400 TYR A CA 1
ATOM 3388 C C . TYR A 1 400 ? -15.792 -17.670 26.575 1.00 84.25 400 TYR A C 1
ATOM 3390 O O . TYR A 1 400 ? -14.964 -17.465 25.693 1.00 84.25 400 TYR A O 1
ATOM 3398 N N . LYS A 1 401 ? -16.066 -18.915 27.003 1.00 84.81 401 LYS A N 1
ATOM 3399 C CA . LYS A 1 401 ? -15.376 -20.114 26.478 1.00 84.81 401 LYS A CA 1
ATOM 3400 C C . LYS A 1 401 ? -15.630 -20.314 24.989 1.00 84.81 401 LYS A C 1
ATOM 3402 O O . LYS A 1 401 ? -14.688 -20.504 24.229 1.00 84.81 401 LYS A O 1
ATOM 3407 N N . ASP A 1 402 ? -16.893 -20.220 24.578 1.00 83.38 402 ASP A N 1
ATOM 3408 C CA . ASP A 1 402 ? -17.274 -20.349 23.171 1.00 83.38 402 ASP A CA 1
ATOM 3409 C C . ASP A 1 402 ? -16.684 -19.210 22.341 1.00 83.38 402 ASP A C 1
ATOM 3411 O O . ASP A 1 402 ? -16.272 -19.417 21.207 1.00 83.38 402 ASP A O 1
ATOM 3415 N N . THR A 1 403 ? -16.618 -18.003 22.903 1.00 87.75 403 THR A N 1
ATOM 3416 C CA . THR A 1 403 ? -16.026 -16.827 22.250 1.00 87.75 403 THR A CA 1
ATOM 3417 C C . THR A 1 403 ? -14.537 -17.039 21.993 1.00 87.75 403 THR A C 1
ATOM 3419 O O . THR A 1 403 ? -14.091 -16.887 20.860 1.00 87.75 403 THR A O 1
ATOM 3422 N N . LEU A 1 404 ? -13.786 -17.478 23.006 1.00 85.25 404 LEU A N 1
ATOM 3423 C CA . LEU A 1 404 ? -12.361 -17.790 22.869 1.00 85.25 404 LEU A CA 1
ATOM 3424 C C . LEU A 1 404 ? -12.118 -18.942 21.891 1.00 85.25 404 LEU A C 1
ATOM 3426 O O . LEU A 1 404 ? -11.222 -18.847 21.059 1.00 85.25 404 LEU A O 1
ATOM 3430 N N . LYS A 1 405 ? -12.946 -19.992 21.939 1.00 85.06 405 LYS A N 1
ATOM 3431 C CA . LYS A 1 405 ? -12.874 -21.095 20.977 1.00 85.06 405 LYS A CA 1
ATOM 3432 C C . LYS A 1 405 ? -13.117 -20.607 19.546 1.00 85.06 405 LYS A C 1
ATOM 3434 O O . LYS A 1 405 ? -12.336 -20.916 18.664 1.00 85.06 405 LYS A O 1
ATOM 3439 N N . ASN A 1 406 ? -14.158 -19.802 19.325 1.00 80.69 406 ASN A N 1
ATOM 3440 C CA . ASN A 1 406 ? -14.454 -19.242 18.005 1.00 80.69 406 ASN A CA 1
ATOM 3441 C C . ASN A 1 406 ? -13.326 -18.345 17.480 1.00 80.69 406 ASN A C 1
ATOM 3443 O O . ASN A 1 406 ? -13.114 -18.305 16.274 1.00 80.69 406 ASN A O 1
ATOM 3447 N N . PHE A 1 407 ? -12.646 -17.606 18.360 1.00 83.81 407 PHE A N 1
ATOM 3448 C CA . PHE A 1 407 ? -11.483 -16.808 17.981 1.00 83.81 407 PHE A CA 1
ATOM 3449 C C . PHE A 1 407 ? -10.311 -17.703 17.560 1.00 83.81 407 PHE A C 1
ATOM 3451 O O . PHE A 1 407 ? -9.763 -17.514 16.480 1.00 83.81 407 PHE A O 1
ATOM 3458 N N . HIS A 1 408 ? -9.984 -18.707 18.377 1.00 82.19 408 HIS A N 1
ATOM 3459 C CA . HIS A 1 408 ? -8.933 -19.684 18.092 1.00 82.19 408 HIS A CA 1
ATOM 3460 C C . HIS A 1 408 ? -9.190 -20.422 16.773 1.00 82.19 408 HIS A C 1
ATOM 3462 O O . HIS A 1 408 ? -8.356 -20.381 15.880 1.00 82.19 408 HIS A O 1
ATOM 3468 N N . ASP A 1 409 ? -10.379 -21.009 16.599 1.00 80.19 409 ASP A N 1
ATOM 3469 C CA . ASP A 1 409 ? -10.763 -21.732 15.378 1.00 80.19 409 ASP A CA 1
ATOM 3470 C C . ASP A 1 409 ? -10.656 -20.848 14.119 1.00 80.19 409 ASP A C 1
ATOM 3472 O O . ASP A 1 409 ? -10.432 -21.349 13.025 1.00 80.19 409 ASP A O 1
ATOM 3476 N N . PHE A 1 410 ? -10.817 -19.527 14.250 1.00 74.69 410 PHE A N 1
ATOM 3477 C CA . PHE A 1 410 ? -10.753 -18.619 13.109 1.00 74.69 410 PHE A CA 1
ATOM 3478 C C . PHE A 1 410 ? -9.316 -18.268 12.686 1.00 74.69 410 PHE A C 1
ATOM 3480 O O . PHE A 1 410 ? -9.066 -18.097 11.489 1.00 74.69 410 PHE A O 1
ATOM 3487 N N . PHE A 1 411 ? -8.387 -18.141 13.637 1.00 69.81 411 PHE A N 1
ATOM 3488 C CA . PHE A 1 411 ? -7.014 -17.678 13.387 1.00 69.81 411 PHE A CA 1
ATOM 3489 C C . PHE A 1 411 ? -5.949 -18.788 13.409 1.00 69.81 411 PHE A C 1
ATOM 3491 O O . PHE A 1 411 ? -4.841 -18.532 12.954 1.00 69.81 411 PHE A O 1
ATOM 3498 N N . ASP A 1 412 ? -6.289 -20.007 13.840 1.00 63.22 412 ASP A N 1
ATOM 3499 C CA . ASP A 1 412 ? -5.400 -21.183 13.781 1.00 63.22 412 ASP A CA 1
ATOM 3500 C C . ASP A 1 412 ? -5.548 -22.015 12.489 1.00 63.22 412 ASP A C 1
ATOM 3502 O O . ASP A 1 412 ? -4.850 -23.009 12.306 1.00 63.22 412 ASP A O 1
ATOM 3506 N N . GLU A 1 413 ? -6.450 -21.637 11.576 1.00 49.62 413 GLU A N 1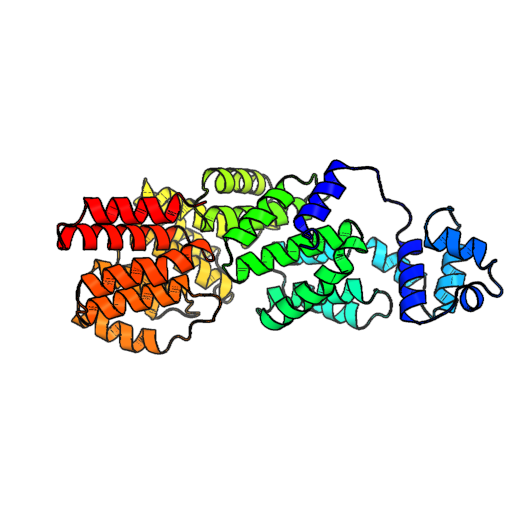
ATOM 3507 C CA . GLU A 1 413 ? -6.602 -22.297 10.264 1.00 49.62 413 GLU A CA 1
ATOM 3508 C C . GLU A 1 413 ? -5.541 -21.885 9.214 1.00 49.62 413 GLU A C 1
ATOM 3510 O O . GLU A 1 413 ? -5.655 -22.312 8.063 1.00 49.62 413 GLU A O 1
ATOM 3515 N N . ASP A 1 414 ? -4.525 -21.091 9.580 1.00 43.91 414 ASP A N 1
ATOM 3516 C CA . ASP A 1 414 ? -3.449 -20.632 8.677 1.00 43.91 414 ASP A CA 1
ATOM 3517 C C . ASP A 1 414 ? -2.096 -21.335 8.911 1.00 43.91 414 ASP A C 1
ATOM 3519 O O . ASP A 1 414 ? -1.576 -21.310 10.052 1.00 43.91 414 ASP A O 1
#

Foldseek 3Di:
DPQFLLNVLVVDQVVDDDDPQDPLLQLLVLLCVVVPHQLCQLCPPQHDSVVNVCSNVSVDDDDVVSSCSSCVSSVHHSVVLVVVVVVLLLLVLLLCVLLVVLVVLVVSLVVVVPHPNDGPLRNLLSVLLNCLVVVVLVSNVVSLVVCRVVSVVDDSSSSLSSLLSVLSSCVSLLQLVSNQSSLVSNQPDDDPDPSSNLSSLLSNLSSCLQQVVVVSNVVSLVVNVVDDCSSSQLSVLLSLLSVLLVVLLPPLPVSLVSLVVCVVSADPVPQVSVQSSLLSNLSSCVSVLVLVVLCVCLPPPPDDLSSLLSNLLSCLSVVDLVVNVVVVVSSVVDDDDPSNQLSVLSSVLSVCVSVVPDLVVSLCSLLPRNLVCCVRSNGPSSVVSSLVVLCVSCVVVVNNVVSVVSVCVSPVPD

Secondary structure (DSSP, 8-state):
-PPPHHHHHHHHHHT-----S-HHHHHHHHHHHHTT--HHHHHTTTS-HHHHHHHHTT-S---HHHHHHHHHTTT--HHHHHHHHHT-HHHHHHHHHHTT-HHHHHHHHHHHHH-TTS-HHHHHHHHHHHHHHTT-HHHHHHHHHHHHHHGGGS-HHHHHHHHHHHHHHHHHTT-HHHHHHHHHHHTTS--S-HHHHHHHHHHHHHHHHHTT-HHHHHHHHHHHHTS-HHHHTHHHHHHHHHHHHHHHTT-HHHHHHHHHHGGGGS-TT-HHHHHHHHHHHHHHHHHTT-HHHHHGGGG-SS--HHHHHHHHHHHHHHT-HHHHHHHHHHHTTS---TT-HHHHHHHHHHHHHHTT--HHHHHHHIIIIIHHHHHHH--HHHHHHHHHHHHHHHHHTT-HHHHHHHHHHHHS--

Radius of gyration: 25.75 Å; chains: 1; bounding box: 60×45×76 Å

Sequence (414 aa):
MKKSSLRTLQERFESSQLEQNNTFSQVLKRKRLEKKRTLEELAQGICSPSYLSKIENAIVKVDEYYYQLLFEKLDIPFEDMKKERDSNLFQNLIRNYLINNKSEIEAIVNRTIKMDLYCETEIELIVLFSNIIQGSYDEAKILINKIEDIRNSLTNKELLFFVFSTTLYFYKTNQSDRARQQAQVLVEINYDDMFLKAAVYDLAADIFYVIGNYPYFYRFWFHLQQIDPTILGKRFIHHKLQQAVLNSKKNYEPAITELENERINIDSFDGEQLEDYYFYLGCAYFLGKKYEKVLEFIYFNPMSARIIALIASALDRLDNTKLALEYFEIISKFTFSKYEPVFCYHVEYVRQKFEKYGYQRLMAYIKNVIFPAQKKFHHEFFFQIELQNFLELGYSMGRYKDTLKNFHDFFDED

pLDDT: mean 90.29, std 9.79, range [33.44, 98.31]